Protein AF-0000000084923069 (afdb_homodimer)

Radius of gyration: 72.49 Å; Cα contacts (8 Å, |Δi|>4): 755; chains: 2; bounding box: 78×231×139 Å

Organism: Geobacter metallireducens (strain ATCC 53774 / DSM 7210 / GS-15) (NCBI:txid269799)

Secondary structure (DSSP, 8-state):
---------------------EE-HHHHHHHHHHHHHHHHHHHHHHHHHHHHHHHHHHHHHHHHHHHHHHHHHHHHHHHHHHHHHHHHHHHHHHHHHHHHHHHHHHHHHHHHHHHHHHHHHHHHHHHHHHHHHHHHHHHHHHHHHHHTHHHHHTTSEEEEEETTEEEEEEEHHHH--TT--SPPHHHHHHHHHHHHHHTT--SEEEEEEEE--SPPP-TTHHHH-SSHHHHHHHHHHHHHHHHHHTT--GGGEEEEEEETSS-SS-TTSHHHHHHHSEEEEEEEE-------/---S---S--------------EEHHHHHHHHHHHHHHHHHHHHHHHHHHHHHHHHHHHHHHHHHHHHHHHHHHHHHHHHHHHHHHHHHHHHHHHHHHHHHHHHHHHHHHHHHHHHHHHHHHHHHHHHHHHHHHHHHHHHHHHHHHHTHHHHHTTSEEEEEETTEEEEEEEHHHH--TT--SPPHHHHHHHHHHHHHHTT--SEEEEEEEE--SPPP-TTHHHH-SSHHHHHHHHHHHHHHHHHHTT--GGGEEEEEEETSS-SS-TTSHHHHHHHSEEEEEEEE-------

Structure (mmCIF, N/CA/C/O backbone):
data_AF-0000000084923069-model_v1
#
loop_
_entity.id
_entity.type
_entity.pdbx_description
1 polymer 'Peptidoglycan-binding lipoprotein, OmpA family'
#
loop_
_atom_site.group_PDB
_atom_site.id
_atom_site.type_symbol
_atom_site.label_atom_id
_atom_site.label_alt_id
_atom_site.label_comp_id
_atom_site.label_asym_id
_atom_site.label_entity_id
_atom_site.label_seq_id
_atom_site.pdbx_PDB_ins_code
_atom_site.Cartn_x
_atom_site.Cartn_y
_atom_site.Cartn_z
_atom_site.occupancy
_atom_site.B_iso_or_equiv
_atom_site.auth_seq_id
_atom_site.auth_comp_id
_atom_site.auth_asym_id
_atom_site.auth_atom_id
_atom_site.pdbx_PDB_model_num
ATOM 1 N N . MET A 1 1 ? -47.188 182.75 43.844 1 21.44 1 MET A N 1
ATOM 2 C CA . MET A 1 1 ? -46.844 184 44.562 1 21.44 1 MET A CA 1
ATOM 3 C C . MET A 1 1 ? -45.875 183.75 45.719 1 21.44 1 MET A C 1
ATOM 5 O O . MET A 1 1 ? -44.969 184.5 45.938 1 21.44 1 MET A O 1
ATOM 9 N N . ALA A 1 2 ? -46.406 182.875 46.781 1 22.59 2 ALA A N 1
ATOM 10 C CA . ALA A 1 2 ? -46.125 182.875 48.219 1 22.59 2 ALA A CA 1
ATOM 11 C C . ALA A 1 2 ? -44.688 182.375 48.5 1 22.59 2 ALA A C 1
ATOM 13 O O . ALA A 1 2 ? -43.938 183.125 49.156 1 22.59 2 ALA A O 1
ATOM 14 N N . LYS A 1 3 ? -44.75 181.125 49.375 1 25.94 3 LYS A N 1
ATOM 15 C CA . LYS A 1 3 ? -44.125 180.875 50.625 1 25.94 3 LYS A CA 1
ATOM 16 C C . LYS A 1 3 ? -42.688 180.375 50.438 1 25.94 3 LYS A C 1
ATOM 18 O O . LYS A 1 3 ? -42.406 179.25 50 1 25.94 3 LYS A O 1
ATOM 23 N N . ARG A 1 4 ? -41.812 181.25 50.031 1 30.97 4 ARG A N 1
ATOM 24 C CA . ARG A 1 4 ? -40.344 181.375 49.938 1 30.97 4 ARG A CA 1
ATOM 25 C C . ARG A 1 4 ? -39.719 181.125 51.312 1 30.97 4 ARG A C 1
ATOM 27 O O . ARG A 1 4 ? -38.656 181.75 51.594 1 30.97 4 ARG A O 1
ATOM 34 N N . ILE A 1 5 ? -40.688 180.5 52.312 1 21.36 5 ILE A N 1
ATOM 35 C CA . ILE A 1 5 ? -40.469 180.625 53.75 1 21.36 5 ILE A CA 1
ATOM 36 C C . ILE A 1 5 ? -39.094 180 54.094 1 21.36 5 ILE A C 1
ATOM 38 O O . ILE A 1 5 ? -38.062 180.5 53.531 1 21.36 5 ILE A O 1
ATOM 42 N N . VAL A 1 6 ? -38.969 179.125 55.281 1 21.66 6 VAL A N 1
ATOM 43 C CA . VAL A 1 6 ? -38.375 178.875 56.594 1 21.66 6 VAL A CA 1
ATOM 44 C C . VAL A 1 6 ? -37.156 178 56.469 1 21.66 6 VAL A C 1
ATOM 46 O O . VAL A 1 6 ? -37.281 176.75 56.25 1 21.66 6 VAL A O 1
ATOM 49 N N . ILE A 1 7 ? -35.938 178.375 55.938 1 24.06 7 ILE A N 1
ATOM 50 C CA . ILE A 1 7 ? -34.656 177.75 55.594 1 24.06 7 ILE A CA 1
ATOM 51 C C . ILE A 1 7 ? -33.875 177.5 56.875 1 24.06 7 ILE A C 1
ATOM 53 O O . ILE A 1 7 ? -32.625 177.375 56.844 1 24.06 7 ILE A O 1
ATOM 57 N N . LEU A 1 8 ? -34.594 177.75 58.094 1 22.39 8 LEU A N 1
ATOM 58 C CA . LEU A 1 8 ? -33.688 178 59.188 1 22.39 8 LEU A CA 1
ATOM 59 C C . LEU A 1 8 ? -32.719 176.875 59.438 1 22.39 8 LEU A C 1
ATOM 61 O O . LEU A 1 8 ? -31.5 177.125 59.5 1 22.39 8 LEU A O 1
ATOM 65 N N . MET A 1 9 ? -33.031 176 60.438 1 21.36 9 MET A N 1
ATOM 66 C CA . MET A 1 9 ? -32.375 175.75 61.719 1 21.36 9 MET A CA 1
ATOM 67 C C . MET A 1 9 ? -31.297 174.625 61.625 1 21.36 9 MET A C 1
ATOM 69 O O . MET A 1 9 ? -30.172 174.875 62.062 1 21.36 9 MET A O 1
ATOM 73 N N . LEU A 1 10 ? -31.625 173.375 61.969 1 21.7 10 LEU A N 1
ATOM 74 C CA . LEU A 1 10 ? -31.125 172.5 63 1 21.7 10 LEU A CA 1
ATOM 75 C C . LEU A 1 10 ? -29.969 171.625 62.5 1 21.7 10 LEU A C 1
ATOM 77 O O . LEU A 1 10 ? -30.172 170.75 61.688 1 21.7 10 LEU A O 1
ATOM 81 N N . LEU A 1 11 ? -28.75 172.125 62.312 1 25.52 11 LEU A N 1
ATOM 82 C CA . LEU A 1 11 ? -27.516 171.5 61.844 1 25.52 11 LEU A CA 1
ATOM 83 C C . LEU A 1 11 ? -26.938 170.625 62.938 1 25.52 11 LEU A C 1
ATOM 85 O O . LEU A 1 11 ? -26.203 171.125 63.812 1 25.52 11 LEU A O 1
ATOM 89 N N . ALA A 1 12 ? -27.891 169.875 63.844 1 27.12 12 ALA A N 1
ATOM 90 C CA . ALA A 1 12 ? -27.359 169.25 65.062 1 27.12 12 ALA A CA 1
ATOM 91 C C . ALA A 1 12 ? -26.25 168.25 64.688 1 27.12 12 ALA A C 1
ATOM 93 O O . ALA A 1 12 ? -26.25 167.625 63.625 1 27.12 12 ALA A O 1
ATOM 94 N N . PHE A 1 13 ? -25.219 168 65.688 1 28.75 13 PHE A N 1
ATOM 95 C CA . PHE A 1 13 ? -23.891 167.5 66 1 28.75 13 PHE A CA 1
ATOM 96 C C . PHE A 1 13 ? -23.875 166 66 1 28.75 13 PHE A C 1
ATOM 98 O O . PHE A 1 13 ? -24.547 165.375 66.812 1 28.75 13 PHE A O 1
ATOM 105 N N . THR A 1 14 ? -23.75 165.25 64.875 1 28 14 THR A N 1
ATOM 106 C CA . THR A 1 14 ? -23.625 163.75 64.562 1 28 14 THR A CA 1
ATOM 107 C C . THR A 1 14 ? -22.391 163.25 65.188 1 28 14 THR A C 1
ATOM 109 O O . THR A 1 14 ? -21.281 163.375 64.688 1 28 14 THR A O 1
ATOM 112 N N . SER A 1 15 ? -22.109 163.375 66.5 1 33.06 15 SER A N 1
ATOM 113 C CA . SER A 1 15 ? -20.906 162.75 67.062 1 33.06 15 SER A CA 1
ATOM 114 C C . SER A 1 15 ? -21.031 161.25 67.062 1 33.06 15 SER A C 1
ATOM 116 O O . SER A 1 15 ? -21.828 160.625 67.812 1 33.06 15 SER A O 1
ATOM 118 N N . LEU A 1 16 ? -21 160.5 65.938 1 34.44 16 LEU A N 1
ATOM 119 C CA . LEU A 1 16 ? -21 159 65.812 1 34.44 16 LEU A CA 1
ATOM 120 C C . LEU A 1 16 ? -19.859 158.375 66.562 1 34.44 16 LEU A C 1
ATOM 122 O O . LEU A 1 16 ? -18.688 158.75 66.375 1 34.44 16 LEU A O 1
ATOM 126 N N . SER A 1 17 ? -20.078 158 67.875 1 35.16 17 SER A N 1
ATOM 127 C CA . SER A 1 17 ? -19.25 157.125 68.75 1 35.16 17 SER A CA 1
ATOM 128 C C . SER A 1 17 ? -18.891 155.875 68.125 1 35.16 17 SER A C 1
ATOM 130 O O . SER A 1 17 ? -19.75 155 67.938 1 35.16 17 SER A O 1
ATOM 132 N N . LEU A 1 18 ? -18.031 155.75 67.062 1 36.53 18 LEU A N 1
ATOM 133 C CA . LEU A 1 18 ? -17.375 154.625 66.5 1 36.53 18 LEU A CA 1
ATOM 134 C C . LEU A 1 18 ? -16.688 153.75 67.562 1 36.53 18 LEU A C 1
ATOM 136 O O . LEU A 1 18 ? -15.586 154.125 68 1 36.53 18 LEU A O 1
ATOM 140 N N . SER A 1 19 ? -17.25 153.25 68.625 1 40.41 19 SER A N 1
ATOM 141 C CA . SER A 1 19 ? -16.656 152.25 69.562 1 40.41 19 SER A CA 1
ATOM 142 C C . SER A 1 19 ? -16.297 151 68.812 1 40.41 19 SER A C 1
ATOM 144 O O . SER A 1 19 ? -17.141 150.125 68.562 1 40.41 19 SER A O 1
ATOM 146 N N . GLY A 1 20 ? -15.555 151 67.625 1 43.5 20 GLY A N 1
ATOM 147 C CA . GLY A 1 20 ? -15.039 149.875 66.938 1 43.5 20 GLY A CA 1
ATOM 148 C C . GLY A 1 20 ? -14.352 148.875 67.875 1 43.5 20 GLY A C 1
ATOM 149 O O . GLY A 1 20 ? -13.531 149.25 68.75 1 43.5 20 GLY A O 1
ATOM 150 N N . CYS A 1 21 ? -14.984 147.75 68.375 1 51.56 21 CYS A N 1
ATOM 151 C CA . CYS A 1 21 ? -14.508 146.625 69.188 1 51.56 21 CYS A CA 1
ATOM 152 C C . CYS A 1 21 ? -13.195 146.125 68.625 1 51.56 21 CYS A C 1
ATOM 154 O O . CYS A 1 21 ? -13.164 145.625 67.5 1 51.56 21 CYS A O 1
ATOM 156 N N . LEU A 1 22 ? -12.023 146.5 68.688 1 57 22 LEU A N 1
ATOM 157 C CA . LEU A 1 22 ? -10.625 146.25 68.438 1 57 22 LEU A CA 1
ATOM 158 C C . LEU A 1 22 ? -10.234 144.875 69.062 1 57 22 LEU A C 1
ATOM 160 O O . LEU A 1 22 ? -10.539 144.625 70.25 1 57 22 LEU A O 1
ATOM 164 N N . VAL A 1 23 ? -10.141 143.75 68.375 1 67.94 23 VAL A N 1
ATOM 165 C CA . VAL A 1 23 ? -9.633 142.5 68.812 1 67.94 23 VAL A CA 1
ATOM 166 C C . VAL A 1 23 ? -8.117 142.5 69 1 67.94 23 VAL A C 1
ATOM 168 O O . VAL A 1 23 ? -7.434 143.25 68.25 1 67.94 23 VAL A O 1
ATOM 171 N N . ALA A 1 24 ? -7.652 142 70 1 69.81 24 ALA A N 1
ATOM 172 C CA . ALA A 1 24 ? -6.234 142 70.312 1 69.81 24 ALA A CA 1
ATOM 173 C C . ALA A 1 24 ? -5.383 141.25 69.25 1 69.81 24 ALA A C 1
ATOM 175 O O . ALA A 1 24 ? -5.805 140.375 68.688 1 69.81 24 ALA A O 1
ATOM 176 N N . GLU A 1 25 ? -4.41 141.875 68.75 1 71.19 25 GLU A N 1
ATOM 177 C CA . GLU A 1 25 ? -3.445 141.5 67.812 1 71.19 25 GLU A CA 1
ATOM 178 C C . GLU A 1 25 ? -2.992 140 68.125 1 71.19 25 GLU A C 1
ATOM 180 O O . GLU A 1 25 ? -2.818 139.25 67.188 1 71.19 25 GLU A O 1
ATOM 185 N N . SER A 1 26 ? -2.975 139.75 69.375 1 75 26 SER A N 1
ATOM 186 C CA . SER A 1 26 ? -2.541 138.375 69.812 1 75 26 SER A CA 1
ATOM 187 C C . SER A 1 26 ? -3.555 137.25 69.375 1 75 26 SER A C 1
ATOM 189 O O . SER A 1 26 ? -3.176 136.25 69 1 75 26 SER A O 1
ATOM 191 N N . THR A 1 27 ? -4.688 137.625 69.375 1 75.19 27 THR A N 1
ATOM 192 C CA . THR A 1 27 ? -5.746 136.625 69.062 1 75.19 27 THR A CA 1
ATOM 193 C C . THR A 1 27 ? -5.805 136.375 67.562 1 75.19 27 THR A C 1
ATOM 195 O O . THR A 1 27 ? -6.035 135.25 67.125 1 75.19 27 THR A O 1
ATOM 198 N N . TYR A 1 28 ? -5.57 137.375 66.812 1 76.5 28 TYR A N 1
ATOM 199 C CA . TYR A 1 28 ? -5.5 137.25 65.375 1 76.5 28 TYR A CA 1
ATOM 200 C C . TYR A 1 28 ? -4.309 136.5 64.938 1 76.5 28 TYR A C 1
ATOM 202 O O . TYR A 1 28 ? -4.434 135.625 64.062 1 76.5 28 TYR A O 1
ATOM 210 N N . LEU A 1 29 ? -3.246 136.75 65.562 1 77 29 LEU A N 1
ATOM 211 C CA . LEU A 1 29 ? -2.045 136 65.188 1 77 29 LEU A CA 1
ATOM 212 C C . LEU A 1 29 ? -2.205 134.5 65.562 1 77 29 LEU A C 1
ATOM 214 O O . LEU A 1 29 ? -1.749 133.625 64.75 1 77 29 LEU A O 1
ATOM 218 N N . LYS A 1 30 ? -2.902 134.25 66.562 1 78.62 30 LYS A N 1
ATOM 219 C CA . LYS A 1 30 ? -3.156 132.875 66.875 1 78.62 30 LYS A CA 1
ATOM 220 C C . LYS A 1 30 ? -4.062 132.125 65.875 1 78.62 30 LYS A C 1
ATOM 222 O O . LYS A 1 30 ? -3.838 131 65.5 1 78.62 30 LYS A O 1
ATOM 227 N N . LYS A 1 31 ? -4.945 132.875 65.375 1 77.56 31 LYS A N 1
ATOM 228 C CA . LYS A 1 31 ? -5.875 132.25 64.375 1 77.56 31 LYS A CA 1
ATOM 229 C C . LYS A 1 31 ? -5.219 132.125 63 1 77.56 31 LYS A C 1
ATOM 231 O O . LYS A 1 31 ? -5.484 131.25 62.281 1 77.56 31 LYS A O 1
ATOM 236 N N . ALA A 1 32 ? -4.395 133 62.781 1 78.88 32 ALA A N 1
ATOM 237 C CA . ALA A 1 32 ? -3.631 133 61.531 1 78.88 32 ALA A CA 1
ATOM 238 C C . ALA A 1 32 ? -2.689 131.75 61.531 1 78.88 32 ALA A C 1
ATOM 240 O O . ALA A 1 32 ? -2.562 131.125 60.531 1 78.88 32 ALA A O 1
ATOM 241 N N . GLU A 1 33 ? -2.125 131.5 62.625 1 81 33 GLU A N 1
ATOM 242 C CA . GLU A 1 33 ? -1.257 130.375 62.75 1 81 33 GLU A CA 1
ATOM 243 C C . GLU A 1 33 ? -2.053 129.125 62.656 1 81 33 GLU A C 1
ATOM 245 O O . GLU A 1 33 ? -1.6 128.125 62.031 1 81 33 GLU A O 1
ATOM 250 N N . GLU A 1 34 ? -3.162 129.125 63.188 1 81.19 34 GLU A N 1
ATOM 251 C CA . GLU A 1 34 ? -4.047 127.938 63.094 1 81.19 34 GLU A CA 1
ATOM 252 C C . GLU A 1 34 ? -4.477 127.688 61.656 1 81.19 34 GLU A C 1
ATOM 254 O O . GLU A 1 34 ? -4.488 126.5 61.219 1 81.19 34 GLU A O 1
ATOM 259 N N . ALA A 1 35 ? -4.707 128.625 60.969 1 80.12 35 ALA A N 1
ATOM 260 C CA . ALA A 1 35 ? -5.094 128.5 59.562 1 80.12 35 ALA A CA 1
ATOM 261 C C . ALA A 1 35 ? -3.93 128 58.719 1 80.12 35 ALA A C 1
ATOM 263 O O . ALA A 1 35 ? -4.121 127.188 57.844 1 80.12 35 ALA A O 1
ATOM 264 N N . ASP A 1 36 ? -2.793 128.5 59.094 1 82.19 36 ASP A N 1
ATOM 265 C CA . ASP A 1 36 ? -1.608 128 58.375 1 82.19 36 ASP A CA 1
ATOM 266 C C . ASP A 1 36 ? -1.325 126.562 58.625 1 82.19 36 ASP A C 1
ATOM 268 O O . ASP A 1 36 ? -1.004 125.812 57.719 1 82.19 36 ASP A O 1
ATOM 272 N N . THR A 1 37 ? -1.452 126.188 59.875 1 82.75 37 THR A N 1
ATOM 273 C CA . THR A 1 37 ? -1.237 124.75 60.219 1 82.75 37 THR A CA 1
ATOM 274 C C . THR A 1 37 ? -2.277 123.875 59.562 1 82.75 37 THR A C 1
ATOM 276 O O . THR A 1 37 ? -1.938 122.812 59 1 82.75 37 THR A O 1
ATOM 279 N N . LEU A 1 38 ? -3.488 124.375 59.5 1 80.81 38 LEU A N 1
ATOM 280 C CA . LEU A 1 38 ? -4.566 123.625 58.875 1 80.81 38 LEU A CA 1
ATOM 281 C C . LEU A 1 38 ? -4.379 123.562 57.344 1 80.81 38 LEU A C 1
ATOM 283 O O . LEU A 1 38 ? -4.664 122.5 56.75 1 80.81 38 LEU A O 1
ATOM 287 N N . GLY A 1 39 ? -3.865 124.562 56.844 1 80.94 39 GLY A N 1
ATOM 288 C CA . GLY A 1 39 ? -3.566 124.562 55.406 1 80.94 39 GLY A CA 1
ATOM 289 C C . GLY A 1 39 ? -2.484 123.562 55.031 1 80.94 39 GLY A C 1
ATOM 290 O O . GLY A 1 39 ? -2.621 122.875 54.031 1 80.94 39 GLY A O 1
ATOM 291 N N . ARG A 1 40 ? -1.46 123.5 55.781 1 84.56 40 ARG A N 1
ATOM 292 C CA . ARG A 1 40 ? -0.38 122.562 55.531 1 84.56 40 ARG A CA 1
ATOM 293 C C . ARG A 1 40 ? -0.862 121.125 55.719 1 84.56 40 ARG A C 1
ATOM 295 O O . ARG A 1 40 ? -0.523 120.25 54.906 1 84.56 40 ARG A O 1
ATOM 302 N N . GLU A 1 41 ? -1.684 120.938 56.688 1 82.31 41 GLU A N 1
ATOM 303 C CA . GLU A 1 41 ? -2.236 119.562 56.938 1 82.31 41 GLU A CA 1
ATOM 304 C C . GLU A 1 41 ? -3.16 119.125 55.781 1 82.31 41 GLU A C 1
ATOM 306 O O . GLU A 1 41 ? -3.119 118 55.344 1 82.31 41 GLU A O 1
ATOM 311 N N . ALA A 1 42 ? -3.912 120.062 55.281 1 82.38 42 ALA A N 1
ATOM 312 C CA . ALA A 1 42 ? -4.812 119.75 54.156 1 82.38 42 ALA A CA 1
ATOM 313 C C . ALA A 1 42 ? -4.027 119.438 52.906 1 82.38 42 ALA A C 1
ATOM 315 O O . ALA A 1 42 ? -4.395 118.5 52.188 1 82.38 42 ALA A O 1
ATOM 316 N N . ALA A 1 43 ? -2.973 120.125 52.812 1 83 43 ALA A N 1
ATOM 317 C CA . ALA A 1 43 ? -2.143 119.875 51.625 1 83 43 ALA A CA 1
ATOM 318 C C . ALA A 1 43 ? -1.486 118.5 51.719 1 83 43 ALA A C 1
ATOM 320 O O . ALA A 1 43 ? -1.453 117.75 50.719 1 83 43 ALA A O 1
ATOM 321 N N . THR A 1 44 ? -1.018 118.188 52.875 1 84.88 44 THR A N 1
ATOM 322 C CA . THR A 1 44 ? -0.392 116.875 53.062 1 84.88 44 THR A CA 1
ATOM 323 C C . THR A 1 44 ? -1.409 115.75 52.875 1 84.88 44 THR A C 1
ATOM 325 O O . THR A 1 44 ? -1.122 114.75 52.25 1 84.88 44 THR A O 1
ATOM 328 N N . LEU A 1 45 ? -2.596 116 53.375 1 83.56 45 LEU A N 1
ATOM 329 C CA . LEU A 1 45 ? -3.652 115 53.281 1 83.56 45 LEU A CA 1
ATOM 330 C C . LEU A 1 45 ? -4.105 114.875 51.812 1 83.56 45 LEU A C 1
ATOM 332 O O . LEU A 1 45 ? -4.414 113.75 51.375 1 83.56 45 LEU A O 1
ATOM 336 N N . GLN A 1 46 ? -4.055 115.812 51.094 1 84.81 46 GLN A N 1
ATOM 337 C CA . GLN A 1 46 ? -4.406 115.812 49.688 1 84.81 46 GLN A CA 1
ATOM 338 C C . GLN A 1 46 ? -3.377 115 48.906 1 84.81 46 GLN A C 1
ATOM 340 O O . GLN A 1 46 ? -3.738 114.188 48.031 1 84.81 46 GLN A O 1
ATOM 345 N N . GLU A 1 47 ? -2.188 115.25 49.25 1 87.06 47 GLU A N 1
ATOM 346 C CA . GLU A 1 47 ? -1.117 114.5 48.594 1 87.06 47 GLU A CA 1
ATOM 347 C C . GLU A 1 47 ? -1.201 113 48.906 1 87.06 47 GLU A C 1
ATOM 349 O O . GLU A 1 47 ? -1.054 112.125 48 1 87.06 47 GLU A O 1
ATOM 354 N N . MET A 1 48 ? -1.485 112.75 50.094 1 85.19 48 MET A N 1
ATOM 355 C CA . MET A 1 48 ? -1.616 111.375 50.531 1 85.19 48 MET A CA 1
ATOM 356 C C . MET A 1 48 ? -2.812 110.688 49.844 1 85.19 48 MET A C 1
ATOM 358 O O . MET A 1 48 ? -2.734 109.562 49.438 1 85.19 48 MET A O 1
ATOM 362 N N . HIS A 1 49 ? -3.879 111.375 49.719 1 85.62 49 HIS A N 1
ATOM 363 C CA . HIS A 1 49 ? -5.07 110.875 49.031 1 85.62 49 HIS A CA 1
ATOM 364 C C . HIS A 1 49 ? -4.793 110.562 47.562 1 85.62 49 HIS A C 1
ATOM 366 O O . HIS A 1 49 ? -5.223 109.562 47.031 1 85.62 49 HIS A O 1
ATOM 372 N N . GLN A 1 50 ? -4.074 111.5 47 1 85.75 50 GLN A N 1
ATOM 373 C CA . GLN A 1 50 ? -3.752 111.312 45.594 1 85.75 50 GLN A CA 1
ATOM 374 C C . GLN A 1 50 ? -2.877 110.062 45.375 1 85.75 50 GLN A C 1
ATOM 376 O O . GLN A 1 50 ? -3.129 109.312 44.469 1 85.75 50 GLN A O 1
ATOM 381 N N . LYS A 1 51 ? -1.906 109.938 46.219 1 86.56 51 LYS A N 1
ATOM 382 C CA . LYS A 1 51 ? -1.009 108.812 46.125 1 86.56 51 LYS A CA 1
ATOM 383 C C . LYS A 1 51 ? -1.762 107.5 46.344 1 86.56 51 LYS A C 1
ATOM 385 O O . LYS A 1 51 ? -1.58 106.5 45.625 1 86.56 51 LYS A O 1
ATOM 390 N N . LEU A 1 52 ? -2.656 107.5 47.312 1 86.06 52 LEU A N 1
ATOM 391 C CA . LEU A 1 52 ? -3.43 106.312 47.656 1 86.06 52 LEU A CA 1
ATOM 392 C C . LEU A 1 52 ? -4.43 106 46.562 1 86.06 52 LEU A C 1
ATOM 394 O O . LEU A 1 52 ? -4.664 104.812 46.25 1 86.06 52 LEU A O 1
ATOM 398 N N . SER A 1 53 ? -4.91 106.938 45.938 1 88 53 SER A N 1
ATOM 399 C CA . SER A 1 53 ? -5.828 106.75 44.812 1 88 53 SER A CA 1
ATOM 400 C C . SER A 1 53 ? -5.121 106.125 43.625 1 88 53 SER A C 1
ATOM 402 O O . SER A 1 53 ? -5.648 105.188 43 1 88 53 SER A O 1
ATOM 404 N N . ALA A 1 54 ? -3.947 106.625 43.406 1 87.88 54 ALA A N 1
ATOM 405 C CA . ALA A 1 54 ? -3.15 106.062 42.312 1 87.88 54 ALA A CA 1
ATOM 406 C C . ALA A 1 54 ? -2.785 104.562 42.562 1 87.88 54 ALA A C 1
ATOM 408 O O . ALA A 1 54 ? -2.869 103.75 41.688 1 87.88 54 ALA A O 1
ATOM 409 N N . GLU A 1 55 ? -2.473 104.25 43.75 1 87.88 55 GLU A N 1
ATOM 410 C CA . GLU A 1 55 ? -2.141 102.938 44.156 1 87.88 55 GLU A CA 1
ATOM 411 C C . GLU A 1 55 ? -3.355 102 44.031 1 87.88 55 GLU A C 1
ATOM 413 O O . GLU A 1 55 ? -3.24 100.875 43.594 1 87.88 55 GLU A O 1
ATOM 418 N N . ASN A 1 56 ? -4.461 102.5 44.438 1 87.81 56 ASN A N 1
ATOM 419 C CA . ASN A 1 56 ? -5.711 101.75 44.344 1 87.81 56 ASN A CA 1
ATOM 420 C C . ASN A 1 56 ? -6.051 101.438 42.875 1 87.81 56 ASN A C 1
ATOM 422 O O . ASN A 1 56 ? -6.465 100.312 42.562 1 87.81 56 ASN A O 1
ATOM 426 N N . GLY A 1 57 ? -5.773 102.438 42.062 1 88.19 57 GLY A N 1
ATOM 427 C CA . GLY A 1 57 ? -5.992 102.25 40.656 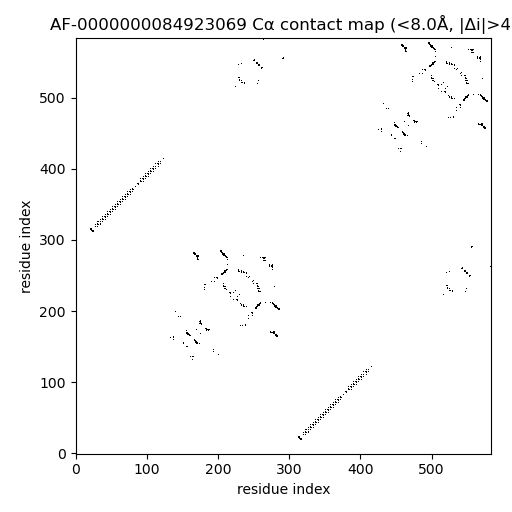1 88.19 57 GLY A CA 1
ATOM 428 C C . GLY A 1 57 ? -5.078 101.125 40.094 1 88.19 57 GLY A C 1
ATOM 429 O O . GLY A 1 57 ? -5.523 100.312 39.312 1 88.19 57 GLY A O 1
ATOM 430 N N . ALA A 1 58 ? -3.883 101.125 40.438 1 88.56 58 ALA A N 1
ATOM 431 C CA . ALA A 1 58 ? -2.895 100.188 39.969 1 88.56 58 ALA A CA 1
ATOM 432 C C . ALA A 1 58 ? -3.223 98.812 40.5 1 88.56 58 ALA A C 1
ATOM 434 O O . ALA A 1 58 ? -3.115 97.812 39.75 1 88.56 58 ALA A O 1
ATOM 435 N N . LEU A 1 59 ? -3.68 98.688 41.719 1 87.38 59 LEU A N 1
ATOM 436 C CA . LEU A 1 59 ? -4.023 97.375 42.312 1 87.38 59 LEU A CA 1
ATOM 437 C C . LEU A 1 59 ? -5.266 96.812 41.656 1 87.38 59 LEU A C 1
ATOM 439 O O . LEU A 1 59 ? -5.328 95.625 41.406 1 87.38 59 LEU A O 1
ATOM 443 N N . LYS A 1 60 ? -6.16 97.688 41.281 1 89 60 LYS A N 1
ATOM 444 C CA . LYS A 1 60 ? -7.359 97.188 40.594 1 89 60 LYS A CA 1
ATOM 445 C C . LYS A 1 60 ? -7.02 96.688 39.219 1 89 60 LYS A C 1
ATOM 447 O O . LYS A 1 60 ? -7.543 95.625 38.812 1 89 60 LYS A O 1
ATOM 452 N N . ALA A 1 61 ? -6.086 97.312 38.594 1 90 61 ALA A N 1
ATOM 453 C CA . ALA A 1 61 ? -5.648 96.875 37.281 1 90 61 ALA A CA 1
ATOM 454 C C . ALA A 1 61 ? -4.898 95.562 37.375 1 90 61 ALA A C 1
ATOM 456 O O . ALA A 1 61 ? -5.125 94.625 36.562 1 90 61 ALA A O 1
ATOM 457 N N . GLN A 1 62 ? -4.09 95.375 38.312 1 88 62 GLN A N 1
ATOM 458 C CA . GLN A 1 62 ? -3.332 94.188 38.531 1 88 62 GLN A CA 1
ATOM 459 C C . GLN A 1 62 ? -4.254 93 38.875 1 88 62 GLN A C 1
ATOM 461 O O . GLN A 1 62 ? -4.074 91.875 38.375 1 88 62 GLN A O 1
ATOM 466 N N . LEU A 1 63 ? -5.215 93.25 39.688 1 88.25 63 LEU A N 1
ATOM 467 C CA . LEU A 1 63 ? -6.184 92.188 40.062 1 88.25 63 LEU A CA 1
ATOM 468 C C . LE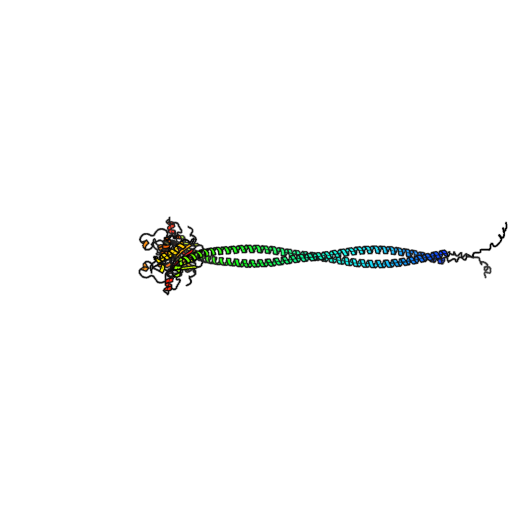U A 1 63 ? -6.965 91.75 38.875 1 88.25 63 LEU A C 1
ATOM 470 O O . LEU A 1 63 ? -7.172 90.5 38.719 1 88.25 63 LEU A O 1
ATOM 474 N N . ALA A 1 64 ? -7.309 92.688 38.062 1 89.19 64 ALA A N 1
ATOM 475 C CA . ALA A 1 64 ? -8.047 92.312 36.844 1 89.19 64 ALA A CA 1
ATOM 476 C C . ALA A 1 64 ? -7.195 91.438 35.938 1 89.19 64 ALA A C 1
ATOM 478 O O . ALA A 1 64 ? -7.676 90.438 35.406 1 89.19 64 ALA A O 1
ATOM 479 N N . LYS A 1 65 ? -5.992 91.75 35.812 1 90.31 65 LYS A N 1
ATOM 480 C CA . LYS A 1 65 ? -5.078 91 34.938 1 90.31 65 LYS A CA 1
ATOM 481 C C . LYS A 1 65 ? -4.852 89.562 35.469 1 90.31 65 LYS A C 1
ATOM 483 O O . LYS A 1 65 ? -4.906 88.625 34.719 1 90.31 65 LYS A O 1
ATOM 488 N N . VAL A 1 66 ? -4.707 89.438 36.75 1 88.5 66 VAL A N 1
ATOM 489 C CA . VAL A 1 66 ? -4.422 88.125 37.344 1 88.5 66 VAL A CA 1
ATOM 490 C C . VAL A 1 66 ? -5.676 87.25 37.312 1 88.5 66 VAL A C 1
ATOM 492 O O . VAL A 1 66 ? -5.59 86.062 37.094 1 88.5 66 VAL A O 1
ATOM 495 N N . ARG A 1 67 ? -6.805 87.938 37.438 1 88.5 67 ARG A N 1
ATOM 496 C CA . ARG A 1 67 ? -8.062 87.188 37.344 1 88.5 67 ARG A CA 1
ATOM 497 C C . ARG A 1 67 ? -8.266 86.625 35.938 1 88.5 67 ARG A C 1
ATOM 499 O O . ARG A 1 67 ? -8.719 85.5 35.781 1 88.5 67 ARG A O 1
ATOM 506 N N . GLU A 1 68 ? -7.844 87.375 34.969 1 90.62 68 GLU A N 1
ATOM 507 C CA . GLU A 1 68 ? -7.934 86.938 33.562 1 90.62 68 GLU A CA 1
ATOM 508 C C . GLU A 1 68 ? -6.977 85.75 33.281 1 90.62 68 GLU A C 1
ATOM 510 O O . GLU A 1 68 ? -7.348 84.812 32.656 1 90.62 68 GLU A O 1
ATOM 515 N N . GLU A 1 69 ? -5.891 85.812 33.781 1 88 69 GLU A N 1
ATOM 516 C CA . GLU A 1 69 ? -4.887 84.75 33.625 1 88 69 GLU A CA 1
ATOM 517 C C . GLU A 1 69 ? -5.328 83.5 34.312 1 88 69 GLU A C 1
ATOM 519 O O . GLU A 1 69 ? -5.18 82.375 33.781 1 88 69 GLU A O 1
ATOM 524 N N . ALA A 1 70 ? -5.906 83.688 35.5 1 87.06 70 ALA A N 1
ATOM 525 C CA . ALA A 1 70 ? -6.395 82.5 36.25 1 87.06 70 ALA A CA 1
ATOM 526 C C . ALA A 1 70 ? -7.539 81.812 35.531 1 87.06 70 ALA A C 1
ATOM 528 O O . ALA A 1 70 ? -7.598 80.562 35.469 1 87.06 70 ALA A O 1
ATOM 529 N N . ALA A 1 71 ? -8.312 82.688 34.906 1 88.38 71 ALA A N 1
ATOM 530 C CA . ALA A 1 71 ? -9.43 82.125 34.156 1 88.38 71 ALA A CA 1
ATOM 531 C C . ALA A 1 71 ? -8.93 81.375 32.906 1 88.38 71 ALA A C 1
ATOM 533 O O . ALA A 1 71 ? -9.453 80.312 32.594 1 88.38 71 ALA A O 1
ATOM 534 N N . GLY A 1 72 ? -7.965 81.875 32.312 1 89.44 72 GLY A N 1
ATOM 535 C CA . GLY A 1 72 ? -7.359 81.25 31.172 1 89.44 72 GLY A CA 1
ATOM 536 C C . GLY A 1 72 ? -6.715 79.938 31.516 1 89.44 72 GLY A C 1
ATOM 537 O O . GLY A 1 72 ? -6.91 78.938 30.812 1 89.44 72 GLY A O 1
ATOM 538 N N . LEU A 1 73 ? -6.086 79.875 32.594 1 86.06 73 LEU A N 1
ATOM 539 C CA . LEU A 1 73 ? -5.414 78.688 33.062 1 86.06 73 LEU A CA 1
ATOM 540 C C . LEU A 1 73 ? -6.43 77.625 33.438 1 86.06 73 LEU A C 1
ATOM 542 O O . LEU A 1 73 ? -6.219 76.438 33.188 1 86.06 73 LEU A O 1
ATOM 546 N N . ALA A 1 74 ? -7.492 78.062 34 1 86.69 74 ALA A N 1
ATOM 547 C CA . ALA A 1 74 ? -8.547 77.125 34.406 1 86.69 74 ALA A CA 1
ATOM 548 C C . ALA A 1 74 ? -9.188 76.5 33.188 1 86.69 74 ALA A C 1
ATOM 550 O O . ALA A 1 74 ? -9.422 75.25 33.156 1 86.69 74 ALA A O 1
ATOM 551 N N . LYS A 1 75 ? -9.352 77.25 32.156 1 89.5 75 LYS A N 1
ATOM 552 C CA . LYS A 1 75 ? -9.93 76.75 30.906 1 89.5 75 LYS A CA 1
ATOM 553 C C . LYS A 1 75 ? -8.984 75.75 30.219 1 89.5 75 LYS A C 1
ATOM 555 O O . LYS A 1 75 ? -9.43 74.75 29.719 1 89.5 75 LYS A O 1
ATOM 560 N N . GLU A 1 76 ? -7.809 76 30.219 1 86.19 76 GLU A N 1
ATOM 561 C CA . GLU A 1 76 ? -6.805 75.125 29.609 1 86.19 76 GLU A CA 1
ATOM 562 C C . GLU A 1 76 ? -6.695 73.812 30.375 1 86.19 76 GLU A C 1
ATOM 564 O O . GLU A 1 76 ? -6.562 72.75 29.75 1 86.19 76 GLU A O 1
ATOM 569 N N . LYS A 1 77 ? -6.785 73.938 31.625 1 85.06 77 LYS A N 1
ATOM 570 C CA . LYS A 1 77 ? -6.738 72.75 32.469 1 85.06 77 LYS A CA 1
ATOM 571 C C . LYS A 1 77 ? -7.926 71.812 32.156 1 85.06 77 LYS A C 1
ATOM 573 O O . LYS A 1 77 ? -7.762 70.625 32.031 1 85.06 77 LYS A O 1
ATOM 578 N N . GLU A 1 78 ? -9 72.5 32 1 86.56 78 GLU A N 1
ATOM 579 C CA . GLU A 1 78 ? -10.211 71.688 31.719 1 86.56 78 GLU A CA 1
ATOM 580 C C . GLU A 1 78 ? -10.125 71 30.359 1 86.56 78 GLU A C 1
ATOM 582 O O . GLU A 1 78 ? -10.453 69.875 30.234 1 86.56 78 GLU A O 1
ATOM 587 N N . LYS A 1 79 ? -9.648 71.75 29.406 1 86.94 79 LYS A N 1
ATOM 588 C CA . LYS A 1 79 ? -9.516 71.188 28.047 1 86.94 79 LYS A CA 1
ATOM 589 C C . LYS A 1 79 ? -8.5 70.062 28.016 1 86.94 79 LYS A C 1
ATOM 591 O O . LYS A 1 79 ? -8.75 69 27.406 1 86.94 79 LYS A O 1
ATOM 596 N N . LEU A 1 80 ? -7.426 70.188 28.672 1 83.12 80 LEU A N 1
ATOM 597 C CA . LEU A 1 80 ? -6.391 69.188 28.734 1 83.12 80 LEU A CA 1
ATOM 598 C C . LEU A 1 80 ? -6.91 67.938 29.422 1 83.12 80 LEU A C 1
ATOM 600 O O . LEU A 1 80 ? -6.605 66.812 28.984 1 83.12 80 LEU A O 1
ATOM 604 N N . GLY A 1 81 ? -7.695 68.188 30.422 1 84.88 81 GLY A N 1
ATOM 605 C CA . GLY A 1 81 ? -8.297 67.062 31.109 1 84.88 81 GLY A CA 1
ATOM 606 C C . GLY A 1 81 ? -9.242 66.25 30.234 1 84.88 81 GLY A C 1
ATOM 607 O O . GLY A 1 81 ? -9.211 65.062 30.234 1 84.88 81 GLY A O 1
ATOM 608 N N . ALA A 1 82 ? -9.992 67 29.453 1 86.62 82 ALA A N 1
ATOM 609 C CA . ALA A 1 82 ? -10.945 66.375 28.547 1 86.62 82 ALA A CA 1
ATOM 610 C C . ALA A 1 82 ? -10.219 65.625 27.438 1 86.62 82 ALA A C 1
ATOM 612 O O . ALA A 1 82 ? -10.578 64.5 27.094 1 86.62 82 ALA A O 1
ATOM 613 N N . ASP A 1 83 ? -9.203 66.125 26.875 1 84.19 83 ASP A N 1
ATOM 614 C CA . ASP A 1 83 ? -8.414 65.5 25.812 1 84.19 83 ASP A CA 1
ATOM 615 C C . ASP A 1 83 ? -7.719 64.25 26.312 1 84.19 83 ASP A C 1
ATOM 617 O O . ASP A 1 83 ? -7.668 63.25 25.609 1 84.19 83 ASP A O 1
ATOM 621 N N . ASN A 1 84 ? -7.301 64.312 27.516 1 84.06 84 ASN A N 1
ATOM 622 C CA . ASN A 1 84 ? -6.625 63.188 28.109 1 84.06 84 ASN A CA 1
ATOM 623 C C . ASN A 1 84 ? -7.578 62 28.328 1 84.06 84 ASN A C 1
ATOM 625 O O . ASN A 1 84 ? -7.223 60.875 28.062 1 84.06 84 ASN A O 1
ATOM 629 N N . LYS A 1 85 ? -8.703 62.375 28.719 1 85.25 85 LYS A N 1
ATOM 630 C CA . LYS A 1 85 ? -9.695 61.312 28.953 1 85.25 85 LYS A CA 1
ATOM 631 C C . LYS A 1 85 ? -10.078 60.625 27.641 1 85.25 85 LYS A C 1
ATOM 633 O O . LYS A 1 85 ? -10.203 59.406 27.578 1 85.25 85 LYS A O 1
ATOM 638 N N . GLU A 1 86 ? -10.211 61.375 26.609 1 87.06 86 GLU A N 1
ATOM 639 C CA . GLU A 1 86 ? -10.562 60.844 25.297 1 87.06 86 GLU A CA 1
ATOM 640 C C . GLU A 1 86 ? -9.453 59.969 24.766 1 87.06 86 GLU A C 1
ATOM 642 O O . GLU A 1 86 ? -9.711 58.875 24.25 1 87.06 86 GLU A O 1
ATOM 647 N N . LEU A 1 87 ? -8.258 60.406 24.859 1 83.44 87 LEU A N 1
ATOM 648 C CA . LEU A 1 87 ? -7.109 59.656 24.375 1 83.44 87 LEU A CA 1
ATOM 649 C C . LEU A 1 87 ? -6.969 58.312 25.125 1 83.44 87 LEU A C 1
ATOM 651 O O . LEU A 1 87 ? -6.703 57.281 24.531 1 83.44 87 LEU A O 1
ATOM 655 N N . GLU A 1 88 ? -7.172 58.344 26.422 1 85.19 88 GLU A N 1
ATOM 656 C CA . GLU A 1 88 ? -7.117 57.125 27.234 1 85.19 88 GLU A CA 1
ATOM 657 C C . GLU A 1 88 ? -8.18 56.125 26.812 1 85.19 88 GLU A C 1
ATOM 659 O O . GLU A 1 88 ? -7.91 54.938 26.734 1 85.19 88 GLU A O 1
ATOM 664 N N . GLN A 1 89 ? -9.297 56.688 26.516 1 87.94 89 GLN A N 1
ATOM 665 C CA . GLN A 1 89 ? -10.391 55.812 26.109 1 87.94 89 GLN A CA 1
ATOM 666 C C . GLN A 1 89 ? -10.094 55.125 24.781 1 87.94 89 GLN A C 1
ATOM 668 O O . GLN A 1 89 ? -10.297 53.938 24.625 1 87.94 89 GLN A O 1
ATOM 673 N N . VAL A 1 90 ? -9.594 55.906 23.859 1 88.19 90 VAL A N 1
ATOM 674 C CA . VAL A 1 90 ? -9.297 55.375 22.531 1 88.19 90 VAL A CA 1
ATOM 675 C C . VAL A 1 90 ? -8.188 54.344 22.625 1 88.19 90 VAL A C 1
ATOM 677 O O . VAL A 1 90 ? -8.297 53.25 22.062 1 88.19 90 VAL A O 1
ATOM 680 N N . LEU A 1 91 ? -7.176 54.594 23.391 1 84.88 91 LEU A N 1
ATOM 681 C CA . LEU A 1 91 ? -6.035 53.688 23.516 1 84.88 91 LEU A CA 1
ATOM 682 C C . LEU A 1 91 ? -6.43 52.406 24.25 1 84.88 91 LEU A C 1
ATOM 684 O O . LEU A 1 91 ? -5.969 51.312 23.906 1 84.88 91 LEU A O 1
ATOM 688 N N . ARG A 1 92 ? -7.285 52.594 25.172 1 86.88 92 ARG A N 1
ATOM 689 C CA . ARG A 1 92 ? -7.766 51.406 25.891 1 86.88 92 ARG A CA 1
ATOM 690 C C . ARG A 1 92 ? -8.602 50.531 24.984 1 86.88 92 ARG A C 1
ATOM 692 O O . ARG A 1 92 ? -8.461 49.281 25.031 1 86.88 92 ARG A O 1
ATOM 699 N N . ALA A 1 93 ? -9.406 51.125 24.25 1 90 93 ALA A N 1
ATOM 700 C CA . ALA A 1 93 ? -10.227 50.375 23.312 1 90 93 ALA A CA 1
ATOM 701 C C . ALA A 1 93 ? -9.359 49.625 22.297 1 90 93 ALA A C 1
ATOM 703 O O . ALA A 1 93 ? -9.617 48.438 22 1 90 93 ALA A O 1
ATOM 704 N N . LYS A 1 94 ? -8.375 50.25 21.75 1 89.81 94 LYS A N 1
ATOM 705 C CA . LYS A 1 94 ? -7.449 49.625 20.797 1 89.81 94 LYS A CA 1
ATOM 706 C C . LYS A 1 94 ? -6.688 48.469 21.453 1 89.81 94 LYS A C 1
ATOM 708 O O . LYS A 1 94 ? -6.523 47.406 20.844 1 89.81 94 LYS A O 1
ATOM 713 N N . THR A 1 95 ? -6.227 48.688 22.641 1 89.12 95 THR A N 1
ATOM 714 C CA . THR A 1 95 ? -5.512 47.656 23.391 1 89.12 95 THR A CA 1
ATOM 715 C C . THR A 1 95 ? -6.398 46.438 23.625 1 89.12 95 THR A C 1
ATOM 717 O O . THR A 1 95 ? -5.953 45.312 23.469 1 89.12 95 THR A O 1
ATOM 720 N N . ASP A 1 96 ? -7.586 46.719 23.969 1 90.56 96 ASP A N 1
ATOM 721 C CA . ASP A 1 96 ? -8.523 45.625 24.203 1 90.56 96 ASP A CA 1
ATOM 722 C C . ASP A 1 96 ? -8.758 44.844 22.922 1 90.56 96 ASP A C 1
ATOM 724 O O . ASP A 1 96 ? -8.773 43.594 22.953 1 90.56 96 ASP A O 1
ATOM 728 N N . THR A 1 97 ? -8.969 45.5 21.828 1 92.62 97 THR A N 1
ATOM 729 C CA . THR A 1 97 ? -9.188 44.875 20.531 1 92.62 97 THR A CA 1
ATOM 730 C C . THR A 1 97 ? -7.973 44.031 20.141 1 92.62 97 THR A C 1
ATOM 732 O O . THR A 1 97 ? -8.117 42.875 19.719 1 92.62 97 THR A O 1
ATOM 735 N N . LEU A 1 98 ? -6.824 44.562 20.297 1 91.12 98 LEU A N 1
ATOM 736 C CA . LEU A 1 98 ? -5.594 43.844 19.953 1 91.12 98 LEU A CA 1
ATOM 737 C C . LEU A 1 98 ? -5.371 42.656 20.859 1 91.12 98 LEU A C 1
ATOM 739 O O . LEU A 1 98 ? -4.941 41.594 20.406 1 91.12 98 LEU A O 1
ATOM 743 N N . SER A 1 99 ? -5.691 42.844 22.109 1 91.69 99 SER A N 1
ATOM 744 C CA . SER A 1 99 ? -5.57 41.75 23.062 1 91.69 99 SER A CA 1
ATOM 745 C C . SER A 1 99 ? -6.484 40.594 22.672 1 91.69 99 SER A C 1
ATOM 747 O O . SER A 1 99 ? -6.086 39.406 22.75 1 91.69 99 SER A O 1
ATOM 749 N N . GLN A 1 100 ? -7.625 40.906 22.281 1 93.25 100 GLN A N 1
ATOM 750 C CA . GLN A 1 100 ? -8.555 39.844 21.828 1 93.25 100 GLN A CA 1
ATOM 751 C C . GLN A 1 100 ? -8.047 39.188 20.562 1 93.25 100 GLN A C 1
ATOM 753 O O . GLN A 1 100 ? -8.141 37.938 20.438 1 93.25 100 GLN A O 1
ATOM 758 N N . SER A 1 101 ? -7.562 39.938 19.672 1 94 101 SER A N 1
ATOM 759 C CA . SER A 1 101 ? -7 39.375 18.438 1 94 101 SER A CA 1
ATOM 760 C C . SER A 1 101 ? -5.852 38.438 18.75 1 94 101 SER A C 1
ATOM 762 O O . SER A 1 101 ? -5.754 37.344 18.141 1 94 101 SER A O 1
ATOM 764 N N . VAL A 1 102 ? -5.023 38.812 19.625 1 93.69 102 VAL A N 1
ATOM 765 C CA . VAL A 1 102 ? -3.906 37.969 20.031 1 93.69 102 VAL A CA 1
ATOM 766 C C . VAL A 1 102 ? -4.434 36.656 20.625 1 93.69 102 VAL A C 1
ATOM 768 O O . VAL A 1 102 ? -3.945 35.562 20.281 1 93.69 102 VAL A O 1
ATOM 771 N N . ALA A 1 103 ? -5.422 36.812 21.453 1 92 103 ALA A N 1
ATOM 772 C CA . ALA A 1 103 ? -6.008 35.625 22.062 1 92 103 ALA A CA 1
ATOM 773 C C . ALA A 1 103 ? -6.59 34.688 21 1 92 103 ALA A C 1
ATOM 775 O O . ALA A 1 103 ? -6.359 33.469 21.031 1 92 103 ALA A O 1
ATOM 776 N N . ASP A 1 104 ? -7.301 35.188 20.047 1 95.44 104 ASP A N 1
ATOM 777 C CA . ASP A 1 104 ? -7.914 34.438 18.969 1 95.44 104 ASP A CA 1
ATOM 778 C C . ASP A 1 104 ? -6.855 33.75 18.109 1 95.44 104 ASP A C 1
ATOM 780 O O . ASP A 1 104 ? -6.984 32.594 17.75 1 95.44 104 ASP A O 1
ATOM 784 N N . LEU A 1 105 ? -5.895 34.469 17.797 1 93.88 105 LEU A N 1
ATOM 785 C CA . LEU A 1 105 ? -4.836 33.938 16.938 1 93.88 105 LEU A CA 1
ATOM 786 C C . LEU A 1 105 ? -4.035 32.875 17.656 1 93.88 105 LEU A C 1
ATOM 788 O O . LEU A 1 105 ? -3.629 31.875 17.031 1 93.88 105 LEU A O 1
ATOM 792 N N . ARG A 1 106 ? -3.844 33.031 18.906 1 94.19 106 ARG A N 1
ATOM 793 C CA . ARG A 1 106 ? -3.15 32 19.688 1 94.19 106 ARG A CA 1
ATOM 794 C C . ARG A 1 106 ? -3.953 30.719 19.719 1 94.19 106 ARG A C 1
ATOM 796 O O . ARG A 1 106 ? -3.385 29.625 19.609 1 94.19 106 ARG A O 1
ATOM 803 N N . GLN A 1 107 ? -5.188 30.875 19.875 1 94.75 107 GLN A N 1
ATOM 804 C CA . GLN A 1 107 ? -6.043 29.703 19.828 1 94.75 107 GLN A CA 1
ATOM 805 C C . GLN A 1 107 ? -5.98 29.016 18.469 1 94.75 107 GLN A C 1
ATOM 807 O O . GLN A 1 107 ? -5.879 27.781 18.391 1 94.75 107 GLN A O 1
ATOM 812 N N . LYS A 1 108 ? -6.062 29.766 17.453 1 95.31 108 LYS A N 1
ATOM 813 C CA . LYS A 1 108 ? -5.988 29.219 16.109 1 95.31 108 LYS A CA 1
ATOM 814 C C . LYS A 1 108 ? -4.652 28.516 15.867 1 95.31 108 LYS A C 1
ATOM 816 O O . LYS A 1 108 ? -4.609 27.453 15.25 1 95.31 108 LYS A O 1
ATOM 821 N N . VAL A 1 109 ? -3.666 29.094 16.344 1 94.75 109 VAL A N 1
ATOM 822 C CA . VAL A 1 109 ? -2.342 28.484 16.234 1 94.75 109 VAL A CA 1
ATOM 823 C C . VAL A 1 109 ? -2.324 27.141 16.953 1 94.75 109 VAL A C 1
ATOM 825 O O . VAL A 1 109 ? -1.845 26.141 16.406 1 94.75 109 VAL A O 1
ATOM 828 N N . THR A 1 110 ? -2.846 27.156 18.109 1 94.38 110 THR A N 1
ATOM 829 C CA . THR A 1 110 ? -2.895 25.922 18.875 1 94.38 110 THR A CA 1
ATOM 830 C C . THR A 1 110 ? -3.682 24.844 18.125 1 94.38 110 THR A C 1
ATOM 832 O O . THR A 1 110 ? -3.244 23.703 18.031 1 94.38 110 THR A O 1
ATOM 835 N N . ASP A 1 111 ? -4.777 25.203 17.547 1 95.25 111 ASP A N 1
ATOM 836 C CA . ASP A 1 111 ? -5.613 24.266 16.781 1 95.25 111 ASP A CA 1
ATOM 837 C C . ASP A 1 111 ? -4.871 23.719 15.57 1 95.25 111 ASP A C 1
ATOM 839 O O . ASP A 1 111 ? -4.883 22.516 15.312 1 95.25 111 ASP A O 1
ATOM 843 N N . LEU A 1 112 ? -4.25 24.594 14.945 1 93.06 112 LEU A N 1
ATOM 844 C CA . LEU A 1 112 ? -3.531 24.203 13.734 1 93.06 112 LEU A CA 1
ATOM 845 C C . LEU A 1 112 ? -2.332 23.328 14.07 1 93.06 112 LEU A C 1
ATOM 847 O O . LEU A 1 112 ? -2.025 22.391 13.336 1 93.06 112 LEU A O 1
ATOM 851 N N . GLU A 1 113 ? -1.726 23.641 15.125 1 94 113 GLU A N 1
ATOM 852 C CA . GLU A 1 113 ? -0.599 22.812 15.562 1 94 113 GLU A CA 1
ATOM 853 C C . GLU A 1 113 ? -1.056 21.422 15.953 1 94 113 GLU A C 1
ATOM 855 O O . GLU A 1 113 ? -0.38 20.438 15.648 1 94 113 GLU A O 1
ATOM 860 N N . THR A 1 114 ? -2.133 21.344 16.609 1 94.56 114 THR A N 1
ATOM 861 C CA . THR A 1 114 ? -2.693 20.047 16.969 1 94.56 114 THR A CA 1
ATOM 862 C C . THR A 1 114 ? -3.049 19.234 15.734 1 94.56 114 THR A C 1
ATOM 864 O O . THR A 1 114 ? -2.719 18.047 15.648 1 94.56 114 THR A O 1
ATOM 867 N N . GLU A 1 115 ? -3.623 19.891 14.805 1 93.31 115 GLU A N 1
ATOM 868 C CA . GLU A 1 115 ? -3.988 19.234 13.562 1 93.31 115 GLU A CA 1
ATOM 869 C C . GLU A 1 115 ? -2.75 18.781 12.789 1 93.31 115 GLU A C 1
ATOM 871 O O . GLU A 1 115 ? -2.707 17.672 12.25 1 93.31 115 GLU A O 1
ATOM 876 N N . ASN A 1 116 ? -1.871 19.609 12.758 1 91.88 116 ASN A N 1
ATOM 877 C CA . ASN A 1 116 ? -0.612 19.297 12.094 1 91.88 116 ASN A CA 1
ATOM 878 C C . ASN A 1 116 ? 0.076 18.094 12.727 1 91.88 116 ASN A C 1
ATOM 880 O O . ASN A 1 116 ? 0.583 17.219 12.023 1 91.88 116 ASN A O 1
ATOM 884 N N . THR A 1 117 ? 0.031 18.109 13.977 1 92.81 117 THR A N 1
ATOM 885 C CA . THR A 1 117 ? 0.631 16.984 14.688 1 92.81 117 THR A CA 1
ATOM 886 C C . THR A 1 117 ? -0.093 15.688 14.352 1 92.81 117 THR A C 1
ATOM 888 O O . THR A 1 117 ? 0.544 14.656 14.117 1 92.81 117 THR A O 1
ATOM 891 N N . ARG A 1 118 ? -1.344 15.703 14.258 1 93 118 ARG A N 1
ATOM 892 C CA . ARG A 1 118 ? -2.15 14.531 13.922 1 93 118 ARG A CA 1
ATOM 893 C C . ARG A 1 118 ? -1.85 14.047 12.508 1 93 118 ARG A C 1
ATOM 895 O O . ARG A 1 118 ? -1.649 12.852 12.289 1 93 118 ARG A O 1
ATOM 902 N N . LEU A 1 119 ? -1.802 14.922 11.641 1 90.88 119 LEU A N 1
ATOM 903 C CA . LEU A 1 119 ? -1.541 14.586 10.25 1 90.88 119 LEU A CA 1
ATOM 904 C C . LEU A 1 119 ? -0.139 14.016 10.078 1 90.88 119 LEU A C 1
ATOM 906 O O . LEU A 1 119 ? 0.052 13.031 9.359 1 90.88 119 LEU A O 1
ATOM 910 N N . LYS A 1 120 ? 0.762 14.602 10.727 1 91.38 120 LYS A N 1
ATOM 911 C CA . LYS A 1 120 ? 2.133 14.102 10.68 1 91.38 120 LYS A CA 1
ATOM 912 C C . LYS A 1 120 ? 2.227 12.695 11.273 1 91.38 120 LYS A C 1
ATOM 914 O O . LYS A 1 120 ? 2.961 11.844 10.758 1 91.38 120 LYS A O 1
ATOM 919 N N . ALA A 1 121 ? 1.506 12.484 12.273 1 90 121 ALA A N 1
ATOM 920 C CA . ALA A 1 121 ? 1.48 11.164 12.891 1 90 121 ALA A CA 1
ATOM 921 C C . ALA A 1 121 ? 0.896 10.125 11.93 1 90 121 ALA A C 1
ATOM 923 O O . ALA A 1 121 ? 1.403 9.008 11.836 1 90 121 ALA A O 1
ATOM 924 N N . GLU A 1 122 ? -0.088 10.453 11.266 1 87.75 122 GLU A N 1
ATOM 925 C CA . GLU A 1 122 ? -0.711 9.562 10.297 1 87.75 122 GLU A CA 1
ATOM 926 C C . GLU A 1 122 ? 0.257 9.203 9.172 1 87.75 122 GLU A C 1
ATOM 928 O O . GLU A 1 122 ? 0.373 8.039 8.789 1 87.75 122 GLU A O 1
ATOM 933 N N . ILE A 1 123 ? 0.909 10.094 8.727 1 87.5 123 ILE A N 1
ATOM 934 C CA . ILE A 1 123 ? 1.876 9.891 7.656 1 87.5 123 ILE A CA 1
ATOM 935 C C . ILE A 1 123 ? 3.047 9.055 8.172 1 87.5 123 ILE A C 1
ATOM 937 O O . ILE A 1 123 ? 3.508 8.133 7.488 1 87.5 123 ILE A O 1
ATOM 941 N N . ALA A 1 124 ? 3.463 9.414 9.336 1 87.38 124 ALA A N 1
ATOM 942 C CA . ALA A 1 124 ? 4.578 8.68 9.938 1 87.38 124 ALA A CA 1
ATOM 943 C C . ALA A 1 124 ? 4.223 7.211 10.141 1 87.38 124 ALA A C 1
ATOM 945 O O . ALA A 1 124 ? 5.055 6.328 9.906 1 87.38 124 ALA A O 1
ATOM 946 N N . GLU A 1 125 ? 3.068 6.941 10.523 1 86.56 125 GLU A N 1
ATOM 947 C CA . GLU A 1 125 ? 2.621 5.566 10.727 1 86.56 125 GLU A CA 1
ATOM 948 C C . GLU A 1 125 ? 2.617 4.793 9.406 1 86.56 125 GLU A C 1
ATOM 950 O O . GLU A 1 125 ? 3.068 3.646 9.352 1 86.56 125 GLU A O 1
ATOM 955 N N . THR A 1 126 ? 2.172 5.379 8.445 1 81.12 126 THR A N 1
ATOM 956 C CA . THR A 1 126 ? 2.141 4.742 7.129 1 81.12 126 THR A CA 1
ATOM 957 C C . THR A 1 126 ? 3.555 4.5 6.613 1 81.12 126 THR A C 1
ATOM 959 O O . THR A 1 126 ? 3.846 3.439 6.059 1 81.12 126 THR A O 1
ATOM 962 N N . ARG A 1 127 ? 4.414 5.379 6.816 1 81.81 127 ARG A N 1
ATOM 963 C CA . ARG A 1 127 ? 5.805 5.273 6.391 1 81.81 127 ARG A CA 1
ATOM 964 C C . ARG A 1 127 ? 6.543 4.199 7.188 1 81.81 127 ARG A C 1
ATOM 966 O O . ARG A 1 127 ? 7.312 3.422 6.625 1 81.81 127 ARG A O 1
ATOM 973 N N . LYS A 1 128 ? 6.309 4.246 8.422 1 84.25 128 LYS A N 1
ATOM 974 C CA . LYS A 1 128 ? 6.941 3.24 9.266 1 84.25 128 LYS A CA 1
ATOM 975 C C . LYS A 1 128 ? 6.551 1.831 8.836 1 84.25 128 LYS A C 1
ATOM 977 O O . LYS A 1 128 ? 7.402 0.943 8.75 1 84.25 128 LYS A O 1
ATOM 982 N N . ALA A 1 129 ? 5.355 1.613 8.594 1 76.81 129 ALA A N 1
ATOM 983 C CA . ALA A 1 129 ? 4.875 0.313 8.133 1 76.81 129 ALA A CA 1
ATOM 984 C C . ALA A 1 129 ? 5.551 -0.089 6.82 1 76.81 129 ALA A C 1
ATOM 986 O O . ALA A 1 129 ? 5.953 -1.242 6.652 1 76.81 129 ALA A O 1
ATOM 987 N N . ARG A 1 130 ? 5.734 0.734 5.926 1 75.5 130 ARG A N 1
ATOM 988 C CA . ARG A 1 130 ? 6.402 0.495 4.652 1 75.5 130 ARG A CA 1
ATOM 989 C C . ARG A 1 130 ? 7.887 0.217 4.859 1 75.5 130 ARG A C 1
ATOM 991 O O . ARG A 1 130 ? 8.445 -0.694 4.242 1 75.5 130 ARG A O 1
ATOM 998 N N . GLU A 1 131 ? 8.469 1.013 5.688 1 78.75 131 GLU A N 1
ATOM 999 C CA . GLU A 1 131 ? 9.898 0.87 5.957 1 78.75 131 GLU A CA 1
ATOM 1000 C C . GLU A 1 131 ? 10.203 -0.463 6.637 1 78.75 131 GLU A C 1
ATOM 1002 O O . GLU A 1 131 ? 11.203 -1.109 6.324 1 78.75 131 GLU A O 1
ATOM 1007 N N . GLU A 1 132 ? 9.398 -0.809 7.582 1 79.44 132 GLU A N 1
ATOM 1008 C CA . GLU A 1 132 ? 9.586 -2.096 8.25 1 79.44 132 GLU A CA 1
ATOM 1009 C C . GLU A 1 132 ? 9.516 -3.248 7.25 1 79.44 132 GLU A C 1
ATOM 1011 O O . GLU A 1 132 ? 10.32 -4.18 7.309 1 79.44 132 GLU A O 1
ATOM 1016 N N . LYS A 1 133 ? 8.648 -3.166 6.34 1 74.56 133 LYS A N 1
ATOM 1017 C CA . LYS A 1 133 ? 8.547 -4.176 5.289 1 74.56 133 LYS A CA 1
ATOM 1018 C C . LYS A 1 133 ? 9.789 -4.184 4.402 1 74.56 133 LYS A C 1
ATOM 1020 O O . LYS A 1 133 ? 10.312 -5.246 4.07 1 74.56 133 LYS A O 1
ATOM 1025 N N . VAL A 1 134 ? 10.281 -3.037 4.109 1 75.44 134 VAL A N 1
ATOM 1026 C CA . VAL A 1 134 ? 11.461 -2.896 3.262 1 75.44 134 VAL A CA 1
ATOM 1027 C C . VAL A 1 134 ? 12.695 -3.414 4 1 75.44 134 VAL A C 1
ATOM 1029 O O . VAL A 1 134 ? 13.531 -4.109 3.416 1 75.44 134 VAL A O 1
ATOM 1032 N N . ARG A 1 135 ? 12.797 -3.109 5.285 1 78.62 135 ARG A N 1
ATOM 1033 C CA . ARG A 1 135 ? 13.938 -3.539 6.082 1 78.62 135 ARG A CA 1
ATOM 1034 C C . ARG A 1 135 ? 14.008 -5.059 6.168 1 78.62 135 ARG A C 1
ATOM 1036 O O . ARG A 1 135 ? 15.086 -5.645 6.047 1 78.62 135 ARG A O 1
ATOM 1043 N N . GLU A 1 136 ? 12.891 -5.688 6.398 1 77.5 136 GLU A N 1
ATOM 1044 C CA . GLU A 1 136 ? 12.844 -7.145 6.473 1 77.5 136 GLU A CA 1
ATOM 1045 C C . GLU A 1 136 ? 13.281 -7.781 5.16 1 77.5 136 GLU A C 1
ATOM 1047 O O . GLU A 1 136 ? 14.062 -8.734 5.156 1 77.5 136 GLU A O 1
ATOM 1052 N N . VAL A 1 137 ? 12.859 -7.156 4.105 1 79.62 137 VAL A N 1
ATOM 1053 C CA . VAL A 1 137 ? 13.195 -7.68 2.787 1 79.62 137 VAL A CA 1
ATOM 1054 C C . VAL A 1 137 ? 14.68 -7.453 2.504 1 79.62 137 VAL A C 1
ATOM 1056 O O . VAL A 1 137 ? 15.352 -8.336 1.963 1 79.62 137 VAL A O 1
ATOM 1059 N N . SER A 1 138 ? 15.188 -6.34 2.941 1 79.81 138 SER A N 1
ATOM 1060 C CA . SER A 1 138 ? 16.594 -6 2.711 1 79.81 138 SER A CA 1
ATOM 1061 C C . SER A 1 138 ? 17.516 -6.941 3.463 1 79.81 138 SER A C 1
ATOM 1063 O O . SER A 1 138 ? 18.547 -7.359 2.93 1 79.81 138 SER A O 1
ATOM 1065 N N . LYS A 1 139 ? 17.156 -7.27 4.668 1 81.69 139 LYS A N 1
ATOM 1066 C CA . LYS A 1 139 ? 17.984 -8.195 5.445 1 81.69 139 LYS A CA 1
ATOM 1067 C C . LYS A 1 139 ? 18.062 -9.562 4.77 1 81.69 139 LYS A C 1
ATOM 1069 O O . LYS A 1 139 ? 19.141 -10.148 4.668 1 81.69 139 LYS A O 1
ATOM 1074 N N . THR A 1 140 ? 16.906 -10.055 4.344 1 83.06 140 THR A N 1
ATOM 1075 C CA . THR A 1 140 ? 16.875 -11.336 3.65 1 83.06 140 THR A CA 1
ATOM 1076 C C . THR A 1 140 ? 17.672 -11.273 2.354 1 83.06 140 THR A C 1
ATOM 1078 O O . THR A 1 140 ? 18.391 -12.219 2.014 1 83.06 140 THR A O 1
ATOM 1081 N N . TYR A 1 141 ? 17.625 -10.102 1.702 1 85.19 141 TYR A N 1
ATOM 1082 C CA . TYR A 1 141 ? 18.375 -9.867 0.468 1 85.19 141 TYR A CA 1
ATOM 1083 C C . TYR A 1 141 ? 19.875 -9.961 0.709 1 85.19 141 TYR A C 1
ATOM 1085 O O . TYR A 1 141 ? 20.578 -10.664 -0.014 1 85.19 141 TYR A O 1
ATOM 1093 N N . GLU A 1 142 ? 20.391 -9.344 1.702 1 84.69 142 GLU A N 1
ATOM 1094 C CA . GLU A 1 142 ? 21.828 -9.328 2.02 1 84.69 142 GLU A CA 1
ATOM 1095 C C . GLU A 1 142 ? 22.312 -10.719 2.408 1 84.69 142 GLU A C 1
ATOM 1097 O O . GLU A 1 142 ? 23.406 -11.133 2.02 1 84.69 142 GLU A O 1
ATOM 1102 N N . ASP A 1 143 ? 21.469 -11.414 3.168 1 85.38 143 ASP A N 1
ATOM 1103 C CA . ASP A 1 143 ? 21.828 -12.773 3.566 1 85.38 143 ASP A CA 1
ATOM 1104 C C . ASP A 1 143 ? 21.969 -13.688 2.35 1 85.38 143 ASP A C 1
ATOM 1106 O O . ASP A 1 143 ? 22.906 -14.484 2.268 1 85.38 143 ASP A O 1
ATOM 1110 N N . LEU A 1 144 ? 21.078 -13.508 1.438 1 85.69 144 LEU A N 1
ATOM 1111 C CA . LEU A 1 144 ? 21.109 -14.312 0.224 1 85.69 144 LEU A CA 1
ATOM 1112 C C . LEU A 1 144 ? 22.344 -13.992 -0.617 1 85.69 144 LEU A C 1
ATOM 1114 O O . LEU A 1 144 ? 23 -14.898 -1.137 1 85.69 144 LEU A O 1
ATOM 1118 N N . LEU A 1 145 ? 22.672 -12.742 -0.742 1 86.5 145 LEU A N 1
ATOM 1119 C CA . LEU A 1 145 ? 23.844 -12.336 -1.514 1 86.5 145 LEU A CA 1
ATOM 1120 C C . LEU A 1 145 ? 25.109 -12.938 -0.933 1 86.5 145 LEU A C 1
ATOM 1122 O O . LEU A 1 145 ? 25.984 -13.406 -1.677 1 86.5 145 LEU A O 1
ATOM 1126 N N . ASP A 1 146 ? 25.141 -12.875 0.347 1 87.31 146 ASP A N 1
ATOM 1127 C CA . ASP A 1 146 ? 26.344 -13.383 1.024 1 87.31 146 ASP A CA 1
ATOM 1128 C C . ASP A 1 146 ? 26.469 -14.891 0.859 1 87.31 146 ASP A C 1
ATOM 1130 O O . ASP A 1 146 ? 27.562 -15.398 0.604 1 87.31 146 ASP A O 1
ATOM 1134 N N . ARG A 1 147 ? 25.328 -15.625 0.925 1 84.88 147 ARG A N 1
ATOM 1135 C CA . ARG A 1 147 ? 25.344 -17.078 0.904 1 84.88 147 ARG A CA 1
ATOM 1136 C C . ARG A 1 147 ? 25.5 -17.609 -0.52 1 84.88 147 ARG A C 1
ATOM 1138 O O . ARG A 1 147 ? 25.938 -18.734 -0.727 1 84.88 147 ARG A O 1
ATOM 1145 N N . MET A 1 148 ? 25.156 -16.75 -1.522 1 86.12 148 MET A N 1
ATOM 1146 C CA . MET A 1 148 ? 25.141 -17.234 -2.896 1 86.12 148 MET A CA 1
ATOM 1147 C C . MET A 1 148 ? 26.188 -16.516 -3.748 1 86.12 148 MET A C 1
ATOM 1149 O O . MET A 1 148 ? 26 -16.375 -4.961 1 86.12 148 MET A O 1
ATOM 1153 N N . LYS A 1 149 ? 27.203 -16.016 -3.174 1 87.88 149 LYS A N 1
ATOM 1154 C CA . LYS A 1 149 ? 28.219 -15.227 -3.861 1 87.88 149 LYS A CA 1
ATOM 1155 C C . LYS A 1 149 ? 28.828 -16 -5.027 1 87.88 149 LYS A C 1
ATOM 1157 O O . LYS A 1 149 ? 28.984 -15.453 -6.121 1 87.88 149 LYS A O 1
ATOM 1162 N N . GLY A 1 150 ? 29.141 -17.234 -4.836 1 85.81 150 GLY A N 1
ATOM 1163 C CA . GLY A 1 150 ? 29.75 -18.062 -5.867 1 85.81 150 GLY A CA 1
ATOM 1164 C C . GLY A 1 150 ? 28.859 -18.266 -7.074 1 85.81 150 GLY A C 1
ATOM 1165 O O . GLY A 1 150 ? 29.281 -18.062 -8.211 1 85.81 150 GLY A O 1
ATOM 1166 N N . GLU A 1 151 ? 27.625 -18.656 -6.785 1 86.25 151 GLU A N 1
ATOM 1167 C CA . GLU A 1 151 ? 26.672 -18.922 -7.852 1 86.25 151 GLU A CA 1
ATOM 1168 C C . GLU A 1 151 ? 26.344 -17.641 -8.625 1 86.25 151 GLU A C 1
ATOM 1170 O O . GLU A 1 151 ? 26.125 -17.688 -9.844 1 86.25 151 GLU A O 1
ATOM 1175 N N . ILE A 1 152 ? 26.406 -16.562 -7.914 1 89.25 152 ILE A N 1
ATOM 1176 C CA . ILE A 1 152 ? 26.141 -15.273 -8.539 1 89.25 152 ILE A CA 1
ATOM 1177 C C . ILE A 1 152 ? 27.297 -14.898 -9.461 1 89.25 152 ILE A C 1
ATOM 1179 O O . ILE A 1 152 ? 27.094 -14.461 -10.594 1 89.25 152 ILE A O 1
ATOM 1183 N N . ALA A 1 153 ? 28.453 -15.164 -9.039 1 88.44 153 ALA A N 1
ATOM 1184 C CA . ALA A 1 153 ? 29.641 -14.844 -9.82 1 88.44 153 ALA A CA 1
ATOM 1185 C C . ALA A 1 153 ? 29.688 -15.664 -11.109 1 88.44 153 ALA A C 1
ATOM 1187 O O . ALA A 1 153 ? 30.156 -15.18 -12.133 1 88.44 153 ALA A O 1
ATOM 1188 N N . GLN A 1 154 ? 29.078 -16.844 -11.078 1 87.31 154 GLN A N 1
ATOM 1189 C CA . GLN A 1 154 ? 29.078 -17.734 -12.227 1 87.31 154 GLN A CA 1
ATOM 1190 C C . GLN A 1 154 ? 27.906 -17.438 -13.164 1 87.31 154 GLN A C 1
ATOM 1192 O O . GLN A 1 154 ? 27.781 -18.047 -14.219 1 87.31 154 GLN A O 1
ATOM 1197 N N . GLY A 1 155 ? 27.078 -16.5 -12.727 1 85.19 155 GLY A N 1
ATOM 1198 C CA . GLY A 1 155 ? 25.953 -16.125 -13.562 1 85.19 155 GLY A CA 1
ATOM 1199 C C . GLY A 1 155 ? 24.797 -17.109 -13.5 1 85.19 155 GLY A C 1
ATOM 1200 O O . GLY A 1 155 ? 23.891 -17.078 -14.328 1 85.19 155 GLY A O 1
ATOM 1201 N N . GLN A 1 156 ? 24.859 -18 -12.531 1 85.94 156 GLN A N 1
ATOM 1202 C CA . GLN A 1 156 ? 23.859 -19.062 -12.422 1 85.94 156 GLN A CA 1
ATOM 1203 C C . GLN A 1 156 ? 22.656 -18.594 -11.602 1 85.94 156 GLN A C 1
ATOM 1205 O O . GLN A 1 156 ? 21.562 -19.156 -11.711 1 85.94 156 GLN A O 1
ATOM 1210 N N . VAL A 1 157 ? 22.953 -17.625 -10.734 1 90.88 157 VAL A N 1
ATOM 1211 C CA . VAL A 1 157 ? 21.922 -17.109 -9.844 1 90.88 157 VAL A CA 1
ATOM 1212 C C . VAL A 1 157 ? 21.938 -15.586 -9.844 1 90.88 157 VAL A C 1
ATOM 1214 O O . VAL A 1 157 ? 23 -14.969 -9.875 1 90.88 157 VAL A O 1
ATOM 1217 N N . THR A 1 158 ? 20.828 -15.008 -9.945 1 91.19 158 THR A N 1
ATOM 1218 C CA . THR A 1 158 ? 20.688 -13.57 -9.734 1 91.19 158 THR A CA 1
ATOM 1219 C C . THR A 1 158 ? 19.625 -13.289 -8.672 1 91.19 158 THR A C 1
ATOM 1221 O O . THR A 1 158 ? 18.609 -14 -8.594 1 91.19 158 THR A O 1
ATOM 1224 N N . ILE A 1 159 ? 19.875 -12.359 -7.855 1 89.81 159 ILE A N 1
ATOM 1225 C CA . ILE A 1 159 ? 18.953 -11.977 -6.797 1 89.81 159 ILE A CA 1
ATOM 1226 C C . ILE A 1 159 ? 18.5 -10.531 -6.996 1 89.81 159 ILE A C 1
ATOM 1228 O O . ILE A 1 159 ? 19.328 -9.656 -7.293 1 89.81 159 ILE A O 1
ATOM 1232 N N . SER A 1 160 ? 17.219 -10.352 -6.93 1 86.75 160 SER A N 1
ATOM 1233 C CA . SER A 1 160 ? 16.688 -9 -7.078 1 86.75 160 SER A CA 1
ATOM 1234 C C . SER A 1 160 ? 15.648 -8.688 -6.012 1 86.75 160 SER A C 1
ATOM 1236 O O . SER A 1 160 ? 15 -9.594 -5.488 1 86.75 160 SER A O 1
ATOM 1238 N N . GLU A 1 161 ? 15.641 -7.484 -5.613 1 80.5 161 GLU A N 1
ATOM 1239 C CA . GLU A 1 161 ? 14.625 -6.941 -4.719 1 80.5 161 GLU A CA 1
ATOM 1240 C C . GLU A 1 161 ? 13.891 -5.773 -5.363 1 80.5 161 GLU A C 1
ATOM 1242 O O . GLU A 1 161 ? 14.5 -4.758 -5.707 1 80.5 161 GLU A O 1
ATOM 1247 N N . LEU A 1 162 ? 12.633 -5.957 -5.648 1 70.19 162 LEU A N 1
ATOM 1248 C CA . LEU A 1 162 ? 11.844 -4.887 -6.25 1 70.19 162 LEU A CA 1
ATOM 1249 C C . LEU A 1 162 ? 10.516 -4.719 -5.527 1 70.19 162 LEU A C 1
ATOM 1251 O O . LEU A 1 162 ? 9.75 -5.676 -5.402 1 70.19 162 LEU A O 1
ATOM 1255 N N . LYS A 1 163 ? 10.234 -3.482 -5.07 1 67.44 163 LYS A N 1
ATOM 1256 C CA . LYS A 1 163 ? 8.961 -3.121 -4.441 1 67.44 163 LYS A CA 1
ATOM 1257 C C . LYS A 1 163 ? 8.609 -4.098 -3.322 1 67.44 163 LYS A C 1
ATOM 1259 O O . LYS A 1 163 ? 7.473 -4.559 -3.232 1 67.44 163 LYS A O 1
ATOM 1264 N N . GLY A 1 164 ? 9.656 -4.543 -2.619 1 68.44 164 GLY A N 1
ATOM 1265 C CA . GLY A 1 164 ? 9.438 -5.375 -1.446 1 68.44 164 GLY A CA 1
ATOM 1266 C C . GLY A 1 164 ? 9.352 -6.852 -1.771 1 68.44 164 GLY A C 1
ATOM 1267 O O . GLY A 1 164 ? 9.102 -7.676 -0.888 1 68.44 164 GLY A O 1
ATOM 1268 N N . LYS A 1 165 ? 9.562 -7.137 -2.979 1 76.19 165 LYS A N 1
ATOM 1269 C CA . LYS A 1 165 ? 9.555 -8.531 -3.414 1 76.19 165 LYS A CA 1
ATOM 1270 C C . LYS A 1 165 ? 10.969 -9.039 -3.664 1 76.19 165 LYS A C 1
ATOM 1272 O O . LYS A 1 165 ? 11.742 -8.406 -4.379 1 76.19 165 LYS A O 1
ATOM 1277 N N . LEU A 1 166 ? 11.242 -10.062 -2.979 1 85.25 166 LEU A N 1
ATOM 1278 C CA . LEU A 1 166 ? 12.547 -10.695 -3.152 1 85.25 166 LEU A CA 1
ATOM 1279 C C . LEU A 1 166 ? 12.461 -11.867 -4.129 1 85.25 166 LEU A C 1
ATOM 1281 O O . LEU A 1 166 ? 11.586 -12.727 -3.996 1 85.25 166 LEU A O 1
ATOM 1285 N N . THR A 1 167 ? 13.352 -11.828 -5.156 1 91.06 167 THR A N 1
ATOM 1286 C CA . THR A 1 167 ? 13.344 -12.875 -6.172 1 91.06 167 THR A CA 1
ATOM 1287 C C . THR A 1 167 ? 14.742 -13.453 -6.359 1 91.06 167 THR A C 1
ATOM 1289 O O . THR A 1 167 ? 15.711 -12.711 -6.535 1 91.06 167 THR A O 1
ATOM 1292 N N . VAL A 1 168 ? 14.828 -14.75 -6.238 1 91.69 168 VAL A N 1
ATOM 1293 C CA . VAL A 1 168 ? 16.031 -15.492 -6.586 1 91.69 168 VAL A CA 1
ATOM 1294 C C . VAL A 1 168 ? 15.836 -16.188 -7.93 1 91.69 168 VAL A C 1
ATOM 1296 O O . VAL A 1 168 ? 15 -17.078 -8.055 1 91.69 168 VAL A O 1
ATOM 1299 N N . ASN A 1 169 ? 16.594 -15.805 -8.836 1 93.44 169 ASN A N 1
ATOM 1300 C CA . ASN A 1 169 ? 16.516 -16.359 -10.18 1 93.44 169 ASN A CA 1
ATOM 1301 C C . ASN A 1 169 ? 17.641 -17.359 -10.438 1 93.44 169 ASN A C 1
ATOM 1303 O O . ASN A 1 169 ? 18.812 -17.031 -10.266 1 93.44 169 ASN A O 1
ATOM 1307 N N . MET A 1 170 ? 17.25 -18.516 -10.883 1 93.94 170 MET A N 1
ATOM 1308 C CA . MET A 1 170 ? 18.219 -19.562 -11.211 1 93.94 170 MET A CA 1
ATOM 1309 C C . MET A 1 170 ? 18 -20.078 -12.633 1 93.94 170 MET A C 1
ATOM 1311 O O . MET A 1 170 ? 16.891 -20.469 -13 1 93.94 170 MET A O 1
ATOM 1315 N N . VAL A 1 171 ? 19.078 -20.156 -13.328 1 92.44 171 VAL A N 1
ATOM 1316 C CA . VAL A 1 171 ? 18.969 -20.672 -14.688 1 92.44 171 VAL A CA 1
ATOM 1317 C C . VAL A 1 171 ? 18.703 -22.172 -14.641 1 92.44 171 VAL A C 1
ATOM 1319 O O . VAL A 1 171 ? 19.25 -22.891 -13.797 1 92.44 171 VAL A O 1
ATOM 1322 N N . ASP A 1 172 ? 17.891 -22.625 -15.508 1 92.19 172 ASP A N 1
ATOM 1323 C CA . ASP A 1 172 ? 17.422 -24 -15.484 1 92.19 172 ASP A CA 1
ATOM 1324 C C . ASP A 1 172 ? 18.578 -24.984 -15.641 1 92.19 172 ASP A C 1
ATOM 1326 O O . ASP A 1 172 ? 18.547 -26.094 -15.094 1 92.19 172 ASP A O 1
ATOM 1330 N N . ALA A 1 173 ? 19.656 -24.578 -16.375 1 89.94 173 ALA A N 1
ATOM 1331 C CA . ALA A 1 173 ? 20.766 -25.469 -16.703 1 89.94 173 ALA A CA 1
ATOM 1332 C C . ALA A 1 173 ? 21.469 -25.953 -15.445 1 89.94 173 ALA A C 1
ATOM 1334 O O . ALA A 1 173 ? 22.062 -27.031 -15.438 1 89.94 173 ALA A O 1
ATOM 1335 N N . ILE A 1 174 ? 21.344 -25.203 -14.422 1 90.69 174 ILE A N 1
ATOM 1336 C CA . ILE A 1 174 ? 22 -25.625 -13.18 1 90.69 174 ILE A CA 1
ATOM 1337 C C . ILE A 1 174 ? 21.094 -26.594 -12.422 1 90.69 174 ILE A C 1
ATOM 1339 O O . ILE A 1 174 ? 21.578 -27.422 -11.648 1 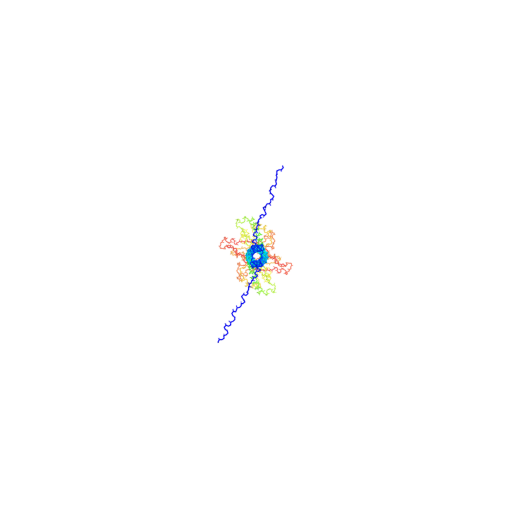90.69 174 ILE A O 1
ATOM 1343 N N . LEU A 1 175 ? 19.844 -26.547 -12.664 1 94.12 175 LEU A N 1
ATOM 1344 C CA . LEU A 1 175 ? 18.875 -27.312 -11.867 1 94.12 175 LEU A CA 1
ATOM 1345 C C . LEU A 1 175 ? 18.469 -28.594 -12.578 1 94.12 175 LEU A C 1
ATOM 1347 O O . LEU A 1 175 ? 18.219 -29.609 -11.938 1 94.12 175 LEU A O 1
ATOM 1351 N N . PHE A 1 176 ? 18.375 -28.5 -13.914 1 94.75 176 PHE A N 1
ATOM 1352 C CA . PHE A 1 176 ? 17.766 -29.594 -14.656 1 94.75 176 PHE A CA 1
ATOM 1353 C C . PHE A 1 176 ? 18.594 -29.953 -15.875 1 94.75 176 PHE A C 1
ATOM 1355 O O . PHE A 1 176 ? 19.281 -29.109 -16.438 1 94.75 176 PHE A O 1
ATOM 1362 N N . ASP A 1 177 ? 18.438 -31.219 -16.328 1 90.38 177 ASP A N 1
ATOM 1363 C CA . ASP A 1 177 ? 18.906 -31.609 -17.656 1 90.38 177 ASP A CA 1
ATOM 1364 C C . ASP A 1 177 ? 17.906 -31.234 -18.734 1 90.38 177 ASP A C 1
ATOM 1366 O O . ASP A 1 177 ? 16.734 -30.953 -18.438 1 90.38 177 ASP A O 1
ATOM 1370 N N . SER A 1 178 ? 18.359 -31.109 -19.938 1 82.25 178 SER A N 1
ATOM 1371 C CA . SER A 1 178 ? 17.484 -30.75 -21.031 1 82.25 178 SER A CA 1
ATOM 1372 C C . SER A 1 178 ? 16.266 -31.672 -21.094 1 82.25 178 SER A C 1
ATOM 1374 O O . SER A 1 178 ? 16.406 -32.906 -21.016 1 82.25 178 SER A O 1
ATOM 1376 N N . GLY A 1 179 ? 15.109 -31.109 -21.094 1 82.56 179 GLY A N 1
ATOM 1377 C CA . GLY A 1 179 ? 13.867 -31.859 -21.234 1 82.56 179 GLY A CA 1
ATOM 1378 C C . GLY A 1 179 ? 13.469 -32.594 -19.969 1 82.56 179 GLY A C 1
ATOM 1379 O O . GLY A 1 179 ? 12.508 -33.344 -19.969 1 82.56 179 GLY A O 1
ATOM 1380 N N . LYS A 1 180 ? 14.195 -32.406 -18.938 1 89.81 180 LYS A N 1
ATOM 1381 C CA . LYS A 1 180 ? 13.891 -33.094 -17.672 1 89.81 180 LYS A CA 1
ATOM 1382 C C . LYS A 1 180 ? 13.43 -32.094 -16.625 1 89.81 180 LYS A C 1
ATOM 1384 O O . LYS A 1 180 ? 13.68 -30.891 -16.734 1 89.81 180 LYS A O 1
ATOM 1389 N N . ALA A 1 181 ? 12.672 -32.625 -15.719 1 93.94 181 ALA A N 1
ATOM 1390 C CA . ALA A 1 181 ? 12.156 -31.75 -14.656 1 93.94 181 ALA A CA 1
ATOM 1391 C C . ALA A 1 181 ? 12.688 -32.156 -13.297 1 93.94 181 ALA A C 1
ATOM 1393 O O . ALA A 1 181 ? 12.492 -31.469 -12.297 1 93.94 181 ALA A O 1
ATOM 1394 N N . GLU A 1 182 ? 13.375 -33.281 -13.242 1 94.44 182 GLU A N 1
ATOM 1395 C CA . GLU A 1 182 ? 13.977 -33.719 -11.984 1 94.44 182 GLU A CA 1
ATOM 1396 C C . GLU A 1 182 ? 15.227 -32.906 -11.656 1 94.44 182 GLU A C 1
ATOM 1398 O O . GLU A 1 182 ? 16.094 -32.719 -12.516 1 94.44 182 GLU A O 1
ATOM 1403 N N . VAL A 1 183 ? 15.312 -32.5 -10.445 1 95.69 183 VAL A N 1
ATOM 1404 C CA . VAL A 1 183 ? 16.453 -31.688 -10.047 1 95.69 183 VAL A CA 1
ATOM 1405 C C . VAL A 1 183 ? 17.719 -32.562 -10.023 1 95.69 183 VAL A C 1
ATOM 1407 O O . VAL A 1 183 ? 17.75 -33.625 -9.398 1 95.69 183 VAL A O 1
ATOM 1410 N N . LYS A 1 184 ? 18.688 -32.062 -10.695 1 95.5 184 LYS A N 1
ATOM 1411 C CA . LYS A 1 184 ? 19.953 -32.812 -10.719 1 95.5 184 LYS A CA 1
ATOM 1412 C C . LYS A 1 184 ? 20.828 -32.469 -9.523 1 95.5 184 LYS A C 1
ATOM 1414 O O . LYS A 1 184 ? 20.516 -31.516 -8.781 1 95.5 184 LYS A O 1
ATOM 1419 N N . GLN A 1 185 ? 21.938 -33.156 -9.312 1 93.38 185 GLN A N 1
ATOM 1420 C CA . GLN A 1 185 ? 22.781 -33.031 -8.133 1 93.38 185 GLN A CA 1
ATOM 1421 C C . GLN A 1 185 ? 23.328 -31.625 -7.984 1 93.38 185 GLN A C 1
ATOM 1423 O O . GLN A 1 185 ? 23.297 -31.047 -6.895 1 93.38 185 GLN A O 1
ATOM 1428 N N . GLY A 1 186 ? 23.828 -31.062 -9.055 1 89.81 186 GLY A N 1
ATOM 1429 C CA . GLY A 1 186 ? 24.312 -29.688 -9.008 1 89.81 186 GLY A CA 1
ATOM 1430 C C . GLY A 1 186 ? 23.25 -28.703 -8.562 1 89.81 186 GLY A C 1
ATOM 1431 O O . GLY A 1 186 ? 23.547 -27.766 -7.809 1 89.81 186 GLY A O 1
ATOM 1432 N N . GLY A 1 187 ? 22.078 -28.891 -9.008 1 92.88 187 GLY A N 1
ATOM 1433 C CA . GLY A 1 187 ? 20.953 -28.047 -8.609 1 92.88 187 GLY A CA 1
ATOM 1434 C C . GLY A 1 187 ? 20.609 -28.172 -7.137 1 92.88 187 GLY A C 1
ATOM 1435 O O . GLY A 1 187 ? 20.297 -27.172 -6.477 1 92.88 187 GLY A O 1
ATOM 1436 N N . MET A 1 188 ? 20.719 -29.406 -6.668 1 94.31 188 MET A N 1
ATOM 1437 C CA . MET A 1 188 ? 20.422 -29.641 -5.258 1 94.31 188 MET A CA 1
ATOM 1438 C C . MET A 1 188 ? 21.406 -28.891 -4.363 1 94.31 188 MET A C 1
ATOM 1440 O O . MET A 1 188 ? 21.031 -28.391 -3.309 1 94.31 188 MET A O 1
ATOM 1444 N N . GLU A 1 189 ? 22.609 -28.781 -4.789 1 91.12 189 GLU A N 1
ATOM 1445 C CA . GLU A 1 189 ? 23.625 -28.062 -4.035 1 91.12 189 GLU A CA 1
ATOM 1446 C C . GLU A 1 189 ? 23.312 -26.562 -3.969 1 91.12 189 GLU A C 1
ATOM 1448 O O . GLU A 1 189 ? 23.438 -25.938 -2.914 1 91.12 189 GLU A O 1
ATOM 1453 N N . VAL A 1 190 ? 22.922 -26.062 -5.039 1 89.88 190 VAL A N 1
ATOM 1454 C CA . VAL A 1 190 ? 22.562 -24.641 -5.105 1 89.88 190 VAL A CA 1
ATOM 1455 C C . VAL A 1 190 ? 21.328 -24.375 -4.262 1 89.88 190 VAL A C 1
ATOM 1457 O O . VAL A 1 190 ? 21.281 -23.422 -3.488 1 89.88 190 VAL A O 1
ATOM 1460 N N . LEU A 1 191 ? 20.344 -25.234 -4.367 1 93.88 191 LEU A N 1
ATOM 1461 C CA . LEU A 1 191 ? 19.094 -25.078 -3.635 1 93.88 191 LEU A CA 1
ATOM 1462 C C . LEU A 1 191 ? 19.328 -25.219 -2.133 1 93.88 191 LEU A C 1
ATOM 1464 O O . LEU A 1 191 ? 18.641 -24.562 -1.34 1 93.88 191 LEU A O 1
ATOM 1468 N N . ALA A 1 192 ? 20.266 -26.031 -1.739 1 91.88 192 ALA A N 1
ATOM 1469 C CA . ALA A 1 192 ? 20.562 -26.219 -0.321 1 91.88 192 ALA A CA 1
ATOM 1470 C C . ALA A 1 192 ? 21 -24.906 0.327 1 91.88 192 ALA A C 1
ATOM 1472 O O . ALA A 1 192 ? 20.656 -24.641 1.484 1 91.88 192 ALA A O 1
ATOM 1473 N N . LYS A 1 193 ? 21.656 -24.109 -0.413 1 87.75 193 LYS A N 1
ATOM 1474 C CA . LYS A 1 193 ? 22.109 -22.812 0.099 1 87.75 193 LYS A CA 1
ATOM 1475 C C . LYS A 1 193 ? 20.938 -21.875 0.321 1 87.75 193 LYS A C 1
ATOM 1477 O O . LYS A 1 193 ? 20.938 -21.078 1.265 1 87.75 193 LYS A O 1
ATOM 1482 N N . VAL A 1 194 ? 20.016 -21.953 -0.515 1 88.06 194 VAL A N 1
ATOM 1483 C CA . VAL A 1 194 ? 18.828 -21.125 -0.429 1 88.06 194 VAL A CA 1
ATOM 1484 C C . VAL A 1 194 ? 17.953 -21.594 0.726 1 88.06 194 VAL A C 1
ATOM 1486 O O . VAL A 1 194 ? 17.344 -20.781 1.435 1 88.06 194 VAL A O 1
ATOM 1489 N N . VAL A 1 195 ? 17.891 -22.859 0.95 1 90.31 195 VAL A N 1
ATOM 1490 C CA . VAL A 1 195 ? 17.031 -23.484 1.943 1 90.31 195 VAL A CA 1
ATOM 1491 C C . VAL A 1 195 ? 17.312 -22.891 3.324 1 90.31 195 VAL A C 1
ATOM 1493 O O . VAL A 1 195 ? 16.391 -22.562 4.07 1 90.31 195 VAL A O 1
ATOM 1496 N N . ASP A 1 196 ? 18.516 -22.734 3.664 1 84.44 196 ASP A N 1
ATOM 1497 C CA . ASP A 1 196 ? 18.891 -22.266 4.988 1 84.44 196 ASP A CA 1
ATOM 1498 C C . ASP A 1 196 ? 18.344 -20.859 5.246 1 84.44 196 ASP A C 1
ATOM 1500 O O . ASP A 1 196 ? 17.938 -20.547 6.363 1 84.44 196 ASP A O 1
ATOM 1504 N N . ILE A 1 197 ? 18.328 -20.172 4.234 1 82.88 197 ILE A N 1
ATOM 1505 C CA . ILE A 1 197 ? 17.828 -18.812 4.359 1 82.88 197 ILE A CA 1
ATOM 1506 C C . ILE A 1 197 ? 16.297 -18.828 4.43 1 82.88 197 ILE A C 1
ATOM 1508 O O . ILE A 1 197 ? 15.695 -18.109 5.238 1 82.88 197 ILE A O 1
ATOM 1512 N N . LEU A 1 198 ? 15.703 -19.625 3.611 1 87 198 LEU A N 1
ATOM 1513 C CA . LEU A 1 198 ? 14.25 -19.688 3.521 1 87 198 LEU A CA 1
ATOM 1514 C C . LEU A 1 198 ? 13.648 -20.203 4.824 1 87 198 LEU A C 1
ATOM 1516 O O . LEU A 1 198 ? 12.531 -19.828 5.188 1 87 198 LEU A O 1
ATOM 1520 N N . LYS A 1 199 ? 14.32 -21 5.473 1 87.62 199 LYS A N 1
ATOM 1521 C CA . LYS A 1 199 ? 13.844 -21.562 6.734 1 87.62 199 LYS A CA 1
ATOM 1522 C C . LYS A 1 199 ? 13.656 -20.469 7.785 1 87.62 199 LYS A C 1
ATOM 1524 O O . LYS A 1 199 ? 12.828 -20.609 8.688 1 87.62 199 LYS A O 1
ATOM 1529 N N . GLY A 1 200 ? 14.352 -19.406 7.641 1 80.19 200 GLY A N 1
ATOM 1530 C CA . GLY A 1 200 ? 14.273 -18.312 8.602 1 80.19 200 GLY A CA 1
ATOM 1531 C C . GLY A 1 200 ? 13.203 -17.297 8.25 1 80.19 200 GLY A C 1
ATOM 1532 O O . GLY A 1 200 ? 12.906 -16.406 9.047 1 80.19 200 GLY A O 1
ATOM 1533 N N . VAL A 1 201 ? 12.68 -17.469 7.086 1 78.06 201 VAL A N 1
ATOM 1534 C CA . VAL A 1 201 ? 11.695 -16.484 6.625 1 78.06 201 VAL A CA 1
ATOM 1535 C C . VAL A 1 201 ? 10.336 -16.781 7.25 1 78.06 201 VAL A C 1
ATOM 1537 O O . VAL A 1 201 ? 9.859 -17.922 7.199 1 78.06 201 VAL A O 1
ATOM 1540 N N . GLN A 1 202 ? 9.773 -15.68 7.922 1 76.81 202 GLN A N 1
ATOM 1541 C CA . GLN A 1 202 ? 8.469 -15.828 8.57 1 76.81 202 GLN A CA 1
ATOM 1542 C C . GLN A 1 202 ? 7.41 -14.984 7.863 1 76.81 202 GLN A C 1
ATOM 1544 O O . GLN A 1 202 ? 7.73 -13.984 7.227 1 76.81 202 GLN A O 1
ATOM 1549 N N . ASP A 1 203 ? 6.203 -15.438 7.879 1 77.56 203 ASP A N 1
ATOM 1550 C CA . ASP A 1 203 ? 5.016 -14.711 7.434 1 77.56 203 ASP A CA 1
ATOM 1551 C C . ASP A 1 203 ? 5.086 -14.414 5.941 1 77.56 203 ASP A C 1
ATOM 1553 O O . ASP A 1 203 ? 4.715 -13.32 5.504 1 77.56 203 ASP A O 1
ATOM 1557 N N . LYS A 1 204 ? 5.848 -15.25 5.191 1 83.81 204 LYS A N 1
ATOM 1558 C CA . LYS A 1 204 ? 5.914 -15.125 3.738 1 83.81 204 LYS A CA 1
ATOM 1559 C C . LYS A 1 204 ? 5.523 -16.438 3.057 1 83.81 204 LYS A C 1
ATOM 1561 O O . LYS A 1 204 ? 5.629 -17.5 3.654 1 83.81 204 LYS A O 1
ATOM 1566 N N . MET A 1 205 ? 5.047 -16.234 1.923 1 89.44 205 MET A N 1
ATOM 1567 C CA . MET A 1 205 ? 4.875 -17.375 1.016 1 89.44 205 MET A CA 1
ATOM 1568 C C . MET A 1 205 ? 6.07 -17.5 0.08 1 89.44 205 MET A C 1
ATOM 1570 O O . MET A 1 205 ? 6.664 -16.5 -0.324 1 89.44 205 MET A O 1
ATOM 1574 N N . ILE A 1 206 ? 6.383 -18.703 -0.191 1 92.81 206 ILE A N 1
ATOM 1575 C CA . ILE A 1 206 ? 7.457 -19.016 -1.129 1 92.81 206 ILE A CA 1
ATOM 1576 C C . ILE A 1 206 ? 6.867 -19.5 -2.449 1 92.81 206 ILE A C 1
ATOM 1578 O O . ILE A 1 206 ? 6.371 -20.625 -2.531 1 92.81 206 ILE A O 1
ATOM 1582 N N . ARG A 1 207 ? 6.969 -18.672 -3.42 1 94.88 207 ARG A N 1
ATOM 1583 C CA . ARG A 1 207 ? 6.488 -19.031 -4.75 1 94.88 207 ARG A CA 1
ATOM 1584 C C . ARG A 1 207 ? 7.633 -19.531 -5.629 1 94.88 207 ARG A C 1
ATOM 1586 O O . ARG A 1 207 ? 8.633 -18.844 -5.809 1 94.88 207 ARG A O 1
ATOM 1593 N N .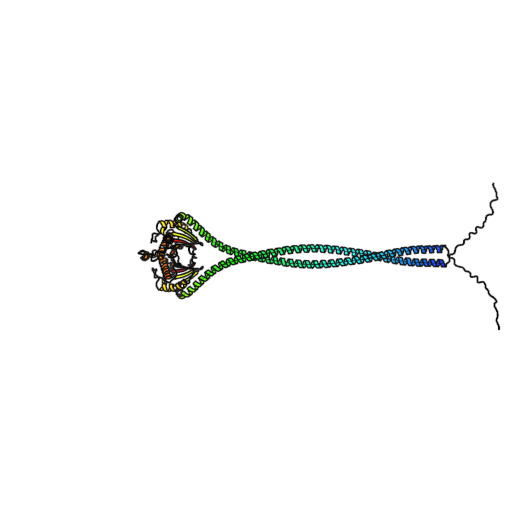 ILE A 1 208 ? 7.438 -20.719 -6.082 1 97.31 208 ILE A N 1
ATOM 1594 C CA . ILE A 1 208 ? 8.391 -21.281 -7.035 1 97.31 208 ILE A CA 1
ATOM 1595 C C . ILE A 1 208 ? 7.84 -21.141 -8.453 1 97.31 208 ILE A C 1
ATOM 1597 O O . ILE A 1 208 ? 6.91 -21.875 -8.828 1 97.31 208 ILE A O 1
ATOM 1601 N N . GLU A 1 209 ? 8.484 -20.266 -9.203 1 97.31 209 GLU A N 1
ATOM 1602 C CA . GLU A 1 209 ? 7.957 -19.969 -10.531 1 97.31 209 GLU A CA 1
ATOM 1603 C C . GLU A 1 209 ? 8.828 -20.578 -11.625 1 97.31 209 GLU A C 1
ATOM 1605 O O . GLU A 1 209 ? 10.016 -20.266 -11.719 1 97.31 209 GLU A O 1
ATOM 1610 N N . GLY A 1 210 ? 8.195 -21.438 -12.414 1 97.62 210 GLY A N 1
ATOM 1611 C CA . GLY A 1 210 ? 8.891 -22.031 -13.547 1 97.62 210 GLY A CA 1
ATOM 1612 C C . GLY A 1 210 ? 8.664 -21.281 -14.844 1 97.62 210 GLY A C 1
ATOM 1613 O O . GLY A 1 210 ? 7.543 -20.844 -15.125 1 97.62 210 GLY A O 1
ATOM 1614 N N . HIS A 1 211 ? 9.758 -21.125 -15.594 1 96.5 211 HIS A N 1
ATOM 1615 C CA . HIS A 1 211 ? 9.734 -20.469 -16.891 1 96.5 211 HIS A CA 1
ATOM 1616 C C . HIS A 1 211 ? 10.461 -21.297 -17.938 1 96.5 211 HIS A C 1
ATOM 1618 O O . HIS A 1 211 ? 11.422 -22 -17.625 1 96.5 211 HIS A O 1
ATOM 1624 N N . THR A 1 212 ? 9.984 -21.219 -19.125 1 96 212 THR A N 1
ATOM 1625 C CA . THR A 1 212 ? 10.664 -21.844 -20.266 1 96 212 THR A CA 1
ATOM 1626 C C . THR A 1 212 ? 10.953 -20.828 -21.359 1 96 212 THR A C 1
ATOM 1628 O O . THR A 1 212 ? 10.492 -19.688 -21.281 1 96 212 THR A O 1
ATOM 1631 N N . ASP A 1 213 ? 11.883 -21.156 -22.219 1 95.88 213 ASP A N 1
ATOM 1632 C CA . ASP A 1 213 ? 11.938 -20.422 -23.484 1 95.88 213 ASP A CA 1
ATOM 1633 C C . ASP A 1 213 ? 10.766 -20.781 -24.391 1 95.88 213 ASP A C 1
ATOM 1635 O O . ASP A 1 213 ? 9.836 -21.469 -23.969 1 95.88 213 ASP A O 1
ATOM 1639 N N . ASN A 1 214 ? 10.82 -20.312 -25.688 1 95.75 214 ASN A N 1
ATOM 1640 C CA . ASN A 1 214 ? 9.633 -20.484 -26.531 1 95.75 214 ASN A CA 1
ATOM 1641 C C . ASN A 1 214 ? 9.789 -21.656 -27.484 1 95.75 214 ASN A C 1
ATOM 1643 O O . ASN A 1 214 ? 9.023 -21.797 -28.438 1 95.75 214 ASN A O 1
ATOM 1647 N N . VAL A 1 215 ? 10.82 -22.469 -27.25 1 94 215 VAL A N 1
ATOM 1648 C CA . VAL A 1 215 ? 10.969 -23.656 -28.094 1 94 215 VAL A CA 1
ATOM 1649 C C . VAL A 1 215 ? 9.891 -24.672 -27.734 1 94 215 VAL A C 1
ATOM 1651 O O . VAL A 1 215 ? 9.75 -25.062 -26.578 1 94 215 VAL A O 1
ATOM 1654 N N . GLN A 1 216 ? 9.156 -25.078 -28.656 1 92.62 216 GLN A N 1
ATOM 1655 C CA . GLN A 1 216 ? 8.047 -26 -28.422 1 92.62 216 GLN A CA 1
ATOM 1656 C C . GLN A 1 216 ? 8.555 -27.391 -28.109 1 92.62 216 GLN A C 1
ATOM 1658 O O . GLN A 1 216 ? 9.586 -27.828 -28.625 1 92.62 216 GLN A O 1
ATOM 1663 N N . ILE A 1 217 ? 7.828 -28.016 -27.266 1 92.06 217 ILE A N 1
ATOM 1664 C CA . ILE A 1 217 ? 8.164 -29.391 -26.906 1 92.06 217 ILE A CA 1
ATOM 1665 C C . ILE A 1 217 ? 7.773 -30.328 -28.047 1 92.06 217 ILE A C 1
ATOM 1667 O O . ILE A 1 217 ? 6.676 -30.219 -28.609 1 92.06 217 ILE A O 1
ATOM 1671 N N . VAL A 1 218 ? 8.656 -31.25 -28.453 1 91.44 218 VAL A N 1
ATOM 1672 C CA . VAL A 1 218 ? 8.406 -32.125 -29.578 1 91.44 218 VAL A CA 1
ATOM 1673 C C . VAL A 1 218 ? 8.773 -33.562 -29.219 1 91.44 218 VAL A C 1
ATOM 1675 O O . VAL A 1 218 ? 9.398 -33.812 -28.172 1 91.44 218 VAL A O 1
ATOM 1678 N N . GLY A 1 219 ? 8.266 -34.469 -29.969 1 91.69 219 GLY A N 1
ATOM 1679 C CA . GLY A 1 219 ? 8.625 -35.875 -29.828 1 91.69 219 GLY A CA 1
ATOM 1680 C C . GLY A 1 219 ? 7.957 -36.562 -28.641 1 91.69 219 GLY A C 1
ATOM 1681 O O . GLY A 1 219 ? 6.805 -36.25 -28.328 1 91.69 219 GLY A O 1
ATOM 1682 N N . ASN A 1 220 ? 8.586 -37.469 -27.969 1 90.44 220 ASN A N 1
ATOM 1683 C CA . ASN A 1 220 ? 8.039 -38.281 -26.891 1 90.44 220 ASN A CA 1
ATOM 1684 C C . ASN A 1 220 ? 7.801 -37.469 -25.625 1 90.44 220 ASN A C 1
ATOM 1686 O O . ASN A 1 220 ? 6.977 -37.844 -24.781 1 90.44 220 ASN A O 1
ATOM 1690 N N . LEU A 1 221 ? 8.477 -36.344 -25.578 1 90.5 221 LEU A N 1
ATOM 1691 C CA . LEU A 1 221 ? 8.359 -35.469 -24.391 1 90.5 221 LEU A CA 1
ATOM 1692 C C . LEU A 1 221 ? 6.965 -34.844 -24.312 1 90.5 221 LEU A C 1
ATOM 1694 O O . LEU A 1 221 ? 6.516 -34.469 -23.234 1 90.5 221 LEU A O 1
ATOM 1698 N N . THR A 1 222 ? 6.262 -34.812 -25.422 1 92.06 222 THR A N 1
ATOM 1699 C CA . THR A 1 222 ? 4.941 -34.188 -25.469 1 92.06 222 THR A CA 1
ATOM 1700 C C . THR A 1 222 ? 3.932 -35 -24.672 1 92.06 222 THR A C 1
ATOM 1702 O O . THR A 1 222 ? 2.902 -34.469 -24.234 1 92.06 222 THR A O 1
ATOM 1705 N N . LYS A 1 223 ? 4.203 -36.25 -24.531 1 88.5 223 LYS A N 1
ATOM 1706 C CA . LYS A 1 223 ? 3.299 -37.094 -23.766 1 88.5 223 LYS A CA 1
ATOM 1707 C C . LYS A 1 223 ? 3.27 -36.688 -22.297 1 88.5 223 LYS A C 1
ATOM 1709 O O . LYS A 1 223 ? 2.213 -36.688 -21.656 1 88.5 223 LYS A O 1
ATOM 1714 N N . ARG A 1 224 ? 4.398 -36.219 -21.844 1 89.12 224 ARG A N 1
ATOM 1715 C CA . ARG A 1 224 ? 4.516 -35.781 -20.453 1 89.12 224 ARG A CA 1
ATOM 1716 C C . ARG A 1 224 ? 4.27 -34.312 -20.312 1 89.12 224 ARG A C 1
ATOM 1718 O O . ARG A 1 224 ? 3.641 -33.844 -19.344 1 89.12 224 ARG A O 1
ATOM 1725 N N . PHE A 1 225 ? 4.801 -33.688 -21.312 1 93.25 225 PHE A N 1
ATOM 1726 C CA . PHE A 1 225 ? 4.688 -32.219 -21.312 1 93.25 225 PHE A CA 1
ATOM 1727 C C . PHE A 1 225 ? 4.086 -31.719 -22.625 1 93.25 225 PHE A C 1
ATOM 1729 O O . PHE A 1 225 ? 4.816 -31.328 -23.531 1 93.25 225 PHE A O 1
ATOM 1736 N N . PRO A 1 226 ? 2.768 -31.625 -22.609 1 93.31 226 PRO A N 1
ATOM 1737 C CA . PRO A 1 226 ? 2.123 -31.219 -23.859 1 93.31 226 PRO A CA 1
ATOM 1738 C C . PRO A 1 226 ? 2.531 -29.812 -24.312 1 93.31 226 PRO A C 1
ATOM 1740 O O . PRO A 1 226 ? 2.609 -29.531 -25.516 1 93.31 226 PRO A O 1
ATOM 1743 N N . THR A 1 227 ? 2.703 -28.938 -23.375 1 94.62 227 THR A N 1
ATOM 1744 C CA . THR A 1 227 ? 3.148 -27.578 -23.656 1 94.62 227 THR A CA 1
ATOM 1745 C C . THR A 1 227 ? 4.23 -27.141 -22.672 1 94.62 227 THR A C 1
ATOM 1747 O O . THR A 1 227 ? 4.551 -27.891 -21.734 1 94.62 227 THR A O 1
ATOM 1750 N N . ASN A 1 228 ? 4.73 -25.984 -22.891 1 95.56 228 ASN A N 1
ATOM 1751 C CA . ASN A 1 228 ? 5.75 -25.422 -22.016 1 95.56 228 ASN A CA 1
ATOM 1752 C C . ASN A 1 228 ? 5.18 -25.094 -20.641 1 95.56 228 ASN A C 1
ATOM 1754 O O . ASN A 1 228 ? 5.926 -24.906 -19.672 1 95.56 228 ASN A O 1
ATOM 1758 N N . TRP A 1 229 ? 3.861 -25.094 -20.484 1 96.56 229 TRP A N 1
ATOM 1759 C CA . TRP A 1 229 ? 3.242 -24.922 -19.172 1 96.56 229 TRP A CA 1
ATOM 1760 C C . TRP A 1 229 ? 3.52 -26.125 -18.281 1 96.56 229 TRP A C 1
ATOM 1762 O O . TRP A 1 229 ? 3.963 -25.953 -17.141 1 96.56 229 TRP A O 1
ATOM 1772 N N . GLU A 1 230 ? 3.271 -27.25 -18.875 1 96.25 230 GLU A N 1
ATOM 1773 C CA . GLU A 1 230 ? 3.455 -28.469 -18.078 1 96.25 230 GLU A CA 1
ATOM 1774 C C . GLU A 1 230 ? 4.918 -28.641 -17.672 1 96.25 230 GLU A C 1
ATOM 1776 O O . GLU A 1 230 ? 5.215 -29.062 -16.547 1 96.25 230 GLU A O 1
ATOM 1781 N N . LEU A 1 231 ? 5.773 -28.344 -18.594 1 96.06 231 LEU A N 1
ATOM 1782 C CA . LEU A 1 231 ? 7.191 -28.469 -18.281 1 96.06 231 LEU A CA 1
ATOM 1783 C C . LEU A 1 231 ? 7.59 -27.5 -17.172 1 96.06 231 LEU A C 1
ATOM 1785 O O . LEU A 1 231 ? 8.25 -27.906 -16.203 1 96.06 231 LEU A O 1
ATOM 1789 N N . SER A 1 232 ? 7.234 -26.266 -17.328 1 97.31 232 SER A N 1
ATOM 1790 C CA . SER A 1 232 ? 7.562 -25.281 -16.297 1 97.31 232 SER A CA 1
ATOM 1791 C C . SER A 1 232 ? 6.941 -25.641 -14.953 1 97.31 232 SER A C 1
ATOM 1793 O O . SER A 1 232 ? 7.551 -25.438 -13.906 1 97.31 232 SER A O 1
ATOM 1795 N N . ALA A 1 233 ? 5.723 -26.172 -14.945 1 97.75 233 ALA A N 1
ATOM 1796 C CA . ALA A 1 233 ? 5.066 -26.625 -13.719 1 97.75 233 ALA A CA 1
ATOM 1797 C C . ALA A 1 233 ? 5.844 -27.766 -13.062 1 97.75 233 ALA A C 1
ATOM 1799 O O . ALA A 1 233 ? 6.09 -27.75 -11.859 1 97.75 233 ALA A O 1
ATOM 1800 N N . ALA A 1 234 ? 6.156 -28.766 -13.859 1 96.94 234 ALA A N 1
ATOM 1801 C CA . ALA A 1 234 ? 6.871 -29.922 -13.344 1 96.94 234 ALA A CA 1
ATOM 1802 C C . ALA A 1 234 ? 8.18 -29.516 -12.672 1 96.94 234 ALA A C 1
ATOM 1804 O O . ALA A 1 234 ? 8.5 -30 -11.586 1 96.94 234 ALA A O 1
ATOM 1805 N N . ARG A 1 235 ? 8.859 -28.609 -13.305 1 97.06 235 ARG A N 1
ATOM 1806 C CA . ARG A 1 235 ? 10.125 -28.141 -12.758 1 97.06 235 ARG A CA 1
ATOM 1807 C C . ARG A 1 235 ? 9.914 -27.375 -11.469 1 97.06 235 ARG A C 1
ATOM 1809 O O . ARG A 1 235 ? 10.617 -27.578 -10.484 1 97.06 235 ARG A O 1
ATOM 1816 N N . ALA A 1 236 ? 8.938 -26.484 -11.461 1 98.25 236 ALA A N 1
ATOM 1817 C CA . ALA A 1 236 ? 8.609 -25.734 -10.25 1 98.25 236 ALA A CA 1
ATOM 1818 C C . ALA A 1 236 ? 8.211 -26.672 -9.117 1 98.25 236 ALA A C 1
ATOM 1820 O O . ALA A 1 236 ? 8.633 -26.484 -7.969 1 98.25 236 ALA A O 1
ATOM 1821 N N . ILE A 1 237 ? 7.445 -27.672 -9.391 1 98 237 ILE A N 1
ATOM 1822 C CA . ILE A 1 237 ? 6.938 -28.609 -8.383 1 98 237 ILE A CA 1
ATOM 1823 C C . ILE A 1 237 ? 8.086 -29.438 -7.82 1 98 237 ILE A C 1
ATOM 1825 O O . ILE A 1 237 ? 8.148 -29.688 -6.617 1 98 237 ILE A O 1
ATOM 1829 N N . ASN A 1 238 ? 8.945 -29.875 -8.695 1 97.56 238 ASN A N 1
ATOM 1830 C CA . ASN A 1 238 ? 10.086 -30.656 -8.219 1 97.56 238 ASN A CA 1
ATOM 1831 C C . ASN A 1 238 ? 10.961 -29.844 -7.27 1 97.56 238 ASN A C 1
ATOM 1833 O O . ASN A 1 238 ? 11.461 -30.375 -6.277 1 97.56 238 ASN A O 1
ATOM 1837 N N . VAL A 1 239 ? 11.117 -28.578 -7.586 1 97.5 239 VAL A N 1
ATOM 1838 C CA . VAL A 1 239 ? 11.844 -27.703 -6.672 1 97.5 239 VAL A CA 1
ATOM 1839 C C . VAL A 1 239 ? 11.078 -27.578 -5.355 1 97.5 239 VAL A C 1
ATOM 1841 O O . VAL A 1 239 ? 11.672 -27.672 -4.277 1 97.5 239 VAL A O 1
ATOM 1844 N N . ALA A 1 240 ? 9.797 -27.375 -5.398 1 97.25 240 ALA A N 1
ATOM 1845 C CA . ALA A 1 240 ? 8.961 -27.281 -4.199 1 97.25 240 ALA A CA 1
ATOM 1846 C C . ALA A 1 240 ? 9.086 -28.531 -3.344 1 97.25 240 ALA A C 1
ATOM 1848 O O . ALA A 1 240 ? 9.242 -28.453 -2.123 1 97.25 240 ALA A O 1
ATOM 1849 N N . ARG A 1 241 ? 9.039 -29.641 -3.979 1 96.12 241 ARG A N 1
ATOM 1850 C CA . ARG A 1 241 ? 9.141 -30.906 -3.258 1 96.12 241 ARG A CA 1
ATOM 1851 C C . ARG A 1 241 ? 10.516 -31.062 -2.617 1 96.12 241 ARG A C 1
ATOM 1853 O O . ARG A 1 241 ? 10.641 -31.594 -1.511 1 96.12 241 ARG A O 1
ATOM 1860 N N . TYR A 1 242 ? 11.508 -30.641 -3.367 1 96.12 242 TYR A N 1
ATOM 1861 C CA . TYR A 1 242 ? 12.836 -30.656 -2.768 1 96.12 242 TYR A CA 1
ATOM 1862 C C . TYR A 1 242 ? 12.875 -29.812 -1.503 1 96.12 242 TYR A C 1
ATOM 1864 O O . TYR A 1 242 ? 13.383 -30.25 -0.469 1 96.12 242 TYR A O 1
ATOM 1872 N N . LEU A 1 243 ? 12.336 -28.609 -1.61 1 96.06 243 LEU A N 1
ATOM 1873 C CA . LEU A 1 243 ? 12.32 -27.719 -0.457 1 96.06 243 LEU A CA 1
ATOM 1874 C C . LEU A 1 243 ? 11.539 -28.344 0.699 1 96.06 243 LEU A C 1
ATOM 1876 O O . LEU A 1 243 ? 11.969 -28.266 1.853 1 96.06 243 LEU A O 1
ATOM 1880 N N . GLN A 1 244 ? 10.453 -28.906 0.369 1 95.25 244 GLN A N 1
ATOM 1881 C CA . GLN A 1 244 ? 9.664 -29.609 1.379 1 95.25 244 GLN A CA 1
ATOM 1882 C C . GLN A 1 244 ? 10.484 -30.703 2.045 1 95.25 244 GLN A C 1
ATOM 1884 O O . GLN A 1 244 ? 10.469 -30.844 3.27 1 95.25 244 GLN A O 1
ATOM 1889 N N . GLY A 1 245 ? 11.164 -31.438 1.272 1 95.31 245 GLY A N 1
ATOM 1890 C CA . GLY A 1 245 ? 12.016 -32.5 1.778 1 95.31 245 GLY A CA 1
ATOM 1891 C C . GLY A 1 245 ? 13.117 -32 2.693 1 95.31 245 GLY A C 1
ATOM 1892 O O . GLY A 1 245 ? 13.609 -32.75 3.541 1 95.31 245 GLY A O 1
ATOM 1893 N N . GLN A 1 246 ? 13.477 -30.75 2.51 1 95.12 246 GLN A N 1
ATOM 1894 C CA . GLN A 1 246 ? 14.523 -30.141 3.328 1 95.12 246 GLN A CA 1
ATOM 1895 C C . GLN A 1 246 ? 13.938 -29.531 4.602 1 95.12 246 GLN A C 1
ATOM 1897 O O . GLN A 1 246 ? 14.648 -28.891 5.371 1 95.12 246 GLN A O 1
ATOM 1902 N N . GLY A 1 247 ? 12.664 -29.609 4.727 1 94 247 GLY A N 1
ATOM 1903 C CA . GLY A 1 247 ? 12.078 -29.219 6 1 94 247 GLY A CA 1
ATOM 1904 C C . GLY A 1 247 ? 11.25 -27.953 5.914 1 94 247 GLY A C 1
ATOM 1905 O O . GLY A 1 247 ? 10.727 -27.469 6.926 1 94 247 GLY A O 1
ATOM 1906 N N . ILE A 1 248 ? 11.102 -27.406 4.809 1 94.38 248 ILE A N 1
ATOM 1907 C CA . ILE A 1 248 ? 10.25 -26.234 4.672 1 94.38 248 ILE A CA 1
ATOM 1908 C C . ILE A 1 248 ? 8.781 -26.656 4.703 1 94.38 248 ILE A C 1
ATOM 1910 O O . ILE A 1 248 ? 8.391 -27.609 4.035 1 94.38 248 ILE A O 1
ATOM 1914 N N . ASP A 1 249 ? 7.973 -25.953 5.504 1 94.12 249 ASP A N 1
ATOM 1915 C CA . ASP A 1 249 ? 6.543 -26.219 5.625 1 94.12 249 ASP A CA 1
ATOM 1916 C C . ASP A 1 249 ? 5.848 -26.094 4.27 1 94.12 249 ASP A C 1
ATOM 1918 O O . ASP A 1 249 ? 5.898 -25.031 3.639 1 94.12 249 ASP A O 1
ATOM 1922 N N . PRO A 1 2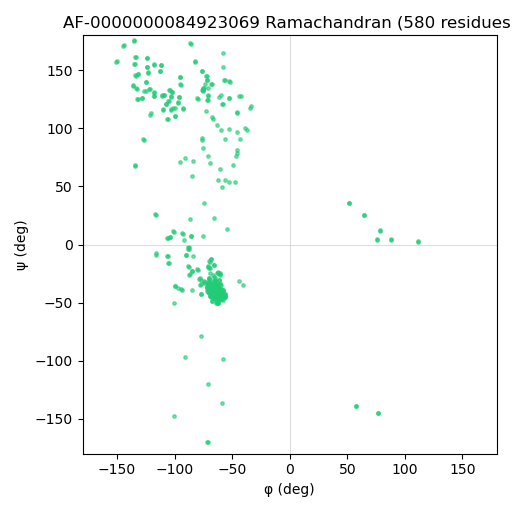50 ? 5.195 -27.125 3.756 1 94.56 250 PRO A N 1
ATOM 1923 C CA . PRO A 1 250 ? 4.57 -27.078 2.432 1 94.56 250 PRO A CA 1
ATOM 1924 C C . PRO A 1 250 ? 3.414 -26.078 2.367 1 94.56 250 PRO A C 1
ATOM 1926 O O . PRO A 1 250 ? 3.002 -25.672 1.276 1 94.56 250 PRO A O 1
ATOM 1929 N N . THR A 1 251 ? 2.865 -25.641 3.49 1 92.88 251 THR A N 1
ATOM 1930 C CA . THR A 1 251 ? 1.759 -24.688 3.508 1 92.88 251 THR A CA 1
ATOM 1931 C C . THR A 1 251 ? 2.227 -23.312 3.059 1 92.88 251 THR A C 1
ATOM 1933 O O . THR A 1 251 ? 1.407 -22.453 2.723 1 92.88 251 THR A O 1
ATOM 1936 N N . VAL A 1 252 ? 3.549 -23.156 3.037 1 93.06 252 VAL A N 1
ATOM 1937 C CA . VAL A 1 252 ? 4.051 -21.859 2.6 1 93.06 252 VAL A CA 1
ATOM 1938 C C . VAL A 1 252 ? 4.645 -21.984 1.197 1 93.06 252 VAL A C 1
ATOM 1940 O O . VAL A 1 252 ? 5.211 -21.016 0.672 1 93.06 252 VAL A O 1
ATOM 1943 N N . LEU A 1 253 ? 4.527 -23.141 0.561 1 95.31 253 LEU A N 1
ATOM 1944 C CA . LEU A 1 253 ? 5.082 -23.391 -0.767 1 95.31 253 LEU A CA 1
ATOM 1945 C C . LEU A 1 253 ? 3.982 -23.375 -1.823 1 95.31 253 LEU A C 1
ATOM 1947 O O . LEU A 1 253 ? 2.92 -23.969 -1.622 1 95.31 253 LEU A O 1
ATOM 1951 N N . VAL A 1 254 ? 4.242 -22.688 -2.873 1 95.19 254 VAL A N 1
ATOM 1952 C CA . VAL A 1 254 ? 3.35 -22.719 -4.027 1 95.19 254 VAL A CA 1
ATOM 1953 C C . VAL A 1 254 ? 4.168 -22.828 -5.312 1 95.19 254 VAL A C 1
ATOM 1955 O O . VAL A 1 254 ? 5.211 -22.188 -5.449 1 95.19 254 VAL A O 1
ATOM 1958 N N . ALA A 1 255 ? 3.736 -23.656 -6.227 1 97.81 255 ALA A N 1
ATOM 1959 C CA . ALA A 1 255 ? 4.395 -23.812 -7.523 1 97.81 255 ALA A CA 1
ATOM 1960 C C . ALA A 1 255 ? 3.617 -23.078 -8.609 1 97.81 255 ALA A C 1
ATOM 1962 O O . ALA A 1 255 ? 2.396 -23.203 -8.711 1 97.81 255 ALA A O 1
ATOM 1963 N N . VAL A 1 256 ? 4.34 -22.297 -9.383 1 97.38 256 VAL A N 1
ATOM 1964 C CA . VAL A 1 256 ? 3.727 -21.469 -10.406 1 97.38 256 VAL A CA 1
ATOM 1965 C C . VAL A 1 256 ? 4.305 -21.812 -11.773 1 97.38 256 VAL A C 1
ATOM 1967 O O . VAL A 1 256 ? 5.52 -22 -11.914 1 97.38 256 VAL A O 1
ATOM 1970 N N . ALA A 1 257 ? 3.438 -21.969 -12.734 1 98.06 257 ALA A N 1
ATOM 1971 C CA . ALA A 1 257 ? 3.832 -22.266 -14.109 1 98.06 257 ALA A CA 1
ATOM 1972 C C . ALA A 1 257 ? 3.574 -21.078 -15.031 1 98.06 257 ALA A C 1
ATOM 1974 O O . ALA A 1 257 ? 2.424 -20.703 -15.258 1 98.06 257 ALA A O 1
ATOM 1975 N N . ASN A 1 258 ? 4.637 -20.547 -15.578 1 96.06 258 ASN A N 1
ATOM 1976 C CA . ASN A 1 258 ? 4.504 -19.406 -16.484 1 96.06 258 ASN A CA 1
ATOM 1977 C C . ASN A 1 258 ? 4.715 -19.812 -17.938 1 96.06 258 ASN A C 1
ATOM 1979 O O . ASN A 1 258 ? 4.359 -19.078 -18.844 1 96.06 258 ASN A O 1
ATOM 1983 N N . GLY A 1 259 ? 5.273 -20.969 -18.109 1 96.5 259 GLY A N 1
ATOM 1984 C CA . GLY A 1 259 ? 5.609 -21.391 -19.469 1 96.5 259 GLY A CA 1
ATOM 1985 C C . GLY A 1 259 ? 6.539 -20.422 -20.172 1 96.5 259 GLY A C 1
ATOM 1986 O O . GLY A 1 259 ? 7.535 -19.969 -19.594 1 96.5 259 GLY A O 1
ATOM 1987 N N . GLU A 1 260 ? 6.258 -20.188 -21.438 1 96.38 260 GLU A N 1
ATOM 1988 C CA . GLU A 1 260 ? 7.109 -19.359 -22.281 1 96.38 260 GLU A CA 1
ATOM 1989 C C . GLU A 1 260 ? 6.641 -17.906 -22.297 1 96.38 260 GLU A C 1
ATOM 1991 O O . GLU A 1 260 ? 7.219 -17.078 -22.984 1 96.38 260 GLU A O 1
ATOM 1996 N N . TYR A 1 261 ? 5.742 -17.531 -21.484 1 95.12 261 TYR A N 1
ATOM 1997 C CA . TYR A 1 261 ? 4.957 -16.328 -21.766 1 95.12 261 TYR A CA 1
ATOM 1998 C C . TYR A 1 261 ? 5.422 -15.164 -20.891 1 95.12 261 TYR A C 1
ATOM 2000 O O . TYR A 1 261 ? 4.82 -14.094 -20.922 1 95.12 261 TYR A O 1
ATOM 2008 N N . ARG A 1 262 ? 6.457 -15.367 -20.188 1 92.5 262 ARG A N 1
ATOM 2009 C CA . ARG A 1 262 ? 7.059 -14.289 -19.406 1 92.5 262 ARG A CA 1
ATOM 2010 C C . ARG A 1 262 ? 8.578 -14.273 -19.578 1 92.5 262 ARG A C 1
ATOM 2012 O O . ARG A 1 262 ? 9.312 -14.484 -18.609 1 92.5 262 ARG A O 1
ATOM 2019 N N . PRO A 1 263 ? 8.961 -13.945 -20.719 1 94.5 263 PRO A N 1
ATOM 2020 C CA . PRO A 1 263 ? 10.398 -13.93 -20.969 1 94.5 263 PRO A CA 1
ATOM 2021 C C . PRO A 1 263 ? 11.086 -12.703 -20.359 1 94.5 263 PRO A C 1
ATOM 2023 O O . PRO A 1 263 ? 10.484 -11.633 -20.266 1 94.5 263 PRO A O 1
ATOM 2026 N N . VAL A 1 264 ? 12.312 -12.859 -19.969 1 91.38 264 VAL A N 1
ATOM 2027 C CA . VAL A 1 264 ? 13.094 -11.742 -19.438 1 91.38 264 VAL A CA 1
ATOM 2028 C C . VAL A 1 264 ? 14.125 -11.289 -20.469 1 91.38 264 VAL A C 1
ATOM 2030 O O . VAL A 1 264 ? 14.797 -10.281 -20.266 1 91.38 264 VAL A O 1
ATOM 2033 N N . ALA A 1 265 ? 14.25 -12.086 -21.484 1 92.69 265 ALA A N 1
ATOM 2034 C CA . ALA A 1 265 ? 15.148 -11.805 -22.609 1 92.69 265 ALA A CA 1
ATOM 2035 C C . ALA A 1 265 ? 14.547 -12.289 -23.922 1 92.69 265 ALA A C 1
ATOM 2037 O O . ALA A 1 265 ? 13.516 -12.969 -23.938 1 92.69 265 ALA A O 1
ATOM 2038 N N . SER A 1 266 ? 15.18 -11.93 -24.969 1 95 266 SER A N 1
ATOM 2039 C CA . SER A 1 266 ? 14.664 -12.289 -26.281 1 95 266 SER A CA 1
ATOM 2040 C C . SER A 1 266 ? 14.75 -13.789 -26.516 1 95 266 SER A C 1
ATOM 2042 O O . SER A 1 266 ? 15.75 -14.422 -26.172 1 95 266 SER A O 1
ATOM 2044 N N . ASN A 1 267 ? 13.703 -14.328 -27.094 1 96 267 ASN A N 1
ATOM 2045 C CA . ASN A 1 267 ? 13.711 -15.742 -27.469 1 96 267 ASN A CA 1
ATOM 2046 C C . ASN A 1 267 ? 14.328 -15.953 -28.844 1 96 267 ASN A C 1
ATOM 2048 O O . ASN A 1 267 ? 14.352 -17.078 -29.359 1 96 267 ASN A O 1
ATOM 2052 N N . ASP A 1 268 ? 14.859 -14.938 -29.391 1 95.44 268 ASP A N 1
ATOM 2053 C CA . ASP A 1 268 ? 15.391 -15.023 -30.75 1 95.44 268 ASP A CA 1
ATOM 2054 C C . ASP A 1 268 ? 16.844 -15.484 -30.734 1 95.44 268 ASP A C 1
ATOM 2056 O O . ASP A 1 268 ? 17.391 -15.859 -31.781 1 95.44 268 ASP A O 1
ATOM 2060 N N . THR A 1 269 ? 17.516 -15.375 -29.609 1 95.94 269 THR A N 1
ATOM 2061 C CA . THR A 1 269 ? 18.906 -15.789 -29.484 1 95.94 269 THR A CA 1
ATOM 2062 C C . THR A 1 269 ? 19.031 -16.922 -28.453 1 95.94 269 THR A C 1
ATOM 2064 O O . THR A 1 269 ? 18.203 -17.047 -27.547 1 95.94 269 THR A O 1
ATOM 2067 N N . GLU A 1 270 ? 20.047 -17.688 -28.609 1 94.88 270 GLU A N 1
ATOM 2068 C CA . GLU A 1 270 ? 20.297 -18.781 -27.656 1 94.88 270 GLU A CA 1
ATOM 2069 C C . GLU A 1 270 ? 20.578 -18.234 -26.266 1 94.88 270 GLU A C 1
ATOM 2071 O O . GLU A 1 270 ? 20.125 -18.797 -25.266 1 94.88 270 GLU A O 1
ATOM 2076 N N . GLU A 1 271 ? 21.297 -17.188 -26.266 1 93 271 GLU A N 1
ATOM 2077 C CA . GLU A 1 271 ? 21.609 -16.547 -24.984 1 93 271 GLU A CA 1
ATOM 2078 C C . GLU A 1 271 ? 20.328 -16.078 -24.281 1 93 271 GLU A C 1
ATOM 2080 O O . GLU A 1 271 ? 20.188 -16.25 -23.062 1 93 271 GLU A O 1
ATOM 2085 N N . GLY A 1 272 ? 19.469 -15.477 -25.016 1 94.75 272 GLY A N 1
ATOM 2086 C CA . GLY A 1 272 ? 18.203 -15.047 -24.453 1 94.75 272 GLY A CA 1
ATOM 2087 C C . GLY A 1 272 ? 17.344 -16.203 -24 1 94.75 272 GLY A C 1
ATOM 2088 O O . GLY A 1 272 ? 16.75 -16.156 -22.922 1 94.75 272 GLY A O 1
ATOM 2089 N N . ARG A 1 273 ? 17.312 -17.297 -24.781 1 95.12 273 ARG A N 1
ATOM 2090 C CA . ARG A 1 273 ? 16.547 -18.484 -24.422 1 95.12 273 ARG A CA 1
ATOM 2091 C C . ARG A 1 273 ? 17.078 -19.094 -23.141 1 95.12 273 ARG A C 1
ATOM 2093 O O . ARG A 1 273 ? 16.297 -19.547 -22.297 1 95.12 273 ARG A O 1
ATOM 2100 N N . ALA A 1 274 ? 18.312 -19.047 -22.984 1 93.12 274 ALA A N 1
ATOM 2101 C CA . ALA A 1 274 ? 18.938 -19.594 -21.781 1 93.12 274 ALA A CA 1
ATOM 2102 C C . ALA A 1 274 ? 18.484 -18.812 -20.547 1 93.12 274 ALA A C 1
ATOM 2104 O O . ALA A 1 274 ? 18.234 -19.406 -19.484 1 93.12 274 ALA A O 1
ATOM 2105 N N . LYS A 1 275 ? 18.375 -17.516 -20.688 1 92.44 275 LYS A N 1
ATOM 2106 C CA . LYS A 1 275 ? 17.938 -16.688 -19.578 1 92.44 275 LYS A CA 1
ATOM 2107 C C . LYS A 1 275 ? 16.453 -16.922 -19.266 1 92.44 275 LYS A C 1
ATOM 2109 O O . LYS A 1 275 ? 16.031 -16.797 -18.109 1 92.44 275 LYS A O 1
ATOM 2114 N N . ASN A 1 276 ? 15.711 -17.297 -20.297 1 95.38 276 ASN A N 1
ATOM 2115 C CA . ASN A 1 276 ? 14.281 -17.531 -20.125 1 95.38 276 ASN A CA 1
ATOM 2116 C C . ASN A 1 276 ? 14 -18.875 -19.469 1 95.38 276 ASN A C 1
ATOM 2118 O O . ASN A 1 276 ? 13.008 -19.031 -18.75 1 95.38 276 ASN A O 1
ATOM 2122 N N . ARG A 1 277 ? 14.93 -19.859 -19.703 1 95.31 277 ARG A N 1
ATOM 2123 C CA . ARG A 1 277 ? 14.852 -21.141 -19.016 1 95.31 277 ARG A CA 1
ATOM 2124 C C . ARG A 1 277 ? 15.328 -21.016 -17.578 1 95.31 277 ARG A C 1
ATOM 2126 O O . ARG A 1 277 ? 16.516 -21.172 -17.297 1 95.31 277 ARG A O 1
ATOM 2133 N N . ARG A 1 278 ? 14.266 -20.688 -16.688 1 95.12 278 ARG A N 1
ATOM 2134 C CA . ARG A 1 278 ? 14.703 -20.359 -15.328 1 95.12 278 ARG A CA 1
ATOM 2135 C C . ARG A 1 278 ? 13.641 -20.734 -14.305 1 95.12 278 ARG A C 1
ATOM 2137 O O . ARG A 1 278 ? 12.469 -20.891 -14.641 1 95.12 278 ARG A O 1
ATOM 2144 N N . ILE A 1 279 ? 14.102 -20.906 -13.07 1 97.38 279 ILE A N 1
ATOM 2145 C CA . ILE A 1 279 ? 13.266 -20.984 -11.875 1 97.38 279 ILE A CA 1
ATOM 2146 C C . ILE A 1 279 ? 13.453 -19.734 -11.031 1 97.38 279 ILE A C 1
ATOM 2148 O O . ILE A 1 279 ? 14.578 -19.312 -10.773 1 97.38 279 ILE A O 1
ATOM 2152 N N . GLU A 1 280 ? 12.383 -19.156 -10.711 1 95.69 280 GLU A N 1
ATOM 2153 C CA . GLU A 1 280 ? 12.422 -18.031 -9.781 1 95.69 280 GLU A CA 1
ATOM 2154 C C . GLU A 1 280 ? 11.781 -18.406 -8.445 1 95.69 280 GLU A C 1
ATOM 2156 O O . GLU A 1 280 ? 10.68 -18.938 -8.406 1 95.69 280 GLU A O 1
ATOM 2161 N N . ILE A 1 281 ? 12.492 -18.172 -7.418 1 94.56 281 ILE A N 1
ATOM 2162 C CA . ILE A 1 281 ? 11.922 -18.25 -6.078 1 94.56 281 ILE A CA 1
ATOM 2163 C C . ILE A 1 281 ? 11.586 -16.859 -5.566 1 94.56 281 ILE A C 1
ATOM 2165 O O . ILE A 1 281 ? 12.477 -16.031 -5.375 1 94.56 281 ILE A O 1
ATOM 2169 N N . VAL A 1 282 ? 10.328 -16.688 -5.34 1 91.62 282 VAL A N 1
ATOM 2170 C CA . VAL A 1 282 ? 9.844 -15.352 -4.977 1 91.62 282 VAL A CA 1
ATOM 2171 C C . VAL A 1 282 ? 9.234 -15.391 -3.578 1 91.62 282 VAL A C 1
ATOM 2173 O O . VAL A 1 282 ? 8.383 -16.234 -3.287 1 91.62 282 VAL A O 1
ATOM 2176 N N . LEU A 1 283 ? 9.68 -14.516 -2.732 1 88.56 283 LEU A N 1
ATOM 2177 C CA . LEU A 1 283 ? 9.07 -14.352 -1.415 1 88.56 283 LEU A CA 1
ATOM 2178 C C . LEU A 1 283 ? 7.996 -13.273 -1.44 1 88.56 283 LEU A C 1
ATOM 2180 O O . LEU A 1 283 ? 8.273 -12.117 -1.771 1 88.56 283 LEU A O 1
ATOM 2184 N N . VAL A 1 284 ? 6.773 -13.75 -1.148 1 82 284 VAL A N 1
ATOM 2185 C CA . VAL A 1 284 ? 5.652 -12.82 -1.174 1 82 284 VAL A CA 1
ATOM 2186 C C . VAL A 1 284 ? 4.941 -12.828 0.179 1 82 284 VAL A C 1
ATOM 2188 O O . VAL A 1 284 ? 4.973 -13.828 0.897 1 82 284 VAL A O 1
ATOM 2191 N N . PRO A 1 285 ? 4.391 -11.648 0.553 1 75.62 285 PRO A N 1
ATOM 2192 C CA . PRO A 1 285 ? 3.652 -11.641 1.818 1 75.62 285 PRO A CA 1
ATOM 2193 C C . PRO A 1 285 ? 2.527 -12.68 1.851 1 75.62 285 PRO A C 1
ATOM 2195 O O . PRO A 1 285 ? 1.894 -12.938 0.825 1 75.62 285 PRO A O 1
ATOM 2198 N N . ARG A 1 286 ? 2.396 -13.273 3.045 1 73.81 286 ARG A N 1
ATOM 2199 C CA . ARG A 1 286 ? 1.321 -14.242 3.24 1 73.81 286 ARG A CA 1
ATOM 2200 C C . ARG A 1 286 ? -0.042 -13.562 3.193 1 73.81 286 ARG A C 1
ATOM 2202 O O . ARG A 1 286 ? -0.232 -12.5 3.789 1 73.81 286 ARG A O 1
ATOM 2209 N N . ASP A 1 287 ? -0.775 -13.875 2.055 1 61.78 287 ASP A N 1
ATOM 2210 C CA . ASP A 1 287 ? -2.141 -13.359 2.082 1 61.78 287 ASP A CA 1
ATOM 2211 C C . ASP A 1 287 ? -2.859 -13.773 3.363 1 61.78 287 ASP A C 1
ATOM 2213 O O . ASP A 1 287 ? -2.482 -14.766 4 1 61.78 287 ASP A O 1
ATOM 2217 N N . ALA A 1 288 ? -3.662 -12.914 3.965 1 50.34 288 ALA A N 1
ATOM 2218 C CA . ALA A 1 288 ? -4.445 -13.32 5.129 1 50.34 288 ALA A CA 1
ATOM 2219 C C . ALA A 1 288 ? -5.078 -14.695 4.906 1 50.34 288 ALA A C 1
ATOM 2221 O O . ALA A 1 288 ? -5.531 -15.008 3.805 1 50.34 288 ALA A O 1
ATOM 2222 N N . PRO A 1 289 ? -4.793 -15.633 5.984 1 45.06 289 PRO A N 1
ATOM 2223 C CA . PRO A 1 289 ? -5.41 -16.953 5.855 1 45.06 289 PRO A CA 1
ATOM 2224 C C . PRO A 1 289 ? -6.887 -16.875 5.461 1 45.06 289 PRO A C 1
ATOM 2226 O O . PRO A 1 289 ? -7.582 -15.93 5.84 1 45.06 289 PRO A O 1
ATOM 2229 N N . ASP A 1 290 ? -7.23 -17.328 4.309 1 42.03 290 ASP A N 1
ATOM 2230 C CA . ASP A 1 290 ? -8.672 -17.531 4.18 1 42.03 290 ASP A CA 1
ATOM 2231 C C . ASP A 1 290 ? -9.266 -18.094 5.469 1 42.03 290 ASP A C 1
ATOM 2233 O O . ASP A 1 290 ? -8.641 -18.906 6.145 1 42.03 290 ASP A O 1
ATOM 2237 N N . ARG A 1 291 ? -9.859 -17.281 6.273 1 39.84 291 ARG A N 1
ATOM 2238 C CA . ARG A 1 291 ? -10.523 -17.828 7.445 1 39.84 291 ARG A CA 1
ATOM 2239 C C . ARG A 1 291 ? -11.125 -19.203 7.137 1 39.84 291 ARG A C 1
ATOM 2241 O O . ARG A 1 291 ? -11.914 -19.344 6.203 1 39.84 291 ARG A O 1
ATOM 2248 N N . PRO A 1 292 ? -10.586 -20.266 7.887 1 32.06 292 PRO A N 1
ATOM 2249 C CA . PRO A 1 292 ? -11.461 -21.438 7.957 1 32.06 292 PRO A CA 1
ATOM 2250 C C . PRO A 1 292 ? -12.828 -21.125 8.555 1 32.06 292 PRO A C 1
ATOM 2252 O O . PRO A 1 292 ? -12.961 -20.172 9.336 1 32.06 292 PRO A O 1
ATOM 2255 N N . MET B 1 1 ? 32.094 160.75 108.125 1 20.33 1 MET B N 1
ATOM 2256 C CA . MET B 1 1 ? 30.953 161.625 108.438 1 20.33 1 MET B CA 1
ATOM 2257 C C . MET B 1 1 ? 30.203 162 107.125 1 20.33 1 MET B C 1
ATOM 2259 O O . MET B 1 1 ? 29.312 162.875 107.125 1 20.33 1 MET B O 1
ATOM 2263 N N . ALA B 1 2 ? 30.688 161.875 105.938 1 29.62 2 ALA B N 1
ATOM 2264 C CA . ALA B 1 2 ? 30.641 162.625 104.688 1 29.62 2 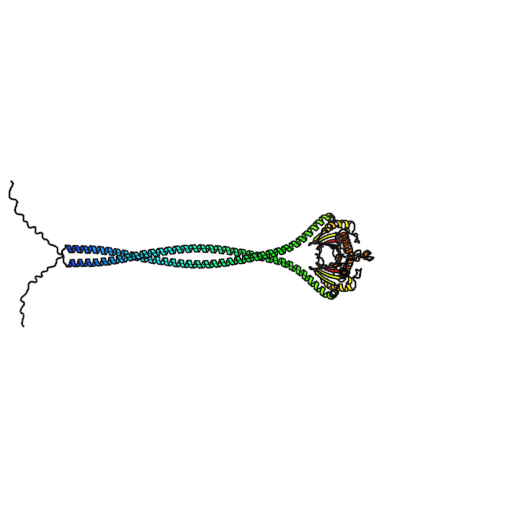ALA B CA 1
ATOM 2265 C C . ALA B 1 2 ? 29.266 162.5 104 1 29.62 2 ALA B C 1
ATOM 2267 O O . ALA B 1 2 ? 28.75 161.5 103.812 1 29.62 2 ALA B O 1
ATOM 2268 N N . LYS B 1 3 ? 28.328 163.75 103.812 1 28.95 3 LYS B N 1
ATOM 2269 C CA . LYS B 1 3 ? 27.141 164.5 104.188 1 28.95 3 LYS B CA 1
ATOM 2270 C C . LYS B 1 3 ? 26 164.25 103.188 1 28.95 3 LYS B C 1
ATOM 2272 O O . LYS B 1 3 ? 26.234 163.75 102.062 1 28.95 3 LYS B O 1
ATOM 2277 N N . ARG B 1 4 ? 25.047 165.25 102.875 1 25.73 4 ARG B N 1
ATOM 2278 C CA . ARG B 1 4 ? 23.625 165.625 102.938 1 25.73 4 ARG B CA 1
ATOM 2279 C C . ARG B 1 4 ? 22.984 165.375 101.562 1 25.73 4 ARG B C 1
ATOM 2281 O O . ARG B 1 4 ? 21.812 165.125 101.438 1 25.73 4 ARG B O 1
ATOM 2288 N N . ILE B 1 5 ? 23.594 165.875 100.438 1 20.84 5 ILE B N 1
ATOM 2289 C CA . ILE B 1 5 ? 22.922 166.75 99.5 1 20.84 5 ILE B CA 1
ATOM 2290 C C . ILE B 1 5 ? 22.109 165.875 98.5 1 20.84 5 ILE B C 1
ATOM 2292 O O . ILE B 1 5 ? 21.438 166.5 97.625 1 20.84 5 ILE B O 1
ATOM 2296 N N . VAL B 1 6 ? 22.125 164.5 98.312 1 20.09 6 VAL B N 1
ATOM 2297 C CA . VAL B 1 6 ? 22.016 163.75 97.062 1 20.09 6 VAL B CA 1
ATOM 2298 C C . VAL B 1 6 ? 20.547 163.375 96.75 1 20.09 6 VAL B C 1
ATOM 2300 O O . VAL B 1 6 ? 20.234 162.625 95.812 1 20.09 6 VAL B O 1
ATOM 2303 N N . ILE B 1 7 ? 19.344 163.75 97.5 1 22.94 7 ILE B N 1
ATOM 2304 C CA . ILE B 1 7 ? 18.109 163 97.688 1 22.94 7 ILE B CA 1
ATOM 2305 C C . ILE B 1 7 ? 17.156 163.25 96.5 1 22.94 7 ILE B C 1
ATOM 2307 O O . ILE B 1 7 ? 16.344 162.375 96.188 1 22.94 7 ILE B O 1
ATOM 2311 N N . LEU B 1 8 ? 17.047 164.5 95.938 1 21.75 8 LEU B N 1
ATOM 2312 C CA . LEU B 1 8 ? 15.711 165 95.625 1 21.75 8 LEU B CA 1
ATOM 2313 C C . LEU B 1 8 ? 15.164 164.375 94.375 1 21.75 8 LEU B C 1
ATOM 2315 O O . LEU B 1 8 ? 14.023 163.875 94.375 1 21.75 8 LEU B O 1
ATOM 2319 N N . MET B 1 9 ? 15.508 164.75 93.062 1 20.52 9 MET B N 1
ATOM 2320 C CA . MET B 1 9 ? 14.617 165.375 92.125 1 20.52 9 MET B CA 1
ATOM 2321 C C . MET B 1 9 ? 14.023 164.25 91.188 1 20.52 9 MET B C 1
ATOM 2323 O O . MET B 1 9 ? 13.008 164.5 90.5 1 20.52 9 MET B O 1
ATOM 2327 N N . LEU B 1 10 ? 14.672 163.125 90.688 1 21.41 10 LEU B N 1
ATOM 2328 C CA . LEU B 1 10 ? 14.539 162.875 89.25 1 21.41 10 LEU B CA 1
ATOM 2329 C C . LEU B 1 10 ? 13.266 162.125 89 1 21.41 10 LEU B C 1
ATOM 2331 O O . LEU B 1 10 ? 13.219 160.875 89.188 1 21.41 10 LEU B O 1
ATOM 2335 N N . LEU B 1 11 ? 11.992 162.5 89.312 1 26.31 11 LEU B N 1
ATOM 2336 C CA . LEU B 1 11 ? 10.719 161.875 89.125 1 26.31 11 LEU B CA 1
ATOM 2337 C C . LEU B 1 11 ? 10.352 161.75 87.688 1 26.31 11 LEU B C 1
ATOM 2339 O O . LEU B 1 11 ? 9.562 162.5 87.125 1 26.31 11 LEU B O 1
ATOM 2343 N N . ALA B 1 12 ? 11.375 161.75 86.625 1 25.25 12 ALA B N 1
ATOM 2344 C CA . ALA B 1 12 ? 11.039 162 85.25 1 25.25 12 ALA B CA 1
ATOM 2345 C C . ALA B 1 12 ? 9.992 161 84.688 1 25.25 12 ALA B C 1
ATOM 2347 O O . ALA B 1 12 ? 9.836 160 85.188 1 25.25 12 ALA B O 1
ATOM 2348 N N . PHE B 1 13 ? 9.312 161.375 83.375 1 28.3 13 PHE B N 1
ATOM 2349 C CA . PHE B 1 13 ? 8.203 161.5 82.438 1 28.3 13 PHE B CA 1
ATOM 2350 C C . PHE B 1 13 ? 8.078 160.125 81.625 1 28.3 13 PHE B C 1
ATOM 2352 O O . PHE B 1 13 ? 8.352 160.125 80.375 1 28.3 13 PHE B O 1
ATOM 2359 N N . THR B 1 14 ? 8.508 158.875 81.938 1 28.83 14 THR B N 1
ATOM 2360 C CA . THR B 1 14 ? 8.609 158 80.812 1 28.83 14 THR B CA 1
ATOM 2361 C C . THR B 1 14 ? 7.227 157.625 80.312 1 28.83 14 THR B C 1
ATOM 2363 O O . THR B 1 14 ? 6.484 157 81 1 28.83 14 THR B O 1
ATOM 2366 N N . SER B 1 15 ? 6.426 158.5 79.562 1 32.03 15 SER B N 1
ATOM 2367 C CA . SER B 1 15 ? 5.141 158.25 78.938 1 32.03 15 SER B CA 1
ATOM 2368 C C . SER B 1 15 ? 5.215 157.125 77.875 1 32.03 15 SER B C 1
ATOM 2370 O O . SER B 1 15 ? 5.836 157.25 76.812 1 32.03 15 SER B O 1
ATOM 2372 N N . LEU B 1 16 ? 5.496 155.875 78.188 1 33.72 16 LEU B N 1
ATOM 2373 C CA . LEU B 1 16 ? 5.516 154.875 77.188 1 33.72 16 LEU B CA 1
ATOM 2374 C C . LEU B 1 16 ? 4.164 154.75 76.5 1 33.72 16 LEU B C 1
ATOM 2376 O O . LEU B 1 16 ? 3.141 154.5 77.125 1 33.72 16 LEU B O 1
ATOM 2380 N N . SER B 1 17 ? 3.924 155.375 75.25 1 34.78 17 SER B N 1
ATOM 2381 C CA . SER B 1 17 ? 2.846 155.25 74.25 1 34.78 17 SER B CA 1
ATOM 2382 C C . SER B 1 17 ? 2.512 153.875 73.938 1 34.78 17 SER B C 1
ATOM 2384 O O . SER B 1 17 ? 3.336 153.125 73.312 1 34.78 17 SER B O 1
ATOM 2386 N N . LEU B 1 18 ? 1.796 153 74.688 1 36.38 18 LEU B N 1
ATOM 2387 C CA . LEU B 1 18 ? 1.159 151.75 74.375 1 36.38 18 LEU B CA 1
ATOM 2388 C C . LEU B 1 18 ? 0.239 151.875 73.188 1 36.38 18 LEU B C 1
ATOM 2390 O O . LEU B 1 18 ? -0.892 152.375 73.312 1 36.38 18 LEU B O 1
ATOM 2394 N N . SER B 1 19 ? 0.594 152.375 71.938 1 40.09 19 SER B N 1
ATOM 2395 C CA . SER B 1 19 ? -0.197 152.25 70.75 1 40.09 19 SER B CA 1
ATOM 2396 C C . SER B 1 19 ? -0.547 150.875 70.375 1 40.09 19 SER B C 1
ATOM 2398 O O . SER B 1 19 ? 0.29 150.125 69.875 1 40.09 19 SER B O 1
ATOM 2400 N N . GLY B 1 20 ? -1.186 150 71.188 1 43.94 20 GLY B N 1
ATOM 2401 C CA . GLY B 1 20 ? -1.714 148.75 70.938 1 43.94 20 GLY B CA 1
ATOM 2402 C C . GLY B 1 20 ? -2.502 148.625 69.625 1 43.94 20 GLY B C 1
ATOM 2403 O O . GLY B 1 20 ? -3.41 149.5 69.438 1 43.94 20 GLY B O 1
ATOM 2404 N N . CYS B 1 21 ? -1.874 148.25 68.438 1 50.78 21 CYS B N 1
ATOM 2405 C CA . CYS B 1 21 ? -2.4 148 67.062 1 50.78 21 CYS B CA 1
ATOM 2406 C C . CYS B 1 21 ? -3.648 147.125 67.125 1 50.78 21 CYS B C 1
ATOM 2408 O O . CYS B 1 21 ? -3.584 146 67.5 1 50.78 21 CYS B O 1
ATOM 2410 N N . LEU B 1 22 ? -4.781 147.5 67.375 1 57.12 22 LEU B N 1
ATOM 2411 C CA . LEU B 1 22 ? -6.137 146.875 67.312 1 57.12 22 LEU B CA 1
ATOM 2412 C C . LEU B 1 22 ? -6.516 146.5 65.938 1 57.12 22 LEU B C 1
ATOM 2414 O O . LEU B 1 22 ? -6.281 147.25 64.938 1 57.12 22 LEU B O 1
ATOM 2418 N N . VAL B 1 23 ? -6.441 145.125 65.562 1 66.94 23 VAL B N 1
ATOM 2419 C CA . VAL B 1 23 ? -6.891 144.625 64.25 1 66.94 23 VAL B CA 1
ATOM 2420 C C . VAL B 1 23 ? -8.414 144.625 64.188 1 66.94 23 VAL B C 1
ATOM 2422 O O . VAL B 1 23 ? -9.094 144.5 65.25 1 66.94 23 VAL B O 1
ATOM 2425 N N . ALA B 1 24 ? -8.852 145 63.156 1 69.19 24 ALA B N 1
ATOM 2426 C CA . ALA B 1 24 ? -10.281 145.125 62.906 1 69.19 24 ALA B CA 1
ATOM 2427 C C . ALA B 1 24 ? -11.016 143.75 63.062 1 69.19 24 ALA B C 1
ATOM 2429 O O . ALA B 1 24 ? -10.477 142.75 62.719 1 69.19 24 ALA B O 1
ATOM 2430 N N . GLU B 1 25 ? -12.016 143.75 63.812 1 70.81 25 GLU B N 1
ATOM 2431 C CA . GLU B 1 25 ? -12.883 142.625 64.062 1 70.81 25 GLU B CA 1
ATOM 2432 C C . GLU B 1 25 ? -13.234 141.875 62.781 1 70.81 25 GLU B C 1
ATOM 2434 O O . GLU B 1 25 ? -13.289 140.625 62.719 1 70.81 25 GLU B O 1
ATOM 2439 N N . SER B 1 26 ? -13.289 142.625 61.719 1 75.19 26 SER B N 1
ATOM 2440 C CA . SER B 1 26 ? -13.625 142 60.406 1 75.19 26 SER B CA 1
ATOM 2441 C C . SER B 1 26 ? -12.5 141.125 59.875 1 75.19 26 SER B C 1
ATOM 2443 O O . SER B 1 26 ? -12.758 140.125 59.312 1 75.19 26 SER B O 1
ATOM 2445 N N . THR B 1 27 ? -11.406 141.5 60.156 1 75.69 27 THR B N 1
ATOM 2446 C CA . THR B 1 27 ? -10.25 140.625 59.688 1 75.69 27 THR B CA 1
ATOM 2447 C C . THR B 1 27 ? -10.102 139.375 60.5 1 75.69 27 THR B C 1
ATOM 2449 O O . THR B 1 27 ? -9.75 138.375 59.969 1 75.69 27 THR B O 1
ATOM 2452 N N . TYR B 1 28 ? -10.398 139.375 61.75 1 76 28 TYR B N 1
ATOM 2453 C CA . TYR B 1 28 ? -10.391 138.25 62.625 1 76 28 TYR B CA 1
ATOM 2454 C C . TYR B 1 28 ? -11.477 137.25 62.188 1 76 28 TYR B C 1
ATOM 2456 O O . TYR B 1 28 ? -11.227 136.125 62.125 1 76 28 TYR B O 1
ATOM 2464 N N . LEU B 1 29 ? -12.586 137.875 61.906 1 76.62 29 LEU B N 1
ATOM 2465 C CA . LEU B 1 29 ? -13.695 137 61.531 1 76.62 29 LEU B CA 1
ATOM 2466 C C . LEU B 1 29 ? -13.414 136.25 60.219 1 76.62 29 LEU B C 1
ATOM 2468 O O . LEU B 1 29 ? -13.75 135.125 60.031 1 76.62 29 LEU B O 1
ATOM 2472 N N . LYS B 1 30 ? -12.75 136.875 59.406 1 79.12 30 LYS B N 1
ATOM 2473 C CA . LYS B 1 30 ? -12.391 136.375 58.125 1 79.12 30 LYS B CA 1
ATOM 2474 C C . LYS B 1 30 ? -11.375 135.25 58.312 1 79.12 30 LYS B C 1
ATOM 2476 O O . LYS B 1 30 ? -11.469 134.125 57.656 1 79.12 30 LYS B O 1
ATOM 2481 N N . LYS B 1 31 ? -10.539 135.375 59.188 1 77.38 31 LYS B N 1
ATOM 2482 C CA . LYS B 1 31 ? -9.516 134.375 59.438 1 77.38 31 LYS B CA 1
ATOM 2483 C C . LYS B 1 31 ? -10.094 133.125 60.219 1 77.38 31 LYS B C 1
ATOM 2485 O O . LYS B 1 31 ? -9.703 132 59.969 1 77.38 31 LYS B O 1
ATOM 2490 N N . ALA B 1 32 ? -11 133.5 61.031 1 78.75 32 ALA B N 1
ATOM 2491 C CA . ALA B 1 32 ? -11.688 132.375 61.75 1 78.75 32 ALA B CA 1
ATOM 2492 C C . ALA B 1 32 ? -12.516 131.5 60.781 1 78.75 32 ALA B C 1
ATOM 2494 O O . ALA B 1 32 ? -12.539 130.25 60.906 1 78.75 32 ALA B O 1
ATOM 2495 N N . GLU B 1 33 ? -13.109 132.125 59.875 1 81.31 33 GLU B N 1
ATOM 2496 C CA . GLU B 1 33 ? -13.875 131.375 58.875 1 81.31 33 GLU B CA 1
ATOM 2497 C C . GLU B 1 33 ? -12.953 130.625 57.969 1 81.31 33 GLU B C 1
ATOM 2499 O O . GLU B 1 33 ? -13.281 129.375 57.625 1 81.31 33 GLU B O 1
ATOM 2504 N N . GLU B 1 34 ? -11.914 131.125 57.688 1 81.31 34 GLU B N 1
ATOM 2505 C CA . GLU B 1 34 ? -10.922 130.375 56.875 1 81.31 34 GLU B CA 1
ATOM 2506 C C . GLU B 1 34 ? -10.391 129.125 57.625 1 81.31 34 GLU B C 1
ATOM 2508 O O . GLU B 1 34 ? -10.258 128.125 57.062 1 81.31 34 GLU B O 1
ATOM 2513 N N . ALA B 1 35 ? -10.219 129.25 58.875 1 79.81 35 ALA B N 1
ATOM 2514 C CA . ALA B 1 35 ? -9.75 128.25 59.688 1 79.81 35 ALA B CA 1
ATOM 2515 C C . ALA B 1 35 ? -10.812 127.125 59.812 1 79.81 35 ALA B C 1
ATOM 2517 O O . ALA B 1 35 ? -10.508 125.938 59.75 1 79.81 35 ALA B O 1
ATOM 2518 N N . ASP B 1 36 ? -12.023 127.562 59.875 1 82.19 36 ASP B N 1
ATOM 2519 C CA . ASP B 1 36 ? -13.125 126.625 59.938 1 82.19 36 ASP B CA 1
ATOM 2520 C C . ASP B 1 36 ? -13.281 125.812 58.656 1 82.19 36 ASP B C 1
ATOM 2522 O O . ASP B 1 36 ? -13.484 124.625 58.656 1 82.19 36 ASP B O 1
ATOM 2526 N N . THR B 1 37 ? -13.18 126.5 57.531 1 83.06 37 THR B N 1
ATOM 2527 C CA . THR B 1 37 ? -13.273 125.875 56.25 1 83.06 37 THR B CA 1
ATOM 2528 C C . THR B 1 37 ? -12.125 124.875 56.031 1 83.06 37 THR B C 1
ATOM 2530 O O . THR B 1 37 ? -12.344 123.75 55.562 1 83.06 37 THR B O 1
ATOM 2533 N N . LEU B 1 38 ? -10.984 125.312 56.5 1 80.81 38 LEU B N 1
ATOM 2534 C CA . LEU B 1 38 ? -9.812 124.438 56.375 1 80.81 38 LEU B CA 1
ATOM 2535 C C . LEU B 1 38 ? -9.922 123.25 57.281 1 80.81 38 LEU B C 1
ATOM 2537 O O . LEU B 1 38 ? -9.508 122.125 56.938 1 80.81 38 LEU B O 1
ATOM 2541 N N . GLY B 1 39 ? -10.508 123.438 58.375 1 80.94 39 GLY B N 1
ATOM 2542 C CA . GLY B 1 39 ? -10.742 122.312 59.312 1 80.94 39 GLY B CA 1
ATOM 2543 C C . GLY B 1 39 ? -11.711 121.312 58.75 1 80.94 39 GLY B C 1
ATOM 2544 O O . GLY B 1 39 ? -11.461 120.062 58.875 1 80.94 39 GLY B O 1
ATOM 2545 N N . ARG B 1 40 ? -12.75 121.75 58.156 1 84.88 40 ARG B N 1
ATOM 2546 C CA . ARG B 1 40 ? -13.727 120.812 57.531 1 84.88 40 ARG B CA 1
ATOM 2547 C C . ARG B 1 40 ? -13.117 120.062 56.375 1 84.88 40 ARG B C 1
ATOM 2549 O O . ARG B 1 40 ? -13.344 118.875 56.188 1 84.88 40 ARG B O 1
ATOM 2556 N N . GLU B 1 41 ? -12.359 120.812 55.594 1 82.44 41 GLU B N 1
ATOM 2557 C CA . GLU B 1 41 ? -11.695 120.188 54.469 1 82.44 41 GLU B CA 1
ATOM 2558 C C . GLU B 1 41 ? -10.688 119.125 54.906 1 82.44 41 GLU B C 1
ATOM 2560 O O . GLU B 1 41 ? -10.609 118.062 54.281 1 82.44 41 GLU B O 1
ATOM 2565 N N . ALA B 1 42 ? -10.008 119.375 55.969 1 82.25 42 ALA B N 1
ATOM 2566 C CA . ALA B 1 42 ? -9.039 118.438 56.5 1 82.25 42 ALA B CA 1
ATOM 2567 C C . ALA B 1 42 ? -9.734 117.188 57.031 1 82.25 42 ALA B C 1
ATOM 2569 O O . ALA B 1 42 ? -9.25 116.062 56.812 1 82.25 42 ALA B O 1
ATOM 2570 N N . ALA B 1 43 ? -10.859 117.438 57.594 1 83.38 43 ALA B N 1
ATOM 2571 C CA . ALA B 1 43 ? -11.609 116.312 58.125 1 83.38 43 ALA B CA 1
ATOM 2572 C C . ALA B 1 43 ? -12.141 115.438 57 1 83.38 43 ALA B C 1
ATOM 2574 O O . ALA B 1 43 ? -12.062 114.188 57.062 1 83.38 43 ALA B O 1
ATOM 2575 N N . THR B 1 44 ? -12.625 116.062 55.969 1 85.25 44 THR B N 1
ATOM 2576 C CA . THR B 1 44 ? -13.141 115.312 54.812 1 85.25 44 THR B CA 1
ATOM 2577 C C . THR B 1 44 ? -12.016 114.562 54.125 1 85.25 44 THR B C 1
ATOM 2579 O O . THR B 1 44 ? -12.188 113.375 53.75 1 85.25 44 THR B O 1
ATOM 2582 N N . LEU B 1 45 ? -10.898 115.188 54.031 1 83.56 45 LEU B N 1
ATOM 2583 C CA . LEU B 1 45 ? -9.758 114.562 53.375 1 83.56 45 LEU B CA 1
ATOM 2584 C C . LEU B 1 45 ? -9.227 113.438 54.188 1 83.56 45 LEU B C 1
ATOM 2586 O O . LEU B 1 45 ? -8.805 112.375 53.656 1 83.56 45 LEU B O 1
ATOM 2590 N N . GLN B 1 46 ? -9.344 113.5 55.438 1 84.81 46 GLN B N 1
ATOM 2591 C CA . GLN B 1 46 ? -8.922 112.438 56.312 1 84.81 46 GLN B CA 1
ATOM 2592 C C . GLN B 1 46 ? -9.844 111.25 56.188 1 84.81 46 GLN B C 1
ATOM 2594 O O . GLN B 1 46 ? -9.375 110.062 56.156 1 84.81 46 GLN B O 1
ATOM 2599 N N . GLU B 1 47 ? -11.078 111.5 56.094 1 87.5 47 GLU B N 1
ATOM 2600 C CA . GLU B 1 47 ? -12.047 110.438 55.906 1 87.5 47 GLU B CA 1
ATOM 2601 C C . GLU B 1 47 ? -11.836 109.75 54.562 1 87.5 47 GLU B C 1
ATOM 2603 O O . GLU B 1 47 ? -11.867 108.5 54.5 1 87.5 47 GLU B O 1
ATOM 2608 N N . MET B 1 48 ? -11.586 110.562 53.625 1 85.19 48 MET B N 1
ATOM 2609 C CA . MET B 1 48 ? -11.344 110 52.281 1 85.19 48 MET B CA 1
ATOM 2610 C C . MET B 1 48 ? -10.07 109.125 52.281 1 85.19 48 MET B C 1
ATOM 2612 O O . MET B 1 48 ? -10.023 108.062 51.656 1 85.19 48 MET B O 1
ATOM 2616 N N . HIS B 1 49 ? -9.07 109.562 52.938 1 85.06 49 HIS B N 1
ATOM 2617 C CA . HIS B 1 49 ? -7.809 108.875 53.031 1 85.06 49 HIS B CA 1
ATOM 2618 C C . HIS B 1 49 ? -7.996 107.562 53.75 1 85.06 49 HIS B C 1
ATOM 2620 O O . HIS B 1 49 ? -7.445 106.5 53.344 1 85.06 49 HIS B O 1
ATOM 2626 N N . GLN B 1 50 ? -8.781 107.625 54.781 1 85.94 50 GLN B N 1
ATOM 2627 C CA . GLN B 1 50 ? -9.031 106.375 55.531 1 85.94 50 GLN B CA 1
ATOM 2628 C C . GLN B 1 50 ? -9.781 105.375 54.688 1 85.94 50 GLN B C 1
ATOM 2630 O O . GLN B 1 50 ? -9.422 104.188 54.688 1 85.94 50 GLN B O 1
ATOM 2635 N N . LYS B 1 51 ? -10.75 105.812 54 1 87.19 51 LYS B N 1
ATOM 2636 C CA . LYS B 1 51 ? -11.539 104.938 53.156 1 87.19 51 LYS B CA 1
ATOM 2637 C C . LYS B 1 51 ? -10.68 104.312 52.031 1 87.19 51 LYS B C 1
ATOM 2639 O O . LYS B 1 51 ? -10.734 103.125 51.75 1 87.19 51 LYS B O 1
ATOM 2644 N N . LEU B 1 52 ? -9.844 105.188 51.469 1 85.81 52 LEU B N 1
ATOM 2645 C CA . LEU B 1 52 ? -8.977 104.75 50.375 1 85.81 52 LEU B CA 1
ATOM 2646 C C . LEU B 1 52 ? -7.906 103.75 50.875 1 85.81 52 LEU B C 1
ATOM 2648 O O . LEU B 1 52 ? -7.555 102.812 50.188 1 85.81 52 LEU B O 1
ATOM 2652 N N . SER B 1 53 ? -7.492 104 52.031 1 87.56 53 SER B N 1
ATOM 2653 C CA . SER B 1 53 ? -6.508 103.062 52.656 1 87.56 53 SER B CA 1
ATOM 2654 C C . SER B 1 53 ? -7.105 101.688 52.906 1 87.56 53 SER B C 1
ATOM 2656 O O . SER B 1 53 ? -6.469 100.688 52.656 1 87.56 53 SER B O 1
ATOM 2658 N N . ALA B 1 54 ? -8.32 101.75 53.375 1 88.19 54 ALA B N 1
ATOM 2659 C CA . ALA B 1 54 ? -9.016 100.438 53.625 1 88.19 54 ALA B CA 1
ATOM 2660 C C . ALA B 1 54 ? -9.258 99.688 52.312 1 88.19 54 ALA B C 1
ATOM 2662 O O . ALA B 1 54 ? -9.062 98.5 52.25 1 88.19 54 ALA B O 1
ATOM 2663 N N . GLU B 1 55 ? -9.594 100.375 51.281 1 88.19 55 GLU B N 1
ATOM 2664 C CA . GLU B 1 55 ? -9.812 99.75 49.969 1 88.19 55 GLU B CA 1
ATOM 2665 C C . GLU B 1 55 ? -8.516 99.25 49.406 1 88.19 55 GLU B C 1
ATOM 2667 O O . GLU B 1 55 ? -8.508 98.125 48.812 1 88.19 55 GLU B O 1
ATOM 2672 N N . ASN B 1 56 ? -7.496 99.938 49.594 1 87.56 56 ASN B N 1
ATOM 2673 C CA . ASN B 1 56 ? -6.18 99.5 49.156 1 87.56 56 ASN B CA 1
ATOM 2674 C C . ASN B 1 56 ? -5.746 98.25 49.844 1 87.56 56 ASN B C 1
ATOM 2676 O O . ASN B 1 56 ? -5.215 97.312 49.219 1 87.56 56 ASN B O 1
ATOM 2680 N N . GLY B 1 57 ? -6.074 98.25 51.125 1 88.12 57 GLY B N 1
ATOM 2681 C CA . GLY B 1 57 ? -5.773 97 51.875 1 88.12 57 GLY B CA 1
ATOM 2682 C C . GLY B 1 57 ? -6.566 95.812 51.375 1 88.12 57 GLY B C 1
ATOM 2683 O O . GLY B 1 57 ? -6.012 94.75 51.219 1 88.12 57 GLY B O 1
ATOM 2684 N N . ALA B 1 58 ? -7.773 96 51.094 1 88.88 58 ALA B N 1
ATOM 2685 C CA . ALA B 1 58 ? -8.648 94.875 50.625 1 88.88 58 ALA B CA 1
ATOM 2686 C C . ALA B 1 58 ? -8.211 94.438 49.25 1 88.88 58 ALA B C 1
ATOM 2688 O O . ALA B 1 58 ? -8.203 93.25 48.969 1 88.88 58 ALA B O 1
ATOM 2689 N N . LEU B 1 59 ? -7.812 95.375 48.406 1 87.5 59 LEU B N 1
ATOM 2690 C CA . LEU B 1 59 ? -7.375 95 47.031 1 87.5 59 LEU B CA 1
ATOM 2691 C C . LEU B 1 59 ? -6.059 94.25 47.062 1 87.5 59 LEU B C 1
ATOM 2693 O O . LEU B 1 59 ? -5.875 93.312 46.312 1 87.5 59 LEU B O 1
ATOM 2697 N N . LYS B 1 60 ? -5.234 94.625 48 1 88.69 60 LYS B N 1
ATOM 2698 C CA . LYS B 1 60 ? -3.969 93.875 48.156 1 88.69 60 LYS B CA 1
ATOM 2699 C C . LYS B 1 60 ? -4.199 92.438 48.594 1 88.69 60 LYS B C 1
ATOM 2701 O O . LYS B 1 60 ? -3.562 91.562 48.094 1 88.69 60 LYS B O 1
ATOM 2706 N N . ALA B 1 61 ? -5.148 92.312 49.438 1 90.12 61 ALA B N 1
ATOM 2707 C CA . ALA B 1 61 ? -5.488 91 49.938 1 90.12 61 ALA B CA 1
ATOM 2708 C C . ALA B 1 61 ? -6.113 90.125 48.844 1 90.12 61 ALA B C 1
ATOM 2710 O O . ALA B 1 61 ? -5.773 89 48.688 1 90.12 61 ALA B O 1
ATOM 2711 N N . GLN B 1 62 ? -6.945 90.688 48.094 1 88.31 62 GLN B N 1
ATOM 2712 C CA . GLN B 1 62 ? -7.594 90 46.969 1 88.31 62 GLN B CA 1
ATOM 2713 C C . GLN B 1 62 ? -6.586 89.625 45.906 1 88.31 62 GLN B C 1
ATOM 2715 O O . GLN B 1 62 ? -6.637 88.5 45.375 1 88.31 62 GLN B O 1
ATOM 2720 N N . LEU B 1 63 ? -5.703 90.5 45.594 1 88.12 63 LEU B N 1
ATOM 2721 C CA . LEU B 1 63 ? -4.66 90.188 44.594 1 88.12 63 LEU B CA 1
ATOM 2722 C C . LEU B 1 63 ? -3.783 89.062 45.031 1 88.12 63 LEU B C 1
ATOM 2724 O O . LEU B 1 63 ? -3.461 88.188 44.25 1 88.12 63 LEU B O 1
ATOM 2728 N N . ALA B 1 64 ? -3.484 89.062 46.312 1 89.12 64 ALA B N 1
ATOM 2729 C CA . ALA B 1 64 ? -2.664 87.938 46.844 1 89.12 64 ALA B CA 1
ATOM 2730 C C . ALA B 1 64 ? -3.387 86.625 46.719 1 89.12 64 ALA B C 1
ATOM 2732 O O . ALA B 1 64 ? -2.793 85.625 46.312 1 89.12 64 ALA B O 1
ATOM 2733 N N . LYS B 1 65 ? -4.617 86.625 46.969 1 90.5 65 LYS B N 1
ATOM 2734 C CA . LYS B 1 65 ? -5.422 85.375 46.938 1 90.5 65 LYS B CA 1
ATOM 2735 C C . LYS B 1 65 ? -5.535 84.875 45.5 1 90.5 65 LYS B C 1
ATOM 2737 O O . LYS B 1 65 ? -5.355 83.688 45.25 1 90.5 65 LYS B O 1
ATOM 2742 N N . VAL B 1 66 ? -5.723 85.75 44.562 1 88.5 66 VAL B N 1
ATOM 2743 C CA . VAL B 1 66 ? -5.906 85.312 43.156 1 88.5 66 VAL B CA 1
ATOM 2744 C C . VAL B 1 66 ? -4.578 84.875 42.594 1 88.5 66 VAL B C 1
ATOM 2746 O O . VAL B 1 66 ? -4.539 83.938 41.781 1 88.5 66 VAL B O 1
ATOM 2749 N N . ARG B 1 67 ? -3.518 85.5 43.062 1 88.44 67 ARG B N 1
ATOM 2750 C CA . ARG B 1 67 ? -2.193 85.062 42.625 1 88.44 67 ARG B CA 1
ATOM 2751 C C . ARG B 1 67 ? -1.879 83.688 43.125 1 88.44 67 ARG B C 1
ATOM 2753 O O . ARG B 1 67 ? -1.312 82.875 42.375 1 88.44 67 ARG B O 1
ATOM 2760 N N . GLU B 1 68 ? -2.33 83.375 44.281 1 90.81 68 GLU B N 1
ATOM 2761 C CA . GLU B 1 68 ? -2.143 82 44.844 1 90.81 68 GLU B CA 1
ATOM 2762 C C . GLU B 1 68 ? -2.973 81 44.094 1 90.81 68 GLU B C 1
ATOM 2764 O O . GLU B 1 68 ? -2.482 79.875 43.781 1 90.81 68 GLU B O 1
ATOM 2769 N N . GLU B 1 69 ? -4.082 81.312 43.781 1 88.25 69 GLU B N 1
ATOM 2770 C CA . GLU B 1 69 ? -4.973 80.375 43.031 1 88.25 69 GLU B CA 1
ATOM 2771 C C . GLU B 1 69 ? -4.438 80.125 41.625 1 88.25 69 GLU B C 1
ATOM 2773 O O . GLU B 1 69 ? -4.457 79 41.125 1 88.25 69 GLU B O 1
ATOM 2778 N N . ALA B 1 70 ? -3.938 81.188 41 1 87.06 70 ALA B N 1
ATOM 2779 C CA . ALA B 1 70 ? -3.375 81.125 39.656 1 87.06 70 ALA B CA 1
ATOM 2780 C C . ALA B 1 70 ? -2.137 80.188 39.656 1 87.06 70 ALA B C 1
ATOM 2782 O O . ALA B 1 70 ? -1.952 79.375 38.781 1 8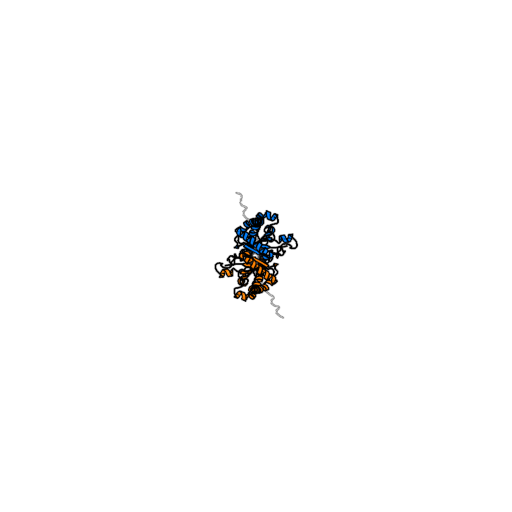7.06 70 ALA B O 1
ATOM 2783 N N . ALA B 1 71 ? -1.417 80.375 40.781 1 88.19 71 ALA B N 1
ATOM 2784 C CA . ALA B 1 71 ? -0.218 79.5 40.906 1 88.19 71 ALA B CA 1
ATOM 2785 C C . ALA B 1 71 ? -0.582 78.062 41.094 1 88.19 71 ALA B C 1
ATOM 2787 O O . ALA B 1 71 ? 0.056 77.188 40.5 1 88.19 71 ALA B O 1
ATOM 2788 N N . GLY B 1 72 ? -1.563 77.812 41.844 1 89.62 72 GLY B N 1
ATOM 2789 C CA . GLY B 1 72 ? -2.053 76.5 42.031 1 89.62 72 GLY B CA 1
ATOM 2790 C C . GLY B 1 72 ? -2.58 75.875 40.781 1 89.62 72 GLY B C 1
ATOM 2791 O O . GLY B 1 72 ? -2.256 74.688 40.469 1 89.62 72 GLY B O 1
ATOM 2792 N N . LEU B 1 73 ? -3.26 76.562 40.031 1 86 73 LEU B N 1
ATOM 2793 C CA . LEU B 1 73 ? -3.828 76.125 38.781 1 86 73 LEU B CA 1
ATOM 2794 C C . LEU B 1 73 ? -2.73 75.812 37.75 1 86 73 LEU B C 1
ATOM 2796 O O . LEU B 1 73 ? -2.812 74.812 37 1 86 73 LEU B O 1
ATOM 2800 N N . ALA B 1 74 ? -1.741 76.625 37.781 1 86.5 74 ALA B N 1
ATOM 2801 C CA . ALA B 1 74 ? -0.615 76.438 36.875 1 86.5 74 ALA B CA 1
ATOM 2802 C C . ALA B 1 74 ? 0.138 75.188 37.219 1 86.5 74 ALA B C 1
ATOM 2804 O O . ALA B 1 74 ? 0.494 74.438 36.312 1 86.5 74 ALA B O 1
ATOM 2805 N N . LYS B 1 75 ? 0.26 74.875 38.469 1 89.69 75 LYS B N 1
ATOM 2806 C CA . LYS B 1 75 ? 0.938 73.688 38.906 1 89.69 75 LYS B CA 1
ATOM 2807 C C . LYS B 1 75 ? 0.13 72.438 38.531 1 89.69 75 LYS B C 1
ATOM 2809 O O . LYS B 1 75 ? 0.69 71.438 38.094 1 89.69 75 LYS B O 1
ATOM 2814 N N . GLU B 1 76 ? -1.068 72.5 38.688 1 86.31 76 GLU B N 1
ATOM 2815 C CA . GLU B 1 76 ? -1.951 71.375 38.375 1 86.31 76 GLU B CA 1
ATOM 2816 C C . GLU B 1 76 ? -1.966 71.062 36.875 1 86.31 76 GLU B C 1
ATOM 2818 O O . GLU B 1 76 ? -1.964 69.938 36.438 1 86.31 76 GLU B O 1
ATOM 2823 N N . LYS B 1 77 ? -1.947 72.125 36.125 1 85.12 77 LYS B N 1
ATOM 2824 C CA . LYS B 1 77 ? -1.912 72 34.688 1 85.12 77 LYS B CA 1
ATOM 2825 C C . LYS B 1 77 ? -0.629 71.312 34.219 1 85.12 77 LYS B C 1
ATOM 2827 O O . LYS B 1 77 ? -0.665 70.438 33.375 1 85.12 77 LYS B O 1
ATOM 2832 N N . GLU B 1 78 ? 0.389 71.688 34.875 1 86.69 78 GLU B N 1
ATOM 2833 C CA . GLU B 1 78 ? 1.678 71.125 34.531 1 86.69 78 GLU B CA 1
ATOM 2834 C C . GLU B 1 78 ? 1.719 69.625 34.906 1 86.69 78 GLU B C 1
ATOM 2836 O O . GLU B 1 78 ? 2.172 68.812 34.094 1 86.69 78 GLU B O 1
ATOM 2841 N N . LYS B 1 79 ? 1.211 69.312 36.031 1 87 79 LYS B N 1
ATOM 2842 C CA . LYS B 1 79 ? 1.188 67.938 36.469 1 87 79 LYS B CA 1
ATOM 2843 C C . LYS B 1 79 ? 0.295 67.062 35.562 1 87 79 LYS B C 1
ATOM 2845 O O . LYS B 1 79 ? 0.672 65.938 35.188 1 87 79 LYS B O 1
ATOM 2850 N N . LEU B 1 80 ? -0.809 67.562 35.219 1 83.06 80 LEU B N 1
ATOM 2851 C CA . LEU B 1 80 ? -1.739 66.875 34.344 1 83.06 80 LEU B CA 1
ATOM 2852 C C . LEU B 1 80 ? -1.127 66.625 32.969 1 83.06 80 LEU B C 1
ATOM 2854 O O . LEU B 1 80 ? -1.303 65.562 32.375 1 83.06 80 LEU B O 1
ATOM 2858 N N . GLY B 1 81 ? -0.417 67.625 32.562 1 84.88 81 GLY B N 1
ATOM 2859 C CA . GLY B 1 81 ? 0.267 67.5 31.297 1 84.88 81 GLY B CA 1
ATOM 2860 C C . GLY B 1 81 ? 1.321 66.375 31.297 1 84.88 81 GLY B C 1
ATOM 2861 O O . GLY B 1 81 ? 1.412 65.625 30.359 1 84.88 81 GLY B O 1
ATOM 2862 N N . ALA B 1 82 ? 2.031 66.312 32.406 1 86.81 82 ALA B N 1
ATOM 2863 C CA . ALA B 1 82 ? 3.078 65.312 32.531 1 86.81 82 ALA B CA 1
ATOM 2864 C C . ALA B 1 82 ? 2.48 63.938 32.656 1 86.81 82 ALA B C 1
ATOM 2866 O O . ALA B 1 82 ? 2.963 63 32.031 1 86.81 82 ALA B O 1
ATOM 2867 N N . ASP B 1 83 ? 1.443 63.75 33.344 1 84.25 83 ASP B N 1
ATOM 2868 C CA . ASP B 1 83 ? 0.766 62.469 33.531 1 84.25 83 ASP B CA 1
ATOM 2869 C C . ASP B 1 83 ? 0.178 61.969 32.219 1 84.25 83 ASP B C 1
ATOM 2871 O O . ASP B 1 83 ? 0.26 60.781 31.891 1 84.25 83 ASP B O 1
ATOM 2875 N N . ASN B 1 84 ? -0.312 62.906 31.484 1 83.94 84 ASN B N 1
ATOM 2876 C CA . ASN B 1 84 ? -0.896 62.562 30.188 1 83.94 84 ASN B CA 1
ATOM 2877 C C . ASN B 1 84 ? 0.161 62.062 29.203 1 83.94 84 ASN B C 1
ATOM 2879 O O . ASN B 1 84 ? -0.067 61.094 28.484 1 83.94 84 ASN B O 1
ATOM 2883 N N . LYS B 1 85 ? 1.225 62.719 29.266 1 85.19 85 LYS B N 1
ATOM 2884 C CA . LYS B 1 85 ? 2.303 62.312 28.375 1 85.19 85 LYS B CA 1
ATOM 2885 C C . LYS B 1 85 ? 2.814 60.906 28.703 1 85.19 85 LYS B C 1
ATOM 2887 O O . LYS B 1 85 ? 3.061 60.094 27.812 1 85.19 85 LYS B O 1
ATOM 2892 N N . GLU B 1 86 ? 2.912 60.625 29.953 1 87.19 86 GLU B N 1
ATOM 2893 C CA . GLU B 1 86 ? 3.371 59.312 30.391 1 87.19 86 GLU B CA 1
ATOM 2894 C C . GLU B 1 86 ? 2.377 58.219 30.016 1 87.19 86 GLU B C 1
ATOM 2896 O O . GLU B 1 86 ? 2.77 57.156 29.516 1 87.19 86 GLU B O 1
ATOM 2901 N N . LEU B 1 87 ? 1.145 58.469 30.219 1 83.5 87 LEU B N 1
ATOM 2902 C CA . LEU B 1 87 ? 0.099 57.5 29.906 1 83.5 87 LEU B CA 1
ATOM 2903 C C . LEU B 1 87 ? 0.055 57.219 28.406 1 83.5 87 LEU B C 1
ATOM 2905 O O . LEU B 1 87 ? -0.078 56.062 27.984 1 83.5 87 LEU B O 1
ATOM 2909 N N . GLU B 1 88 ? 0.198 58.25 27.609 1 85.12 88 GLU B N 1
ATOM 2910 C CA . GLU B 1 88 ? 0.226 58.094 26.156 1 85.12 88 GLU B CA 1
ATOM 2911 C C . GLU B 1 88 ? 1.401 57.219 25.703 1 85.12 88 GLU B C 1
ATOM 2913 O O . GLU B 1 88 ? 1.255 56.375 24.828 1 85.12 88 GLU B O 1
ATOM 2918 N N . GLN B 1 89 ? 2.475 57.469 26.375 1 88 89 GLN B N 1
ATOM 2919 C CA . GLN B 1 89 ? 3.668 56.719 26.016 1 88 89 GLN B CA 1
ATOM 2920 C C . GLN B 1 89 ? 3.496 55.219 26.344 1 88 89 GLN B C 1
ATOM 2922 O O . GLN B 1 89 ? 3.824 54.375 25.531 1 88 89 GLN B O 1
ATOM 2927 N N . VAL B 1 90 ? 2.969 54.969 27.5 1 88.19 90 VAL B N 1
ATOM 2928 C CA . VAL B 1 90 ? 2.777 53.594 27.938 1 88.19 90 VAL B CA 1
ATOM 2929 C C . VAL B 1 90 ? 1.772 52.906 27.016 1 88.19 90 VAL B C 1
ATOM 2931 O O . VAL B 1 90 ? 2.012 51.781 26.562 1 88.19 90 VAL B O 1
ATOM 2934 N N . LEU B 1 91 ? 0.709 53.531 26.672 1 84.81 91 LEU B N 1
ATOM 2935 C CA . LEU B 1 91 ? -0.341 52.938 25.844 1 84.81 91 LEU B CA 1
ATOM 2936 C C . LEU B 1 91 ? 0.145 52.719 24.422 1 84.81 91 LEU B C 1
ATOM 2938 O O . LEU B 1 91 ? -0.194 51.719 23.781 1 84.81 91 LEU B O 1
ATOM 2942 N N . ARG B 1 92 ? 0.935 53.656 24 1 86.88 92 ARG B N 1
ATOM 2943 C CA . ARG B 1 92 ? 1.496 53.5 22.656 1 86.88 92 ARG B CA 1
ATOM 2944 C C . ARG B 1 92 ? 2.451 52.312 22.594 1 86.88 92 ARG B C 1
ATOM 2946 O O . ARG B 1 92 ? 2.434 51.531 21.641 1 86.88 92 ARG B O 1
ATOM 2953 N N . ALA B 1 93 ? 3.227 52.219 23.578 1 89.88 93 ALA B N 1
ATOM 2954 C CA . ALA B 1 93 ? 4.164 51.094 23.641 1 89.88 93 ALA B CA 1
ATOM 2955 C C . ALA B 1 93 ? 3.42 49.75 23.672 1 89.88 93 ALA B C 1
ATOM 2957 O O . ALA B 1 93 ? 3.803 48.812 22.984 1 89.88 93 ALA B O 1
ATOM 2958 N N . LYS B 1 94 ? 2.404 49.625 24.453 1 89.81 94 LYS B N 1
ATOM 2959 C CA . LYS B 1 94 ? 1.591 48.438 24.547 1 89.81 94 LYS B CA 1
ATOM 2960 C C . LYS B 1 94 ? 0.918 48.125 23.219 1 89.81 94 LYS B C 1
ATOM 2962 O O . LYS B 1 94 ? 0.888 46.969 22.781 1 89.81 94 LYS B O 1
ATOM 2967 N N . THR B 1 95 ? 0.384 49.125 22.594 1 89.12 95 THR B N 1
ATOM 2968 C CA . THR B 1 95 ? -0.26 48.969 21.297 1 89.12 95 THR B CA 1
ATOM 2969 C C . THR B 1 95 ? 0.735 48.438 20.266 1 89.12 95 THR B C 1
ATOM 2971 O O . THR B 1 95 ? 0.411 47.562 19.469 1 89.12 95 THR B O 1
ATOM 2974 N N . ASP B 1 96 ? 1.866 49.031 20.312 1 90.44 96 ASP B N 1
ATOM 2975 C CA . ASP B 1 96 ? 2.9 48.594 19.375 1 90.44 96 ASP B CA 1
ATOM 2976 C C . ASP B 1 96 ? 3.268 47.125 19.609 1 90.44 96 ASP B C 1
ATOM 2978 O O . ASP B 1 96 ? 3.406 46.344 18.641 1 90.44 96 ASP B O 1
ATOM 2982 N N . THR B 1 97 ? 3.447 46.719 20.844 1 92.56 97 THR B N 1
ATOM 2983 C CA . THR B 1 97 ? 3.791 45.344 21.188 1 92.56 97 THR B CA 1
ATOM 2984 C C . THR B 1 97 ? 2.688 44.406 20.75 1 92.56 97 THR B C 1
ATOM 2986 O O . THR B 1 97 ? 2.963 43.344 20.141 1 92.56 97 THR B O 1
ATOM 2989 N N . LEU B 1 98 ? 1.489 44.75 20.984 1 91.06 98 LEU B N 1
ATOM 2990 C CA . LEU B 1 98 ? 0.35 43.906 20.625 1 91.06 98 LEU B CA 1
ATOM 2991 C C . LEU B 1 98 ? 0.206 43.812 19.109 1 91.06 98 LEU B C 1
ATOM 2993 O O . LEU B 1 98 ? -0.094 42.75 18.578 1 91.06 98 LEU B O 1
ATOM 2997 N N . SER B 1 99 ? 0.446 44.906 18.453 1 91.75 99 SER B N 1
ATOM 2998 C CA . SER B 1 99 ? 0.396 44.906 17 1 91.75 99 SER B CA 1
ATOM 2999 C C . SER B 1 99 ? 1.438 43.969 16.406 1 91.75 99 SER B C 1
ATOM 3001 O O . SER B 1 99 ? 1.155 43.25 15.453 1 91.75 99 SER B O 1
ATOM 3003 N N . GLN B 1 100 ? 2.551 44 16.969 1 93.38 100 GLN B N 1
ATOM 3004 C CA . GLN B 1 100 ? 3.598 43.094 16.516 1 93.38 100 GLN B CA 1
ATOM 3005 C C . GLN B 1 100 ? 3.221 41.625 16.781 1 93.38 100 GLN B C 1
ATOM 3007 O O . GLN B 1 100 ? 3.445 40.75 15.938 1 93.38 100 GLN B O 1
ATOM 3012 N N . SER B 1 101 ? 2.713 41.375 17.906 1 94 101 SER B N 1
ATOM 3013 C CA . SER B 1 101 ? 2.268 40.031 18.25 1 94 101 SER B CA 1
ATOM 3014 C C . SER B 1 101 ? 1.207 39.531 17.281 1 94 101 SER B C 1
ATOM 3016 O O . SER B 1 101 ? 1.245 38.375 16.844 1 94 101 SER B O 1
ATOM 3018 N N . VAL B 1 102 ? 0.312 40.406 16.953 1 93.75 102 VAL B N 1
ATOM 3019 C CA . VAL B 1 102 ? -0.732 40.062 15.992 1 93.75 102 VAL B CA 1
ATOM 3020 C C . VAL B 1 102 ? -0.104 39.719 14.641 1 93.75 102 VAL B C 1
ATOM 3022 O O . VAL B 1 102 ? -0.464 38.719 14.016 1 93.75 102 VAL B O 1
ATOM 3025 N N . ALA B 1 103 ? 0.822 40.531 14.266 1 92.06 103 ALA B N 1
ATOM 3026 C CA . ALA B 1 103 ? 1.494 40.281 12.992 1 92.06 103 ALA B CA 1
ATOM 3027 C C . ALA B 1 103 ? 2.217 38.938 13 1 92.06 103 ALA B C 1
ATOM 3029 O O . ALA B 1 103 ? 2.107 38.156 12.047 1 92.06 103 ALA B O 1
ATOM 3030 N N . ASP B 1 104 ? 2.91 38.625 14.039 1 95.44 104 ASP B N 1
ATOM 3031 C CA . ASP B 1 104 ? 3.648 37.375 14.172 1 95.44 104 ASP B CA 1
ATOM 3032 C C . ASP B 1 104 ? 2.699 36.188 14.172 1 95.44 104 ASP B C 1
ATOM 3034 O O . ASP B 1 104 ? 2.965 35.188 13.516 1 95.44 104 ASP B O 1
ATOM 3038 N N . LEU B 1 105 ? 1.696 36.312 14.859 1 94 105 LEU B N 1
ATOM 3039 C CA . LEU B 1 105 ? 0.732 35.219 14.969 1 94 105 LEU B CA 1
ATOM 3040 C C . LEU B 1 105 ? 0.013 34.969 13.648 1 94 105 LEU B C 1
ATOM 3042 O O . LEU B 1 105 ? -0.259 33.844 13.281 1 94 105 LEU B O 1
ATOM 3046 N N . ARG B 1 106 ? -0.255 36.031 12.953 1 94.19 106 ARG B N 1
ATOM 3047 C CA . ARG B 1 106 ? -0.875 35.906 11.641 1 94.19 106 ARG B CA 1
ATOM 3048 C C . ARG B 1 106 ? 0.052 35.156 10.672 1 94.19 106 ARG B C 1
ATOM 3050 O O . ARG B 1 106 ? -0.396 34.312 9.891 1 94.19 106 ARG B O 1
ATOM 3057 N N . GLN B 1 107 ? 1.243 35.5 10.758 1 94.88 107 GLN B N 1
ATOM 3058 C CA . GLN B 1 107 ? 2.213 34.812 9.922 1 94.88 107 GLN B CA 1
ATOM 3059 C C . GLN B 1 107 ? 2.281 33.312 10.281 1 94.88 107 GLN B C 1
ATOM 3061 O O . GLN B 1 107 ? 2.311 32.469 9.391 1 94.88 107 GLN B O 1
ATOM 3066 N N . LYS B 1 108 ? 2.346 33.031 11.516 1 95.44 108 LYS B N 1
ATOM 3067 C CA . LYS B 1 108 ? 2.389 31.656 11.969 1 95.44 108 LYS B CA 1
ATOM 3068 C C . LYS B 1 108 ? 1.146 30.891 11.523 1 95.44 108 LYS B C 1
ATOM 3070 O O . LYS B 1 108 ? 1.237 29.734 11.117 1 95.44 108 LYS B O 1
ATOM 3075 N N . VAL B 1 109 ? 0.079 31.516 11.602 1 94.75 109 VAL B N 1
ATOM 3076 C CA . VAL B 1 109 ? -1.171 30.922 11.148 1 94.75 109 VAL B CA 1
ATOM 3077 C C . VAL B 1 109 ? -1.083 30.594 9.656 1 94.75 109 VAL B C 1
ATOM 3079 O O . VAL B 1 109 ? -1.434 29.5 9.234 1 94.75 109 VAL B O 1
ATOM 3082 N N . THR B 1 110 ? -0.626 31.531 8.945 1 94.5 110 THR B N 1
ATOM 3083 C CA . THR B 1 110 ? -0.486 31.312 7.512 1 94.5 110 THR B CA 1
ATOM 3084 C C . THR B 1 110 ? 0.438 30.141 7.223 1 94.5 110 THR B C 1
ATOM 3086 O O . THR B 1 110 ? 0.124 29.281 6.391 1 94.5 110 THR B O 1
ATOM 3089 N N . ASP B 1 111 ? 1.52 30.031 7.914 1 95.25 111 ASP B N 1
ATOM 3090 C CA . ASP B 1 111 ? 2.477 28.938 7.738 1 95.25 111 ASP B CA 1
ATOM 3091 C C . ASP B 1 111 ? 1.85 27.594 8.086 1 95.25 111 ASP B C 1
ATOM 3093 O O . ASP B 1 111 ? 1.999 26.625 7.34 1 95.25 111 ASP B O 1
ATOM 3097 N N . LEU B 1 112 ? 1.175 27.625 9.102 1 93.25 112 LEU B N 1
ATOM 3098 C CA . LEU B 1 112 ? 0.554 26.391 9.57 1 93.25 112 LEU B CA 1
ATOM 3099 C C . LEU B 1 112 ? -0.562 25.953 8.625 1 93.25 112 LEU B C 1
ATOM 3101 O O . LEU B 1 112 ? -0.737 24.766 8.375 1 93.25 112 LEU B O 1
ATOM 3105 N N . GLU B 1 113 ? -1.247 26.891 8.148 1 94.19 113 GLU B N 1
ATOM 3106 C CA . GLU B 1 113 ? -2.301 26.578 7.191 1 94.19 113 GLU B CA 1
ATOM 3107 C C . GLU B 1 113 ? -1.72 26.016 5.895 1 94.19 113 GLU B C 1
ATOM 3109 O O . GLU B 1 113 ? -2.279 25.078 5.309 1 94.19 113 GLU B O 1
ATOM 3114 N N . THR B 1 114 ? -0.669 26.562 5.465 1 94.69 114 THR B N 1
ATOM 3115 C CA . THR B 1 114 ? 0.004 26.078 4.27 1 94.69 114 THR B CA 1
ATOM 3116 C C . THR B 1 114 ? 0.496 24.641 4.477 1 94.69 114 THR B C 1
ATOM 3118 O O . THR B 1 114 ? 0.295 23.781 3.619 1 94.69 114 THR B O 1
ATOM 3121 N N . GLU B 1 115 ? 1.044 24.422 5.609 1 93.38 115 GLU B N 1
ATOM 3122 C CA . GLU B 1 115 ? 1.532 23.094 5.934 1 93.38 115 GLU B CA 1
ATOM 3123 C C . GLU B 1 115 ? 0.381 22.094 6.043 1 93.38 115 GLU B C 1
ATOM 3125 O O . GLU B 1 115 ? 0.476 20.969 5.547 1 93.38 115 GLU B O 1
ATOM 3130 N N . ASN B 1 116 ? -0.583 22.516 6.641 1 91.88 116 ASN B N 1
ATOM 3131 C CA . ASN B 1 116 ? -1.774 21.688 6.777 1 91.88 116 ASN B CA 1
ATOM 3132 C C . ASN B 1 116 ? -2.361 21.312 5.418 1 91.88 116 ASN B C 1
ATOM 3134 O O . ASN B 1 116 ? -2.742 20.172 5.191 1 91.88 116 ASN B O 1
ATOM 3138 N N . THR B 1 117 ? -2.377 22.266 4.613 1 92.75 117 THR B N 1
ATOM 3139 C CA . THR B 1 117 ? -2.887 22.031 3.27 1 92.75 117 THR B CA 1
ATOM 3140 C C . THR B 1 117 ? -2.018 21.016 2.537 1 92.75 117 THR B C 1
ATOM 3142 O O . THR B 1 117 ? -2.533 20.094 1.882 1 92.75 117 THR B O 1
ATOM 3145 N N . ARG B 1 118 ? -0.772 21.078 2.668 1 93 118 ARG B N 1
ATOM 3146 C CA . ARG B 1 118 ? 0.167 20.156 2.041 1 93 118 ARG B CA 1
ATOM 3147 C C . ARG B 1 118 ? -0.017 18.734 2.578 1 93 118 ARG B C 1
ATOM 3149 O O . ARG B 1 118 ? -0.081 17.781 1.806 1 93 118 ARG B O 1
ATOM 3156 N N . LEU B 1 119 ? -0.118 18.641 3.795 1 90.88 119 LEU B N 1
ATOM 3157 C CA . LEU B 1 119 ? -0.278 17.344 4.438 1 90.88 119 LEU B CA 1
ATOM 3158 C C . LEU B 1 119 ? -1.604 16.703 4.043 1 90.88 119 LEU B C 1
ATOM 3160 O O . LEU B 1 119 ? -1.656 15.5 3.756 1 90.88 119 LEU B O 1
ATOM 3164 N N . LYS B 1 120 ? -2.592 17.453 4.012 1 91.5 120 LYS B N 1
ATOM 3165 C CA . LYS B 1 120 ? -3.9 16.969 3.594 1 91.5 120 LYS B CA 1
ATOM 3166 C C . LYS B 1 120 ? -3.873 16.5 2.141 1 91.5 120 LYS B C 1
ATOM 3168 O O . LYS B 1 120 ? -4.488 15.484 1.796 1 91.5 120 LYS B O 1
ATOM 3173 N N . ALA B 1 121 ? -3.188 17.203 1.37 1 90.06 121 ALA B N 1
ATOM 3174 C CA . ALA B 1 121 ? -3.051 16.828 -0.033 1 90.06 121 ALA B CA 1
ATOM 3175 C C . ALA B 1 121 ? -2.316 15.5 -0.169 1 90.06 121 ALA B C 1
ATOM 3177 O O . ALA B 1 121 ? -2.697 14.648 -0.98 1 90.06 121 ALA B O 1
ATOM 3178 N N . GLU B 1 122 ? -1.342 15.305 0.555 1 87.81 122 GLU B N 1
ATOM 3179 C CA . GLU B 1 122 ? -0.582 14.055 0.536 1 87.81 122 GLU B CA 1
ATOM 3180 C C . GLU B 1 122 ? -1.451 12.875 0.951 1 87.81 122 GLU B C 1
ATOM 3182 O O . GLU B 1 122 ? -1.425 11.82 0.308 1 87.81 122 GLU B O 1
ATOM 3187 N N . ILE B 1 123 ? -2.166 13.031 1.88 1 87.56 123 ILE B N 1
ATOM 3188 C CA . ILE B 1 123 ? -3.051 11.984 2.373 1 87.56 123 ILE B CA 1
ATOM 3189 C C . ILE B 1 123 ? -4.148 11.711 1.349 1 87.56 123 ILE B C 1
ATOM 3191 O O . ILE B 1 123 ? -4.473 10.555 1.069 1 87.56 123 ILE B O 1
ATOM 3195 N N . ALA B 1 124 ? -4.668 12.789 0.839 1 87.44 124 ALA B N 1
ATOM 3196 C CA . ALA B 1 124 ? -5.727 12.648 -0.157 1 87.44 124 ALA B CA 1
ATOM 3197 C C . ALA B 1 124 ? -5.227 11.898 -1.387 1 87.44 124 ALA B C 1
ATOM 3199 O O . ALA B 1 124 ? -5.945 11.07 -1.951 1 87.44 124 ALA B O 1
ATOM 3200 N N . GLU B 1 125 ? -4.074 12.141 -1.783 1 86.5 125 GLU B N 1
ATOM 3201 C CA . GLU B 1 125 ? -3.492 11.453 -2.934 1 86.5 125 GLU B CA 1
ATOM 3202 C C . GLU B 1 125 ? -3.34 9.961 -2.666 1 86.5 125 GLU B C 1
ATOM 3204 O O . GLU B 1 125 ? -3.66 9.133 -3.523 1 86.5 125 GLU B O 1
ATOM 3209 N N . THR B 1 126 ? -2.908 9.656 -1.574 1 81.25 126 THR B N 1
ATOM 3210 C CA . THR B 1 126 ? -2.744 8.258 -1.202 1 81.25 126 THR B CA 1
ATOM 3211 C C . THR B 1 126 ? -4.098 7.559 -1.119 1 81.25 126 THR B C 1
ATOM 3213 O O . THR B 1 126 ? -4.246 6.426 -1.582 1 81.25 126 THR B O 1
ATOM 3216 N N . ARG B 1 127 ? -5.055 8.172 -0.624 1 81.81 127 ARG B N 1
ATOM 3217 C CA . ARG B 1 127 ? -6.402 7.633 -0.499 1 81.81 127 ARG B CA 1
ATOM 3218 C C . ARG B 1 127 ? -7.059 7.469 -1.866 1 81.81 127 ARG B C 1
ATOM 3220 O O . ARG B 1 127 ? -7.707 6.457 -2.133 1 81.81 127 ARG B O 1
ATOM 3227 N N . LYS B 1 128 ? -6.891 8.469 -2.623 1 84.19 128 LYS B N 1
ATOM 3228 C CA . LYS B 1 128 ? -7.453 8.398 -3.967 1 84.19 128 LYS B CA 1
ATOM 3229 C C . LYS B 1 128 ? -6.891 7.207 -4.738 1 84.19 128 LYS B C 1
ATOM 3231 O O . LYS B 1 128 ? -7.633 6.484 -5.406 1 84.19 128 LYS B O 1
ATOM 3236 N N . ALA B 1 129 ? -5.676 6.996 -4.684 1 76.88 129 ALA B N 1
ATOM 3237 C CA . ALA B 1 129 ? -5.035 5.867 -5.352 1 76.88 129 ALA B CA 1
ATOM 3238 C C . ALA B 1 129 ? -5.598 4.539 -4.84 1 76.88 129 ALA B C 1
ATOM 3240 O O . ALA B 1 129 ? -5.863 3.629 -5.629 1 76.88 129 ALA B O 1
ATOM 3241 N N . ARG B 1 130 ? -5.828 4.387 -3.643 1 75.44 130 ARG B N 1
ATOM 3242 C CA . ARG B 1 130 ? -6.402 3.193 -3.031 1 75.44 130 ARG B CA 1
ATOM 3243 C C . ARG B 1 130 ? -7.855 3.008 -3.451 1 75.44 130 ARG B C 1
ATOM 3245 O O . ARG B 1 130 ? -8.281 1.897 -3.777 1 75.44 130 ARG B O 1
ATOM 3252 N N . GLU B 1 131 ? -8.57 4.078 -3.426 1 78.69 131 GLU B N 1
ATOM 3253 C CA . GLU B 1 131 ? -9.984 4.035 -3.783 1 78.69 131 GLU B CA 1
ATOM 3254 C C . GLU B 1 131 ? -10.172 3.662 -5.25 1 78.69 131 GLU B C 1
ATOM 3256 O O . GLU B 1 131 ? -11.078 2.902 -5.594 1 78.69 131 GLU B O 1
ATOM 3261 N N . GLU B 1 132 ? -9.375 4.242 -6.09 1 79.25 132 GLU B N 1
ATOM 3262 C CA . GLU B 1 132 ? -9.445 3.9 -7.504 1 79.25 132 GLU B CA 1
ATOM 3263 C C . GLU B 1 132 ? -9.203 2.41 -7.727 1 79.25 132 GLU B C 1
ATOM 3265 O O . GLU B 1 132 ? -9.898 1.771 -8.516 1 79.25 132 GLU B O 1
ATOM 3270 N N . LYS B 1 133 ? -8.32 1.868 -7.027 1 74.62 133 LYS B N 1
ATOM 3271 C CA . LYS B 1 133 ? -8.055 0.436 -7.105 1 74.62 133 LYS B CA 1
ATOM 3272 C C . LYS B 1 133 ? -9.242 -0.376 -6.602 1 74.62 133 LYS B C 1
ATOM 3274 O O . LYS B 1 133 ? -9.625 -1.371 -7.219 1 74.62 133 LYS B O 1
ATOM 3279 N N . VAL B 1 134 ? -9.844 0.077 -5.57 1 75.31 134 VAL B N 1
ATOM 3280 C CA . VAL B 1 134 ? -10.992 -0.604 -4.977 1 75.31 134 VAL B CA 1
ATOM 3281 C C . VAL B 1 134 ? -12.195 -0.511 -5.914 1 75.31 134 VAL B C 1
ATOM 3283 O O . VAL B 1 134 ? -12.914 -1.491 -6.109 1 75.31 134 VAL B O 1
ATOM 3286 N N . ARG B 1 135 ? -12.391 0.643 -6.527 1 78.19 135 ARG B N 1
ATOM 3287 C CA . ARG B 1 135 ? -13.516 0.848 -7.434 1 78.19 135 ARG B CA 1
ATOM 3288 C C . ARG B 1 135 ? -13.422 -0.074 -8.648 1 78.19 135 ARG B C 1
ATOM 3290 O O . ARG B 1 135 ? -14.422 -0.658 -9.07 1 78.19 135 ARG B O 1
ATOM 3297 N N . GLU B 1 136 ? -12.25 -0.184 -9.219 1 77.12 136 GLU B N 1
ATOM 3298 C CA . GLU B 1 136 ? -12.039 -1.058 -10.367 1 77.12 136 GLU B CA 1
ATOM 3299 C C . GLU B 1 136 ? -12.344 -2.512 -10.016 1 77.12 136 GLU B C 1
ATOM 3301 O O . GLU B 1 136 ? -13.016 -3.211 -10.781 1 77.12 136 GLU B O 1
ATOM 3306 N N . VAL B 1 137 ? -11.953 -2.867 -8.844 1 79.38 137 VAL B N 1
ATOM 3307 C CA . VAL B 1 137 ? -12.164 -4.242 -8.398 1 79.38 137 VAL B CA 1
ATOM 3308 C C . VAL B 1 137 ? -13.648 -4.477 -8.125 1 79.38 137 VAL B C 1
ATOM 3310 O O . VAL B 1 137 ? -14.195 -5.523 -8.477 1 79.38 137 VAL B O 1
ATOM 3313 N N . SER B 1 138 ? -14.305 -3.484 -7.594 1 79.75 138 SER B N 1
ATOM 3314 C CA . SER B 1 138 ? -15.727 -3.592 -7.258 1 79.75 138 SER B CA 1
ATOM 3315 C C . SER B 1 138 ? -16.578 -3.732 -8.516 1 79.75 138 SER B C 1
ATOM 3317 O O . SER B 1 138 ? -17.531 -4.52 -8.539 1 79.75 138 SER B O 1
ATOM 3319 N N . LYS B 1 139 ? -16.25 -2.984 -9.523 1 81.56 139 LYS B N 1
ATOM 3320 C CA . LYS B 1 139 ? -17 -3.08 -10.773 1 81.56 139 LYS B CA 1
ATOM 3321 C C . LYS B 1 139 ? -16.875 -4.477 -11.375 1 81.56 139 LYS B C 1
ATOM 3323 O O . LYS B 1 139 ? -17.875 -5.055 -11.82 1 81.56 139 LYS B O 1
ATOM 3328 N N . THR B 1 140 ? -15.68 -5 -11.406 1 82.94 140 THR B N 1
ATOM 3329 C CA . THR B 1 140 ? -15.461 -6.344 -11.93 1 82.94 140 THR B CA 1
ATOM 3330 C C . THR B 1 140 ? -16.203 -7.379 -11.078 1 82.94 140 THR B C 1
ATOM 3332 O O . THR B 1 140 ? -16.781 -8.32 -11.617 1 82.94 140 THR B O 1
ATOM 3335 N N . TYR B 1 141 ? -16.266 -7.113 -9.773 1 85.06 141 TYR B N 1
ATOM 3336 C CA . TYR B 1 141 ? -16.969 -7.98 -8.836 1 85.06 141 TYR B CA 1
ATOM 3337 C C . TYR B 1 141 ? -18.453 -8.023 -9.141 1 85.06 141 TYR B C 1
ATOM 3339 O O . TYR B 1 141 ? -19.047 -9.109 -9.242 1 85.06 141 TYR B O 1
ATOM 3347 N N . GLU B 1 142 ? -19.094 -6.926 -9.352 1 84.81 142 GLU B N 1
ATOM 3348 C CA . GLU B 1 142 ? -20.516 -6.84 -9.625 1 84.81 142 GLU B CA 1
ATOM 3349 C C . GLU B 1 142 ? -20.859 -7.492 -10.961 1 84.81 142 GLU B C 1
ATOM 3351 O O . GLU B 1 142 ? -21.891 -8.172 -11.078 1 84.81 142 GLU B O 1
ATOM 3356 N N . ASP B 1 143 ? -20 -7.273 -11.945 1 85.31 143 ASP B N 1
ATOM 3357 C CA . ASP B 1 143 ? -20.219 -7.883 -13.25 1 85.31 143 ASP B CA 1
ATOM 3358 C C . ASP B 1 143 ? -20.188 -9.406 -13.156 1 85.31 143 ASP B C 1
ATOM 3360 O O . ASP B 1 143 ? -21.016 -10.086 -13.758 1 85.31 143 ASP B O 1
ATOM 3364 N N . LEU B 1 144 ? -19.297 -9.883 -12.375 1 85.62 144 LEU B N 1
ATOM 3365 C CA . LEU B 1 144 ? -19.172 -11.328 -12.195 1 85.62 144 LEU B CA 1
ATOM 3366 C C . LEU B 1 144 ? -20.375 -11.898 -11.477 1 85.62 144 LEU B C 1
ATOM 3368 O O . LEU B 1 144 ? -20.906 -12.945 -11.859 1 85.62 144 LEU B O 1
ATOM 3372 N N . LEU B 1 145 ? -20.844 -11.234 -10.469 1 86.5 145 LEU B N 1
ATOM 3373 C CA . LEU B 1 145 ? -22 -11.688 -9.719 1 86.5 145 LEU B CA 1
ATOM 3374 C C . LEU B 1 145 ? -23.234 -11.773 -10.617 1 86.5 145 LEU B C 1
ATOM 3376 O O . LEU B 1 145 ? -24 -12.734 -10.539 1 86.5 145 LEU B O 1
ATOM 3380 N N . ASP B 1 146 ? -23.328 -10.758 -11.406 1 87.25 146 ASP B N 1
ATOM 3381 C CA . ASP B 1 146 ? -24.484 -10.695 -12.289 1 87.25 146 ASP B CA 1
ATOM 3382 C C . ASP B 1 146 ? -24.438 -11.805 -13.336 1 87.25 146 ASP B C 1
ATOM 3384 O O . ASP B 1 146 ? -25.453 -12.453 -13.609 1 87.25 146 ASP B O 1
ATOM 3388 N N . ARG B 1 147 ? -23.234 -12.102 -13.875 1 84.81 147 ARG B N 1
ATOM 3389 C CA . ARG B 1 147 ? -23.078 -13.055 -14.969 1 84.81 147 ARG B CA 1
ATOM 3390 C C . ARG B 1 147 ? -23.109 -14.492 -14.453 1 84.81 147 ARG B C 1
ATOM 3392 O O . ARG B 1 147 ? -23.406 -15.422 -15.195 1 84.81 147 ARG B O 1
ATOM 3399 N N . MET B 1 148 ? -22.812 -14.672 -13.125 1 85.88 148 MET B N 1
ATOM 3400 C CA . MET B 1 148 ? -22.672 -16.031 -12.609 1 85.88 148 MET B CA 1
ATOM 3401 C C . MET B 1 148 ? -23.75 -16.312 -11.555 1 85.88 148 MET B C 1
ATOM 3403 O O . MET B 1 148 ? -23.531 -17.141 -10.656 1 85.88 148 MET B O 1
ATOM 3407 N N . LYS B 1 149 ? -24.844 -15.672 -11.594 1 87.69 149 LYS B N 1
ATOM 3408 C CA . LYS B 1 149 ? -25.906 -15.797 -10.602 1 87.69 149 LYS B CA 1
ATOM 3409 C C . LYS B 1 149 ? -26.359 -17.25 -10.469 1 87.69 149 LYS B C 1
ATOM 3411 O O . LYS B 1 149 ? -26.531 -17.75 -9.352 1 87.69 149 LYS B O 1
ATOM 3416 N N . GLY B 1 150 ? -26.547 -17.922 -11.555 1 85.44 150 GLY B N 1
ATOM 3417 C CA . GLY B 1 150 ? -27.016 -19.312 -11.539 1 85.44 150 GLY B CA 1
ATOM 3418 C C . GLY B 1 150 ? -26.047 -20.25 -10.867 1 85.44 150 GLY B C 1
ATOM 3419 O O . GLY B 1 150 ? -26.422 -21.031 -9.992 1 85.44 150 GLY B O 1
ATOM 3420 N N . GLU B 1 151 ? -24.797 -20.156 -11.281 1 86.06 151 GLU B N 1
ATOM 3421 C CA . GLU B 1 151 ? -23.766 -21.031 -10.742 1 86.06 151 GLU B CA 1
ATOM 3422 C C . GLU B 1 151 ? -23.547 -20.766 -9.258 1 86.06 151 GLU B C 1
ATOM 3424 O O . GLU B 1 151 ? -23.25 -21.688 -8.492 1 86.06 151 GLU B O 1
ATOM 3429 N N . ILE B 1 152 ? -23.75 -19.547 -8.891 1 89.12 152 ILE B N 1
ATOM 3430 C CA . ILE B 1 152 ? -23.609 -19.156 -7.492 1 89.12 152 ILE B CA 1
ATOM 3431 C C . ILE B 1 152 ? -24.75 -19.75 -6.672 1 89.12 152 ILE B C 1
ATOM 3433 O O . ILE B 1 152 ? -24.531 -20.297 -5.594 1 89.12 152 ILE B O 1
ATOM 3437 N N . ALA B 1 153 ? -25.875 -19.719 -7.211 1 88.31 153 ALA B N 1
ATOM 3438 C CA . ALA B 1 153 ? -27.062 -20.234 -6.527 1 88.31 153 ALA B CA 1
ATOM 3439 C C . ALA B 1 153 ? -26.953 -21.734 -6.309 1 88.31 153 ALA B C 1
ATOM 3441 O O . ALA B 1 153 ? -27.422 -22.266 -5.293 1 88.31 153 ALA B O 1
ATOM 3442 N N . GLN B 1 154 ? -26.219 -22.406 -7.195 1 87.06 154 GLN B N 1
ATOM 3443 C CA . GLN B 1 154 ? -26.062 -23.859 -7.121 1 87.06 154 GLN B CA 1
A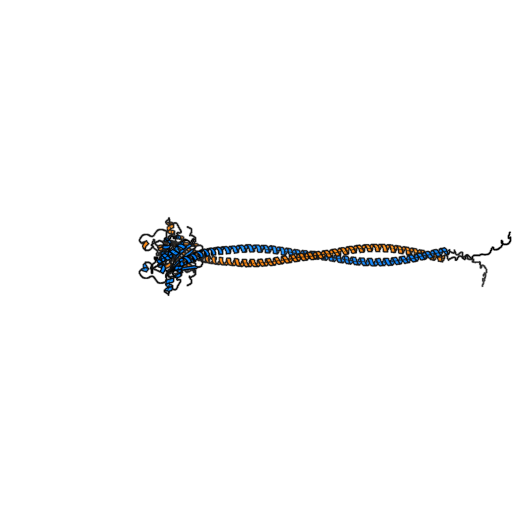TOM 3444 C C . GLN B 1 154 ? -24.891 -24.25 -6.227 1 87.06 154 GLN B C 1
ATOM 3446 O O . GLN B 1 154 ? -24.641 -25.422 -5.996 1 87.06 154 GLN B O 1
ATOM 3451 N N . GLY B 1 155 ? -24.188 -23.219 -5.754 1 85.06 155 GLY B N 1
ATOM 3452 C CA . GLY B 1 155 ? -23.062 -23.484 -4.867 1 85.06 155 GLY B CA 1
ATOM 3453 C C . GLY B 1 155 ? -21.812 -23.938 -5.598 1 85.06 155 GLY B C 1
ATOM 3454 O O . GLY B 1 155 ? -20.875 -24.438 -4.98 1 85.06 155 GLY B O 1
ATOM 3455 N N . GLN B 1 156 ? -21.828 -23.797 -6.906 1 85.88 156 GLN B N 1
ATOM 3456 C CA . GLN B 1 156 ? -20.719 -24.281 -7.73 1 85.88 156 GLN B CA 1
ATOM 3457 C C . GLN B 1 156 ? -19.625 -23.234 -7.848 1 85.88 156 GLN B C 1
ATOM 3459 O O . GLN B 1 156 ? -18.469 -23.562 -8.148 1 85.88 156 GLN B O 1
ATOM 3464 N N . VAL B 1 157 ? -20.078 -21.969 -7.684 1 90.69 157 VAL B N 1
ATOM 3465 C CA . VAL B 1 157 ? -19.141 -20.859 -7.824 1 90.69 157 VAL B CA 1
ATOM 3466 C C . VAL B 1 157 ? -19.328 -19.875 -6.664 1 90.69 157 VAL B C 1
ATOM 3468 O O . VAL B 1 157 ? -20.453 -19.625 -6.234 1 90.69 157 VAL B O 1
ATOM 3471 N N . THR B 1 158 ? -18.297 -19.469 -6.109 1 91.19 158 THR B N 1
ATOM 3472 C CA . THR B 1 158 ? -18.312 -18.359 -5.152 1 91.19 158 THR B CA 1
ATOM 3473 C C . THR B 1 158 ? -17.344 -17.266 -5.57 1 91.19 158 THR B C 1
ATOM 3475 O O . THR B 1 158 ? -16.281 -17.547 -6.113 1 91.19 158 THR B O 1
ATOM 3478 N N . ILE B 1 159 ? -17.75 -16.078 -5.398 1 89.88 159 ILE B N 1
ATOM 3479 C CA . ILE B 1 159 ? -16.938 -14.922 -5.746 1 89.88 159 ILE B CA 1
ATOM 3480 C C . ILE B 1 159 ? -16.641 -14.102 -4.496 1 89.88 159 ILE B C 1
ATOM 3482 O O . ILE B 1 159 ? -17.531 -13.859 -3.68 1 89.88 159 ILE B O 1
ATOM 3486 N N . SER B 1 160 ? -15.375 -13.781 -4.34 1 86.81 160 SER B N 1
ATOM 3487 C CA . SER B 1 160 ? -15 -12.969 -3.189 1 86.81 160 SER B CA 1
ATOM 3488 C C . SER B 1 160 ? -14.047 -11.844 -3.592 1 86.81 160 SER B C 1
ATOM 3490 O O . SER B 1 160 ? -13.328 -11.961 -4.586 1 86.81 160 SER B O 1
ATOM 3492 N N . GLU B 1 161 ? -14.188 -10.766 -2.934 1 80.62 161 GLU B N 1
ATOM 3493 C CA . GLU B 1 161 ? -13.289 -9.617 -3.053 1 80.62 161 GLU B CA 1
ATOM 3494 C C . GLU B 1 161 ? -12.656 -9.273 -1.707 1 80.62 161 GLU B C 1
ATOM 3496 O O . GLU B 1 161 ? -13.359 -8.938 -0.751 1 80.62 161 GLU B O 1
ATOM 3501 N N . LEU B 1 162 ? -11.391 -9.477 -1.585 1 70 162 LEU B N 1
ATOM 3502 C CA . LEU B 1 162 ? -10.695 -9.156 -0.342 1 70 162 LEU B CA 1
ATOM 3503 C C . LEU B 1 162 ? -9.43 -8.352 -0.617 1 70 162 LEU B C 1
ATOM 3505 O O . LEU B 1 162 ? -8.562 -8.797 -1.376 1 70 162 LEU B O 1
ATOM 3509 N N . LYS B 1 163 ? -9.305 -7.184 0.027 1 67.38 163 LYS B N 1
ATOM 3510 C CA . LYS B 1 163 ? -8.117 -6.336 -0.04 1 67.38 163 LYS B CA 1
ATOM 3511 C C . LYS B 1 163 ? -7.715 -6.074 -1.488 1 67.38 163 LYS B C 1
ATOM 3513 O O . LYS B 1 163 ? -6.539 -6.18 -1.837 1 67.38 163 LYS B O 1
ATOM 3518 N N . GLY B 1 164 ? -8.727 -5.945 -2.34 1 68.19 164 GLY B N 1
ATOM 3519 C CA . GLY B 1 164 ? -8.477 -5.566 -3.721 1 68.19 164 GLY B CA 1
ATOM 3520 C C . GLY B 1 164 ? -8.211 -6.754 -4.625 1 68.19 164 GLY B C 1
ATOM 3521 O O . GLY B 1 164 ? -7.91 -6.586 -5.809 1 68.19 164 GLY B O 1
ATOM 3522 N N . LYS B 1 165 ? -8.344 -7.879 -4.066 1 76 165 LYS B N 1
ATOM 3523 C CA . LYS B 1 165 ? -8.148 -9.102 -4.84 1 76 165 LYS B CA 1
ATOM 3524 C C . LYS B 1 165 ? -9.492 -9.773 -5.137 1 76 165 LYS B C 1
ATOM 3526 O O . LYS B 1 165 ? -10.297 -10 -4.23 1 76 165 LYS B O 1
ATOM 3531 N N . LEU B 1 166 ? -9.688 -9.938 -6.375 1 85.25 166 LEU B N 1
ATOM 3532 C CA . LEU B 1 166 ? -10.898 -10.617 -6.809 1 85.25 166 LEU B CA 1
ATOM 3533 C C . LEU B 1 166 ? -10.641 -12.102 -7.059 1 85.25 166 LEU B C 1
ATOM 3535 O O . LEU B 1 166 ? -9.688 -12.461 -7.754 1 85.25 166 LEU B O 1
ATOM 3539 N N . THR B 1 167 ? -11.477 -12.961 -6.406 1 91.12 167 THR B N 1
ATOM 3540 C CA . THR B 1 167 ? -11.305 -14.406 -6.543 1 91.12 167 THR B CA 1
ATOM 3541 C C . THR B 1 167 ? -12.617 -15.07 -6.938 1 91.12 167 THR B C 1
ATOM 3543 O O . THR B 1 167 ? -13.648 -14.836 -6.312 1 91.12 167 THR B O 1
ATOM 3546 N N . VAL B 1 168 ? -12.562 -15.82 -8 1 91.75 168 VAL B N 1
ATOM 3547 C CA . VAL B 1 168 ? -13.656 -16.703 -8.406 1 91.75 168 VAL B CA 1
ATOM 3548 C C . VAL B 1 168 ? -13.312 -18.141 -8.047 1 91.75 168 VAL B C 1
ATOM 3550 O O . VAL B 1 168 ? -12.375 -18.719 -8.602 1 91.75 168 VAL B O 1
ATOM 3553 N N . ASN B 1 169 ? -14.055 -18.672 -7.195 1 93.44 169 ASN B N 1
ATOM 3554 C CA . ASN B 1 169 ? -13.844 -20.031 -6.742 1 93.44 169 ASN B CA 1
ATOM 3555 C C . ASN B 1 169 ? -14.836 -21 -7.383 1 93.44 169 ASN B C 1
ATOM 3557 O O . ASN B 1 169 ? -16.047 -20.797 -7.301 1 93.44 169 ASN B O 1
ATOM 3561 N N . MET B 1 170 ? -14.305 -22.047 -7.977 1 93.88 170 MET B N 1
ATOM 3562 C CA . MET B 1 170 ? -15.125 -23.078 -8.602 1 93.88 170 MET B CA 1
ATOM 3563 C C . MET B 1 170 ? -14.781 -24.453 -8.047 1 93.88 170 MET B C 1
ATOM 3565 O O . MET B 1 170 ? -13.617 -24.844 -8.047 1 93.88 170 MET B O 1
ATOM 3569 N N . VAL B 1 171 ? -15.797 -25.156 -7.699 1 92.38 171 VAL B N 1
ATOM 3570 C CA . VAL B 1 171 ? -15.562 -26.5 -7.203 1 92.38 171 VAL B CA 1
ATOM 3571 C C . VAL B 1 171 ? -15.141 -27.406 -8.359 1 92.38 171 VAL B C 1
ATOM 3573 O O . VAL B 1 171 ? -15.656 -27.281 -9.469 1 92.38 171 VAL B O 1
ATOM 3576 N N . ASP B 1 172 ? -14.242 -28.25 -8.094 1 92.06 172 ASP B N 1
ATOM 3577 C CA . ASP B 1 172 ? -13.617 -29.062 -9.133 1 92.06 172 ASP B CA 1
ATOM 3578 C C . ASP B 1 172 ? -14.641 -29.953 -9.836 1 92.06 172 ASP B C 1
ATOM 3580 O O . ASP B 1 172 ? -14.5 -30.25 -11.023 1 92.06 172 ASP B O 1
ATOM 3584 N N . ALA B 1 173 ? -15.711 -30.375 -9.094 1 89.88 173 ALA B N 1
ATOM 3585 C CA . ALA B 1 173 ? -16.688 -31.312 -9.617 1 89.88 173 ALA B CA 1
ATOM 3586 C C . ALA B 1 173 ? -17.391 -30.75 -10.859 1 89.88 173 ALA B C 1
ATOM 3588 O O . ALA B 1 173 ? -17.859 -31.516 -11.711 1 89.88 173 ALA B O 1
ATOM 3589 N N . ILE B 1 174 ? -17.422 -29.484 -10.945 1 90.62 174 ILE B N 1
ATOM 3590 C CA . ILE B 1 174 ? -18.094 -28.891 -12.102 1 90.62 174 ILE B CA 1
ATOM 3591 C C . ILE B 1 174 ? -17.109 -28.828 -13.281 1 90.62 174 ILE B C 1
ATOM 3593 O O . ILE B 1 174 ? -17.531 -28.828 -14.438 1 90.62 174 ILE B O 1
ATOM 3597 N N . LEU B 1 175 ? -15.867 -28.844 -13.031 1 94.06 175 LEU B N 1
ATOM 3598 C CA . LEU B 1 175 ? -14.867 -28.625 -14.062 1 94.06 175 LEU B CA 1
ATOM 3599 C C . LEU B 1 175 ? -14.273 -29.938 -14.547 1 94.06 175 LEU B C 1
ATOM 3601 O O . LEU B 1 175 ? -13.938 -30.078 -15.727 1 94.06 175 LEU B O 1
ATOM 3605 N N . PHE B 1 176 ? -14.125 -30.891 -13.617 1 94.69 176 PHE B N 1
ATOM 3606 C CA . PHE B 1 176 ? -13.344 -32.062 -13.93 1 94.69 176 PHE B CA 1
ATOM 3607 C C . PHE B 1 176 ? -14.062 -33.344 -13.453 1 94.69 176 PHE B C 1
ATOM 3609 O O . PHE B 1 176 ? -14.828 -33.281 -12.484 1 94.69 176 PHE B O 1
ATOM 3616 N N . ASP B 1 177 ? -13.742 -34.469 -14.102 1 90.06 177 ASP B N 1
ATOM 3617 C CA . ASP B 1 177 ? -14.094 -35.781 -13.57 1 90.06 177 ASP B CA 1
ATOM 3618 C C . ASP B 1 177 ? -13.078 -36.25 -12.516 1 90.06 177 ASP B C 1
ATOM 3620 O O . ASP B 1 177 ? -11.969 -35.688 -12.445 1 90.06 177 ASP B O 1
ATOM 3624 N N . SER B 1 178 ? -13.484 -37.125 -11.672 1 82 178 SER B N 1
ATOM 3625 C CA . SER B 1 178 ? -12.594 -37.625 -10.633 1 82 178 SER B CA 1
ATOM 3626 C C . SER B 1 178 ? -11.281 -38.125 -11.227 1 82 178 SER B C 1
ATOM 3628 O O . SER B 1 178 ? -11.281 -38.875 -12.203 1 82 178 SER B O 1
ATOM 3630 N N . GLY B 1 179 ? -10.195 -37.625 -10.742 1 82.38 179 GLY B N 1
ATOM 3631 C CA . GLY B 1 179 ? -8.875 -38.062 -11.156 1 82.38 179 GLY B CA 1
ATOM 3632 C C . GLY B 1 179 ? -8.461 -37.531 -12.516 1 82.38 179 GLY B C 1
ATOM 3633 O O . GLY B 1 179 ? -7.426 -37.938 -13.047 1 82.38 179 GLY B O 1
ATOM 3634 N N . LYS B 1 180 ? -9.25 -36.719 -13.094 1 89.62 180 LYS B N 1
ATOM 3635 C CA . LYS B 1 180 ? -8.938 -36.188 -14.406 1 89.62 180 LYS B CA 1
ATOM 3636 C C . LYS B 1 180 ? -8.648 -34.688 -14.312 1 89.62 180 LYS B C 1
ATOM 3638 O O . LYS B 1 180 ? -9.031 -34.031 -13.344 1 89.62 180 LYS B O 1
ATOM 3643 N N . ALA B 1 181 ? -7.895 -34.25 -15.258 1 93.75 181 ALA B N 1
ATOM 3644 C CA . ALA B 1 181 ? -7.531 -32.844 -15.266 1 93.75 181 ALA B CA 1
ATOM 3645 C C . ALA B 1 181 ? -8.094 -32.125 -16.5 1 93.75 181 ALA B C 1
ATOM 3647 O O . ALA B 1 181 ? -8.023 -30.906 -16.609 1 93.75 181 ALA B O 1
ATOM 3648 N N . GLU B 1 182 ? -8.641 -32.875 -17.422 1 94.44 182 GLU B N 1
ATOM 3649 C CA . GLU B 1 182 ? -9.258 -32.281 -18.609 1 94.44 182 GLU B CA 1
ATOM 3650 C C . GLU B 1 182 ? -10.602 -31.656 -18.266 1 94.44 182 GLU B C 1
ATOM 3652 O O . GLU B 1 182 ? -11.438 -32.281 -17.609 1 94.44 182 GLU B O 1
ATOM 3657 N N . VAL B 1 183 ? -10.805 -30.484 -18.75 1 95.62 183 VAL B N 1
ATOM 3658 C CA . VAL B 1 183 ? -12.055 -29.797 -18.453 1 95.62 183 VAL B CA 1
ATOM 3659 C C . VAL B 1 183 ? -13.211 -30.469 -19.188 1 95.62 183 VAL B C 1
ATOM 3661 O O . VAL B 1 183 ? -13.148 -30.688 -20.391 1 95.62 183 VAL B O 1
ATOM 3664 N N . LYS B 1 184 ? -14.203 -30.766 -18.422 1 95.38 184 LYS B N 1
ATOM 3665 C CA . LYS B 1 184 ? -15.359 -31.406 -19.047 1 95.38 184 LYS B CA 1
ATOM 3666 C C . LYS B 1 184 ? -16.328 -30.375 -19.594 1 95.38 184 LYS B C 1
ATOM 3668 O O . LYS B 1 184 ? -16.172 -29.172 -19.344 1 95.38 184 LYS B O 1
ATOM 3673 N N . GLN B 1 185 ? -17.359 -30.797 -20.312 1 93.25 185 GLN B N 1
ATOM 3674 C CA . GLN B 1 185 ? -18.281 -29.922 -21.031 1 93.25 185 GLN B CA 1
ATOM 3675 C C . GLN B 1 185 ? -18.984 -28.953 -20.078 1 93.25 185 GLN B C 1
ATOM 3677 O O . GLN B 1 185 ? -19.078 -27.766 -20.359 1 93.25 185 GLN B O 1
ATOM 3682 N N . GLY B 1 186 ? -19.484 -29.469 -18.984 1 89.56 186 GLY B N 1
ATOM 3683 C CA . GLY B 1 186 ? -20.125 -28.609 -18 1 89.56 186 GLY B CA 1
ATOM 3684 C C . GLY B 1 186 ? -19.219 -27.516 -17.484 1 89.56 186 GLY B C 1
ATOM 3685 O O . GLY B 1 186 ? -19.656 -26.375 -17.297 1 89.56 186 GLY B O 1
ATOM 3686 N N . GLY B 1 187 ? -18 -27.828 -17.281 1 92.69 187 GLY B N 1
ATOM 3687 C CA . GLY B 1 187 ? -17.016 -26.859 -16.844 1 92.69 187 GLY B CA 1
ATOM 3688 C C . GLY B 1 187 ? -16.734 -25.781 -17.891 1 92.69 187 GLY B C 1
ATOM 3689 O O . GLY B 1 187 ? -16.578 -24.609 -17.547 1 92.69 187 GLY B O 1
ATOM 3690 N N . MET B 1 188 ? -16.719 -26.234 -19.141 1 94.19 188 MET B N 1
ATOM 3691 C CA . MET B 1 188 ? -16.484 -25.281 -20.219 1 94.19 188 MET B CA 1
ATOM 3692 C C . MET B 1 188 ? -17.578 -24.234 -20.281 1 94.19 188 MET B C 1
ATOM 3694 O O . MET B 1 188 ? -17.312 -23.062 -20.562 1 94.19 188 MET B O 1
ATOM 3698 N N . GLU B 1 189 ? -18.766 -24.625 -19.969 1 91 189 GLU B N 1
ATOM 3699 C CA . GLU B 1 189 ? -19.906 -23.703 -19.969 1 91 189 GLU B CA 1
ATOM 3700 C C . GLU B 1 189 ? -19.75 -22.656 -18.875 1 91 189 GLU B C 1
ATOM 3702 O O . GLU B 1 189 ? -20.016 -21.469 -19.094 1 91 189 GLU B O 1
ATOM 3707 N N . VAL B 1 190 ? -19.375 -23.094 -17.766 1 89.69 190 VAL B N 1
ATOM 3708 C CA . VAL B 1 190 ? -19.172 -22.188 -16.641 1 89.69 190 VAL B CA 1
ATOM 3709 C C . VAL B 1 190 ? -18.016 -21.25 -16.922 1 89.69 190 VAL B C 1
ATOM 3711 O O . VAL B 1 190 ? -18.125 -20.031 -16.703 1 89.69 190 VAL B O 1
ATOM 3714 N N . LEU B 1 191 ? -16.953 -21.766 -17.453 1 93.81 191 LEU B N 1
ATOM 3715 C CA . LEU B 1 191 ? -15.758 -20.969 -17.75 1 93.81 191 LEU B CA 1
ATOM 3716 C C . LEU B 1 191 ? -16.047 -19.938 -18.828 1 93.81 191 LEU B C 1
ATOM 3718 O O . LEU B 1 191 ? -15.492 -18.844 -18.812 1 93.81 191 LEU B O 1
ATOM 3722 N N . ALA B 1 192 ? -16.906 -20.266 -19.766 1 91.75 192 ALA B N 1
ATOM 3723 C CA . ALA B 1 192 ? -17.25 -19.359 -20.844 1 91.75 192 ALA B CA 1
ATOM 3724 C C . ALA B 1 192 ? -17.859 -18.062 -20.297 1 91.75 192 ALA B C 1
ATOM 3726 O O . ALA B 1 192 ? -17.625 -16.984 -20.828 1 91.75 192 ALA B O 1
ATOM 3727 N N . LYS B 1 193 ? -18.594 -18.188 -19.25 1 87.62 193 LYS B N 1
ATOM 3728 C CA . LYS B 1 193 ? -19.203 -17.016 -18.625 1 87.62 193 LYS B CA 1
ATOM 3729 C C . LYS B 1 193 ? -18.156 -16.109 -17.984 1 87.62 193 LYS B C 1
ATOM 3731 O O . LYS B 1 193 ? -18.281 -14.891 -18 1 87.62 193 LYS B O 1
ATOM 3736 N N . VAL B 1 194 ? -17.203 -16.703 -17.453 1 87.94 194 VAL B N 1
ATOM 3737 C CA . VAL B 1 194 ? -16.109 -15.969 -16.812 1 87.94 194 VAL B CA 1
ATOM 3738 C C . VAL B 1 194 ? -15.242 -15.305 -17.875 1 87.94 194 VAL B C 1
ATOM 3740 O O . VAL B 1 194 ? -14.781 -14.172 -17.688 1 87.94 194 VAL B O 1
ATOM 3743 N N . VAL B 1 195 ? -15.062 -15.93 -18.984 1 90.12 195 VAL B N 1
ATOM 3744 C CA . VAL B 1 195 ? -14.188 -15.477 -20.047 1 90.12 195 VAL B CA 1
ATOM 3745 C C . VAL B 1 195 ? -14.617 -14.086 -20.516 1 90.12 195 VAL B C 1
ATOM 3747 O O . VAL B 1 195 ? -13.773 -13.203 -20.719 1 90.12 195 VAL B O 1
ATOM 3750 N N . ASP B 1 196 ? -15.828 -13.867 -20.688 1 84.44 196 ASP B N 1
ATOM 3751 C CA . ASP B 1 196 ? -16.344 -12.602 -21.203 1 84.44 196 ASP B CA 1
ATOM 3752 C C . ASP B 1 196 ? -15.977 -11.438 -20.281 1 84.44 196 ASP B C 1
ATOM 3754 O O . ASP B 1 196 ? -15.656 -10.344 -20.734 1 84.44 196 ASP B O 1
ATOM 3758 N N . ILE B 1 197 ? -15.977 -11.766 -19.094 1 83 197 ILE B N 1
ATOM 3759 C CA . ILE B 1 197 ? -15.633 -10.742 -18.109 1 83 197 ILE B CA 1
ATOM 3760 C C . ILE B 1 197 ? -14.117 -10.523 -18.094 1 83 197 ILE B C 1
ATOM 3762 O O . ILE B 1 197 ? -13.648 -9.391 -18.062 1 83 197 ILE B O 1
ATOM 3766 N N . LEU B 1 198 ? -13.406 -11.578 -18.141 1 87.12 198 LEU B N 1
ATOM 3767 C CA . LEU B 1 198 ? -11.945 -11.523 -18.062 1 87.12 198 LEU B CA 1
ATOM 3768 C C . LEU B 1 198 ? -11.359 -10.797 -19.266 1 87.12 198 LEU B C 1
ATOM 3770 O O . LEU B 1 198 ? -10.32 -10.156 -19.156 1 87.12 198 LEU B O 1
ATOM 3774 N N . LYS B 1 199 ? -11.977 -10.898 -20.344 1 87.69 199 LYS B N 1
ATOM 3775 C CA . LYS B 1 199 ? -11.516 -10.25 -21.562 1 87.69 199 LYS B CA 1
ATOM 3776 C C . LYS B 1 199 ? -11.508 -8.727 -21.406 1 87.69 199 LYS B C 1
ATOM 3778 O O . LYS B 1 199 ? -10.727 -8.039 -22.062 1 87.69 199 LYS B O 1
ATOM 3783 N N . GLY B 1 200 ? -12.305 -8.242 -20.531 1 80.19 200 GLY B N 1
ATOM 3784 C CA . GLY B 1 200 ? -12.398 -6.805 -20.312 1 80.19 200 GLY B CA 1
ATOM 3785 C C . GLY B 1 200 ? -11.438 -6.297 -19.266 1 80.19 200 GLY B C 1
ATOM 3786 O O . GLY B 1 200 ? -11.289 -5.086 -19.078 1 80.19 200 GLY B O 1
ATOM 3787 N N . VAL B 1 201 ? -10.836 -7.227 -18.609 1 78.25 201 VAL B N 1
ATOM 3788 C CA . VAL B 1 201 ? -9.945 -6.84 -17.516 1 78.25 201 VAL B CA 1
ATOM 3789 C C . VAL B 1 201 ? -8.594 -6.402 -18.078 1 78.25 201 VAL B C 1
ATOM 3791 O O . VAL B 1 201 ? -7.988 -7.121 -18.875 1 78.25 201 VAL B O 1
ATOM 3794 N N . GLN B 1 202 ? -8.195 -5.121 -17.656 1 76.88 202 GLN B N 1
ATOM 3795 C CA . GLN B 1 202 ? -6.918 -4.578 -18.109 1 76.88 202 GLN B CA 1
ATOM 3796 C C . GLN B 1 202 ? -5.926 -4.449 -16.953 1 76.88 202 GLN B C 1
ATOM 3798 O O . GLN B 1 202 ? -6.324 -4.328 -15.797 1 76.88 202 GLN B O 1
ATOM 3803 N N . ASP B 1 203 ? -4.68 -4.59 -17.25 1 77.5 203 ASP B N 1
ATOM 3804 C CA . ASP B 1 203 ? -3.564 -4.32 -16.344 1 77.5 203 ASP B CA 1
ATOM 3805 C C . ASP B 1 203 ? -3.586 -5.27 -15.148 1 77.5 203 ASP B C 1
ATOM 3807 O O . ASP B 1 203 ? -3.32 -4.855 -14.016 1 77.5 203 ASP B O 1
ATOM 3811 N N . LYS B 1 204 ? -4.207 -6.469 -15.336 1 83.88 204 LYS B N 1
ATOM 3812 C CA . LYS B 1 204 ? -4.203 -7.496 -14.297 1 83.88 204 LYS B CA 1
ATOM 3813 C C . LYS B 1 204 ? -3.629 -8.805 -14.828 1 83.88 204 LYS B C 1
ATOM 3815 O O . LYS B 1 204 ? -3.639 -9.055 -16.031 1 83.88 204 LYS B O 1
ATOM 3820 N N . MET B 1 205 ? -3.121 -9.484 -13.922 1 89.31 205 MET B N 1
ATOM 3821 C CA . MET B 1 205 ? -2.771 -10.875 -14.18 1 89.31 205 MET B CA 1
ATOM 3822 C C . MET B 1 205 ? -3.893 -11.812 -13.734 1 89.31 205 MET B C 1
ATOM 3824 O O . MET B 1 205 ? -4.574 -11.547 -12.742 1 89.31 205 MET B O 1
ATOM 3828 N N . ILE B 1 206 ? -4.047 -12.828 -14.484 1 92.81 206 ILE B N 1
ATOM 3829 C CA . ILE B 1 206 ? -5.031 -13.852 -14.164 1 92.81 206 ILE B CA 1
ATOM 3830 C C . ILE B 1 206 ? -4.324 -15.109 -13.648 1 92.81 206 ILE B C 1
ATOM 3832 O O . ILE B 1 206 ? -3.697 -15.836 -14.422 1 92.81 206 ILE B O 1
ATOM 3836 N N . ARG B 1 207 ? -4.465 -15.32 -12.391 1 94.94 207 ARG B N 1
ATOM 3837 C CA . ARG B 1 207 ? -3.881 -16.516 -11.773 1 94.94 207 ARG B CA 1
ATOM 3838 C C . ARG B 1 207 ? -4.914 -17.625 -11.641 1 94.94 207 ARG B C 1
ATOM 3840 O O . ARG B 1 207 ? -5.977 -17.422 -11.055 1 94.94 207 ARG B O 1
ATOM 3847 N N . ILE B 1 208 ? -4.566 -18.703 -12.25 1 97.38 208 ILE B N 1
ATOM 3848 C CA . ILE B 1 208 ? -5.398 -19.891 -12.102 1 97.38 208 ILE B CA 1
ATOM 3849 C C . ILE B 1 208 ? -4.789 -20.828 -11.055 1 97.38 208 ILE B C 1
ATOM 3851 O O . ILE B 1 208 ? -3.773 -21.469 -11.305 1 97.38 208 ILE B O 1
ATOM 3855 N N . GLU B 1 209 ? -5.488 -20.906 -9.938 1 97.31 209 GLU B N 1
ATOM 3856 C CA . GLU B 1 209 ? -4.93 -21.656 -8.82 1 97.31 209 GLU B CA 1
ATOM 3857 C C . GLU B 1 209 ? -5.676 -22.969 -8.617 1 97.31 209 GLU B C 1
ATOM 3859 O O . GLU B 1 209 ? -6.883 -22.984 -8.375 1 97.31 209 GLU B O 1
ATOM 3864 N N . GLY B 1 210 ? -4.898 -24.062 -8.711 1 97.62 210 GLY B N 1
ATOM 3865 C CA . GLY B 1 210 ? -5.461 -25.375 -8.461 1 97.62 210 GLY B CA 1
ATOM 3866 C C . GLY B 1 210 ? -5.254 -25.859 -7.039 1 97.62 210 GLY B C 1
ATOM 3867 O O . GLY B 1 210 ? -4.18 -25.656 -6.461 1 97.62 210 GLY B O 1
ATOM 3868 N N . HIS B 1 211 ? -6.32 -26.453 -6.496 1 96.5 211 HIS B N 1
ATOM 3869 C CA . HIS B 1 211 ? -6.301 -27.016 -5.148 1 96.5 211 HIS B CA 1
ATOM 3870 C C . HIS B 1 211 ? -6.879 -28.422 -5.137 1 96.5 211 HIS B C 1
ATOM 3872 O O . HIS B 1 211 ? -7.77 -28.75 -5.926 1 96.5 211 HIS B O 1
ATOM 3878 N N . THR B 1 212 ? -6.344 -29.219 -4.277 1 96 212 THR B N 1
ATOM 3879 C CA . THR B 1 212 ? -6.883 -30.562 -4.055 1 96 212 THR B CA 1
ATOM 3880 C C . THR B 1 212 ? -7.238 -30.766 -2.584 1 96 212 THR B C 1
ATOM 3882 O O . THR B 1 212 ? -6.914 -29.922 -1.74 1 96 212 THR B O 1
ATOM 3885 N N . ASP B 1 213 ? -8.078 -31.75 -2.33 1 95.88 213 ASP B N 1
ATOM 3886 C CA . ASP B 1 213 ? -8.156 -32.219 -0.952 1 95.88 213 ASP B CA 1
ATOM 3887 C C . ASP B 1 213 ? -6.898 -33 -0.572 1 95.88 213 ASP B C 1
ATOM 3889 O O . ASP B 1 213 ? -5.914 -33 -1.311 1 95.88 213 ASP B O 1
ATOM 3893 N N . ASN B 1 214 ? -6.93 -33.688 0.638 1 95.69 214 ASN B N 1
ATOM 3894 C CA . ASN B 1 214 ? -5.695 -34.281 1.123 1 95.69 214 ASN B CA 1
ATOM 3895 C C . ASN B 1 214 ? -5.656 -35.781 0.84 1 95.69 214 ASN B C 1
ATOM 3897 O O . ASN B 1 214 ? -4.836 -36.5 1.409 1 95.69 214 ASN B O 1
ATOM 3901 N N . VAL B 1 215 ? -6.598 -36.25 0.025 1 94.06 215 VAL B N 1
ATOM 3902 C CA . VAL B 1 215 ? -6.566 -37.656 -0.337 1 94.06 215 VAL B CA 1
ATOM 3903 C C . VAL B 1 215 ? -5.395 -37.938 -1.28 1 94.06 215 VAL B C 1
ATOM 3905 O O . VAL B 1 215 ? -5.27 -37.281 -2.322 1 94.06 215 VAL B O 1
ATOM 3908 N N . GLN B 1 216 ? -4.578 -38.812 -0.952 1 92.62 216 GLN B N 1
ATOM 3909 C CA . GLN B 1 216 ? -3.387 -39.094 -1.743 1 92.62 216 GLN B CA 1
ATOM 3910 C C . GLN B 1 216 ? -3.748 -39.812 -3.037 1 92.62 216 GLN B C 1
ATOM 3912 O O . GLN B 1 216 ? -4.695 -40.625 -3.07 1 92.62 216 GLN B O 1
ATOM 3917 N N . ILE B 1 217 ? -3.016 -39.5 -4.016 1 92 217 ILE B N 1
ATOM 3918 C CA . ILE B 1 217 ? -3.209 -40.156 -5.305 1 92 217 ILE B CA 1
ATOM 3919 C C . ILE B 1 217 ? -2.65 -41.562 -5.25 1 92 217 ILE B C 1
ATOM 3921 O O . ILE B 1 217 ? -1.544 -41.781 -4.754 1 92 217 ILE B O 1
ATOM 3925 N N . VAL B 1 218 ? -3.387 -42.562 -5.73 1 91.38 218 VAL B N 1
ATOM 3926 C CA . VAL B 1 218 ? -2.973 -43.969 -5.645 1 91.38 218 VAL B CA 1
ATOM 3927 C C . VAL B 1 218 ? -3.186 -44.656 -6.992 1 91.38 218 VAL B C 1
ATOM 3929 O O . VAL B 1 218 ? -3.838 -44.094 -7.883 1 91.38 218 VAL B O 1
ATOM 3932 N N . GLY B 1 219 ? -2.531 -45.75 -7.168 1 91.62 219 GLY B N 1
ATOM 3933 C CA . GLY B 1 219 ? -2.729 -46.562 -8.336 1 91.62 219 GLY B CA 1
ATOM 3934 C C . GLY B 1 219 ? -2.059 -46.031 -9.586 1 91.62 219 GLY B C 1
ATOM 3935 O O . GLY B 1 219 ? -0.971 -45.469 -9.508 1 91.62 219 GLY B O 1
ATOM 3936 N N . ASN B 1 220 ? -2.623 -46.188 -10.758 1 90.38 220 ASN B N 1
ATOM 3937 C CA . ASN B 1 220 ? -2.045 -45.844 -12.047 1 90.38 220 ASN B CA 1
ATOM 3938 C C . ASN B 1 220 ? -1.973 -44.344 -12.242 1 90.38 220 ASN B C 1
ATOM 3940 O O . ASN B 1 220 ? -1.16 -43.844 -13.031 1 90.38 220 ASN B O 1
ATOM 3944 N N . LEU B 1 221 ? -2.773 -43.625 -11.438 1 90.44 221 LEU B N 1
ATOM 3945 C CA . LEU B 1 221 ? -2.82 -42.188 -11.555 1 90.44 221 LEU B CA 1
ATOM 3946 C C . LEU B 1 221 ? -1.515 -41.562 -11.07 1 90.44 221 LEU B C 1
ATOM 3948 O O . LEU B 1 221 ? -1.172 -40.438 -11.461 1 90.44 221 LEU B O 1
ATOM 3952 N N . THR B 1 222 ? -0.76 -42.281 -10.273 1 92 222 THR B N 1
ATOM 3953 C CA . THR B 1 222 ? 0.479 -41.781 -9.703 1 92 222 THR B CA 1
ATOM 3954 C C . THR B 1 222 ? 1.53 -41.562 -10.789 1 92 222 THR B C 1
ATOM 3956 O O . THR B 1 222 ? 2.467 -40.781 -10.617 1 92 222 THR B O 1
ATOM 3959 N N . LYS B 1 223 ? 1.403 -42.281 -11.844 1 88.5 223 LYS B N 1
ATOM 3960 C CA . LYS B 1 223 ? 2.352 -42.156 -12.938 1 88.5 223 LYS B CA 1
ATOM 3961 C C . LYS B 1 223 ? 2.252 -40.75 -13.57 1 88.5 223 LYS B C 1
ATOM 3963 O O . LYS B 1 223 ? 3.266 -40.156 -13.945 1 88.5 223 LYS B O 1
ATOM 3968 N N . ARG B 1 224 ? 1.052 -40.25 -13.562 1 89.12 224 ARG B N 1
ATOM 3969 C CA . ARG B 1 224 ? 0.812 -38.938 -14.156 1 89.12 224 ARG B CA 1
ATOM 3970 C C . ARG B 1 224 ? 0.879 -37.844 -13.102 1 89.12 224 ARG B C 1
ATOM 3972 O O . ARG B 1 224 ? 1.403 -36.75 -13.359 1 89.12 224 ARG B O 1
ATOM 3979 N N . PHE B 1 225 ? 0.336 -38.281 -12.008 1 93.25 225 PHE B N 1
ATOM 3980 C CA . PHE B 1 225 ? 0.282 -37.312 -10.906 1 93.25 225 PHE B CA 1
ATOM 3981 C C . PHE B 1 225 ? 0.89 -37.938 -9.641 1 93.25 225 PHE B C 1
ATOM 3983 O O . PHE B 1 225 ? 0.17 -38.438 -8.781 1 93.25 225 PHE B O 1
ATOM 3990 N N . PRO B 1 226 ? 2.189 -37.719 -9.5 1 93.25 226 PRO B N 1
ATOM 3991 C CA . PRO B 1 226 ? 2.85 -38.312 -8.344 1 93.25 226 PRO B CA 1
ATOM 3992 C C . PRO B 1 226 ? 2.311 -37.812 -7.016 1 93.25 226 PRO B C 1
ATOM 3994 O O . PRO B 1 226 ? 2.264 -38.531 -6.031 1 93.25 226 PRO B O 1
ATOM 3997 N N . THR B 1 227 ? 1.995 -36.562 -6.965 1 94.62 227 THR B N 1
ATOM 3998 C CA . THR B 1 227 ? 1.409 -35.938 -5.777 1 94.62 227 THR B CA 1
ATOM 3999 C C . THR B 1 227 ? 0.233 -35.031 -6.156 1 94.62 227 THR B C 1
ATOM 4001 O O . THR B 1 227 ? -0.051 -34.844 -7.34 1 94.62 227 THR B O 1
ATOM 4004 N N . ASN B 1 228 ? -0.388 -34.531 -5.145 1 95.5 228 ASN B N 1
ATOM 4005 C CA . ASN B 1 228 ? -1.513 -33.625 -5.355 1 95.5 228 ASN B CA 1
ATOM 4006 C C . ASN B 1 228 ? -1.061 -32.281 -5.969 1 95.5 228 ASN B C 1
ATOM 4008 O O . ASN B 1 228 ? -1.877 -31.531 -6.496 1 95.5 228 ASN B O 1
ATOM 4012 N N . TRP B 1 229 ? 0.241 -32 -6.004 1 96.62 229 TRP B N 1
ATOM 4013 C CA . TRP B 1 229 ? 0.761 -30.828 -6.688 1 96.62 229 TRP B CA 1
ATOM 4014 C C . TRP B 1 229 ? 0.577 -30.953 -8.195 1 96.62 229 TRP B C 1
ATOM 4016 O O . TRP B 1 229 ? 0.061 -30.047 -8.844 1 96.62 229 TRP B O 1
ATOM 4026 N N . GLU B 1 230 ? 0.987 -32.125 -8.656 1 96.25 230 GLU B N 1
ATOM 4027 C CA . GLU B 1 230 ? 0.902 -32.312 -10.102 1 96.25 230 GLU B CA 1
ATOM 4028 C C . GLU B 1 230 ? -0.548 -32.312 -10.578 1 96.25 230 GLU B C 1
ATOM 4030 O O . GLU B 1 230 ? -0.852 -31.75 -11.641 1 96.25 230 GLU B O 1
ATOM 4035 N N . LEU B 1 231 ? -1.383 -32.906 -9.797 1 96 231 LEU B N 1
ATOM 4036 C CA . LEU B 1 231 ? -2.793 -32.906 -10.172 1 96 231 LEU B CA 1
ATOM 4037 C C . LEU B 1 231 ? -3.355 -31.484 -10.188 1 96 231 LEU B C 1
ATOM 4039 O O . LEU B 1 231 ? -4.016 -31.094 -11.148 1 96 231 LEU B O 1
ATOM 4043 N N . SER B 1 232 ? -3.137 -30.766 -9.133 1 97.31 232 SER B N 1
ATOM 4044 C CA . SER B 1 232 ? -3.625 -29.391 -9.062 1 97.31 232 SER B CA 1
ATOM 4045 C C . SER B 1 232 ? -3.041 -28.547 -10.18 1 97.31 232 SER B C 1
ATOM 4047 O O . SER B 1 232 ? -3.727 -27.688 -10.734 1 97.31 232 SER B O 1
ATOM 4049 N N . ALA B 1 233 ? -1.775 -28.734 -10.523 1 97.75 233 ALA B N 1
ATOM 4050 C CA . ALA B 1 233 ? -1.139 -28.016 -11.625 1 97.75 233 ALA B CA 1
ATOM 4051 C C . ALA B 1 233 ? -1.811 -28.344 -12.953 1 97.75 233 ALA B C 1
ATOM 4053 O O . ALA B 1 233 ? -2.119 -27.438 -13.742 1 97.75 233 ALA B O 1
ATOM 4054 N N . ALA B 1 234 ? -1.971 -29.625 -13.211 1 96.94 234 ALA B N 1
ATOM 4055 C CA . ALA B 1 234 ? -2.576 -30.062 -14.461 1 96.94 234 ALA B CA 1
ATOM 4056 C C . ALA B 1 234 ? -3.953 -29.438 -14.656 1 96.94 234 ALA B C 1
ATOM 4058 O O . ALA B 1 234 ? -4.281 -28.969 -15.75 1 96.94 234 ALA B O 1
ATOM 4059 N N . ARG B 1 235 ? -4.691 -29.422 -13.609 1 97.06 235 ARG B N 1
ATOM 4060 C CA . ARG B 1 235 ? -6.035 -28.844 -13.672 1 97.06 235 ARG B CA 1
ATOM 4061 C C . ARG B 1 235 ? -5.977 -27.344 -13.914 1 97.06 235 ARG B C 1
ATOM 4063 O O . ARG B 1 235 ? -6.711 -26.812 -14.75 1 97.06 235 ARG B O 1
ATOM 4070 N N . ALA B 1 236 ? -5.109 -26.672 -13.203 1 98.25 236 ALA B N 1
ATOM 4071 C CA . ALA B 1 236 ? -4.934 -25.234 -13.398 1 98.25 236 ALA B CA 1
ATOM 4072 C C . ALA B 1 236 ? -4.488 -24.922 -14.82 1 98.25 236 ALA B C 1
ATOM 4074 O O . ALA B 1 236 ? -4.988 -23.984 -15.445 1 98.25 236 ALA B O 1
ATOM 4075 N N . ILE B 1 237 ? -3.602 -25.688 -15.367 1 97.94 237 ILE B N 1
ATOM 4076 C CA . ILE B 1 237 ? -3.047 -25.469 -16.703 1 97.94 237 ILE B CA 1
ATOM 4077 C C . ILE B 1 237 ? -4.125 -25.703 -17.75 1 97.94 237 ILE B C 1
ATOM 4079 O O . ILE B 1 237 ? -4.223 -24.953 -18.734 1 97.94 237 ILE B O 1
ATOM 4083 N N . ASN B 1 238 ? -4.879 -26.75 -17.562 1 97.56 238 ASN B N 1
ATOM 4084 C CA . ASN B 1 238 ? -5.949 -27.016 -18.516 1 97.56 238 ASN B CA 1
ATOM 4085 C C . ASN B 1 238 ? -6.957 -25.859 -18.578 1 97.56 238 ASN B C 1
ATOM 4087 O O . ASN B 1 238 ? -7.449 -25.516 -19.641 1 97.56 238 ASN B O 1
ATOM 4091 N N . VAL B 1 239 ? -7.238 -25.312 -17.406 1 97.5 239 VAL B N 1
ATOM 4092 C CA . VAL B 1 239 ? -8.109 -24.141 -17.375 1 97.5 239 VAL B CA 1
ATOM 4093 C C . VAL B 1 239 ? -7.434 -22.969 -18.109 1 97.5 239 VAL B C 1
ATOM 4095 O O . VAL B 1 239 ? -8.062 -22.281 -18.906 1 97.5 239 VAL B O 1
ATOM 4098 N N . ALA B 1 240 ? -6.18 -22.719 -17.859 1 97.19 240 ALA B N 1
ATOM 4099 C CA . ALA B 1 240 ? -5.43 -21.656 -18.516 1 97.19 240 ALA B CA 1
ATOM 4100 C C . ALA B 1 240 ? -5.457 -21.844 -20.031 1 97.19 240 ALA B C 1
ATOM 4102 O O . ALA B 1 240 ? -5.684 -20.875 -20.766 1 97.19 240 ALA B O 1
ATOM 4103 N N . ARG B 1 241 ? -5.246 -23.016 -20.453 1 96.12 241 ARG B N 1
ATOM 4104 C CA . ARG B 1 241 ? -5.242 -23.297 -21.891 1 96.12 241 ARG B CA 1
ATOM 4105 C C . ARG B 1 241 ? -6.625 -23.078 -22.484 1 96.12 241 ARG B C 1
ATOM 4107 O O . ARG B 1 241 ? -6.738 -22.594 -23.625 1 96.12 241 ARG B O 1
ATOM 4114 N N . TYR B 1 242 ? -7.613 -23.484 -21.734 1 96.12 242 TYR B N 1
ATOM 4115 C CA . TYR B 1 242 ? -8.961 -23.188 -22.219 1 96.12 242 TYR B CA 1
ATOM 4116 C C . TYR B 1 242 ? -9.164 -21.688 -22.391 1 96.12 242 TYR B C 1
ATOM 4118 O O . TYR B 1 242 ? -9.672 -21.25 -23.438 1 96.12 242 TYR B O 1
ATOM 4126 N N . LEU B 1 243 ? -8.766 -20.938 -21.391 1 96.06 243 LEU B N 1
ATOM 4127 C CA . LEU B 1 243 ? -8.906 -19.484 -21.453 1 96.06 243 LEU B CA 1
ATOM 4128 C C . LEU B 1 243 ? -8.125 -18.922 -22.641 1 96.06 243 LEU B C 1
ATOM 4130 O O . LEU B 1 243 ? -8.617 -18.047 -23.359 1 96.06 243 LEU B O 1
ATOM 4134 N N . GLN B 1 244 ? -6.957 -19.406 -22.797 1 95.25 244 GLN B N 1
ATOM 4135 C CA . GLN B 1 244 ? -6.152 -19.016 -23.953 1 95.25 244 GLN B CA 1
ATOM 4136 C C . GLN B 1 244 ? -6.875 -19.297 -25.266 1 95.25 244 GLN B C 1
ATOM 4138 O O . GLN B 1 244 ? -6.902 -18.469 -26.156 1 95.25 244 GLN B O 1
ATOM 4143 N N . GLY B 1 245 ? -7.422 -20.422 -25.344 1 95.31 245 GLY B N 1
ATOM 4144 C CA . GLY B 1 245 ? -8.172 -20.812 -26.516 1 95.31 245 GLY B CA 1
ATOM 4145 C C . GLY B 1 245 ? -9.367 -19.922 -26.797 1 95.31 245 GLY B C 1
ATOM 4146 O O . GLY B 1 245 ? -9.82 -19.812 -27.938 1 95.31 245 GLY B O 1
ATOM 4147 N N . GLN B 1 246 ? -9.867 -19.312 -25.75 1 95.06 246 GLN B N 1
ATOM 4148 C CA . GLN B 1 246 ? -11.008 -18.422 -25.875 1 95.06 246 GLN B CA 1
ATOM 4149 C C . GLN B 1 246 ? -10.57 -17 -26.203 1 95.06 246 GLN B C 1
ATOM 4151 O O . GLN B 1 246 ? -11.391 -16.078 -26.25 1 95.06 246 GLN B O 1
ATOM 4156 N N . GLY B 1 247 ? -9.297 -16.797 -26.281 1 94 247 GLY B N 1
ATOM 4157 C CA . GLY B 1 247 ? -8.828 -15.523 -26.781 1 94 247 GLY B CA 1
ATOM 4158 C C . GLY B 1 247 ? -8.148 -14.68 -25.719 1 94 247 GLY B C 1
ATOM 4159 O O . GLY B 1 247 ? -7.738 -13.547 -25.984 1 94 247 GLY B O 1
ATOM 4160 N N . ILE B 1 248 ? -8.016 -15.156 -24.578 1 94.38 248 ILE B N 1
ATOM 4161 C CA . ILE B 1 248 ? -7.289 -14.414 -23.547 1 94.38 248 ILE B CA 1
ATOM 4162 C C . ILE B 1 248 ? -5.789 -14.5 -23.812 1 94.38 248 ILE B C 1
ATOM 4164 O O . ILE B 1 248 ? -5.258 -15.578 -24.078 1 94.38 248 ILE B O 1
ATOM 4168 N N . ASP B 1 249 ? -5.113 -13.344 -23.766 1 94.12 249 ASP B N 1
ATOM 4169 C CA . ASP B 1 249 ? -3.668 -13.266 -23.969 1 94.12 249 ASP B CA 1
ATOM 4170 C C . ASP B 1 249 ? -2.922 -14.125 -22.953 1 94.12 249 ASP B C 1
ATOM 4172 O O . ASP B 1 249 ? -3.062 -13.938 -21.75 1 94.12 249 ASP B O 1
ATOM 4176 N N . PRO B 1 250 ? -2.133 -15.102 -23.375 1 94.56 250 PRO B N 1
ATOM 4177 C CA . PRO B 1 250 ? -1.453 -16 -22.438 1 94.56 250 PRO B CA 1
ATOM 4178 C C . PRO B 1 250 ? -0.413 -15.281 -21.578 1 94.56 250 PRO B C 1
ATOM 4180 O O . PRO B 1 250 ? 0.007 -15.805 -20.547 1 94.56 250 PRO B O 1
ATOM 4183 N N . THR B 1 251 ? 0.025 -14.094 -21.953 1 92.88 251 THR B N 1
ATOM 4184 C CA . THR B 1 251 ? 1.015 -13.344 -21.188 1 92.88 251 THR B CA 1
ATOM 4185 C C . THR B 1 251 ? 0.419 -12.852 -19.875 1 92.88 251 THR B C 1
ATOM 4187 O O . THR B 1 251 ? 1.152 -12.469 -18.953 1 92.88 251 THR B O 1
ATOM 4190 N N . VAL B 1 252 ? -0.912 -12.914 -19.812 1 93.19 252 VAL B N 1
ATOM 4191 C CA . VAL B 1 252 ? -1.536 -12.469 -18.578 1 93.19 252 VAL B CA 1
ATOM 4192 C C . VAL B 1 252 ? -2.035 -13.68 -17.781 1 93.19 252 VAL B C 1
ATOM 4194 O O . VAL B 1 252 ? -2.686 -13.523 -16.75 1 93.19 252 VAL B O 1
ATOM 4197 N N . LEU B 1 253 ? -1.747 -14.891 -18.234 1 95.38 253 LEU B N 1
ATOM 4198 C CA . LEU B 1 253 ? -2.197 -16.125 -17.594 1 95.38 253 LEU B CA 1
ATOM 4199 C C . LEU B 1 253 ? -1.05 -16.797 -16.844 1 95.38 253 LEU B C 1
ATOM 4201 O O . LEU B 1 253 ? 0.061 -16.891 -17.375 1 95.38 253 LEU B O 1
ATOM 4205 N N . VAL B 1 254 ? -1.341 -17.172 -15.648 1 95.19 254 VAL B N 1
ATOM 4206 C CA . VAL B 1 254 ? -0.389 -17.969 -14.875 1 95.19 254 VAL B CA 1
ATOM 4207 C C . VAL B 1 254 ? -1.12 -19.109 -14.172 1 95.19 254 VAL B C 1
ATOM 4209 O O . VAL B 1 254 ? -2.223 -18.922 -13.656 1 95.19 254 VAL B O 1
ATOM 4212 N N . ALA B 1 255 ? -0.547 -20.297 -14.195 1 97.81 255 ALA B N 1
ATOM 4213 C CA . ALA B 1 255 ? -1.114 -21.438 -13.492 1 97.81 255 ALA B CA 1
ATOM 4214 C C . ALA B 1 255 ? -0.372 -21.719 -12.188 1 97.81 255 ALA B C 1
ATOM 4216 O O . ALA B 1 255 ? 0.861 -21.734 -12.164 1 97.81 255 ALA B O 1
ATOM 4217 N N . VAL B 1 256 ? -1.138 -21.875 -11.141 1 97.44 256 VAL B N 1
ATOM 4218 C CA . VAL B 1 256 ? -0.568 -22.047 -9.805 1 97.44 256 VAL B CA 1
ATOM 4219 C C . VAL B 1 256 ? -1.029 -23.375 -9.219 1 97.44 256 VAL B C 1
ATOM 4221 O O . VAL B 1 256 ? -2.203 -23.734 -9.328 1 97.44 256 VAL B O 1
ATOM 4224 N N . ALA B 1 257 ? -0.096 -24.094 -8.664 1 98.06 257 ALA B N 1
ATOM 4225 C CA . ALA B 1 257 ? -0.379 -25.375 -8.016 1 98.06 257 ALA B CA 1
ATOM 4226 C C . ALA B 1 257 ? -0.216 -25.281 -6.5 1 98.06 257 ALA B C 1
ATOM 4228 O O . ALA B 1 257 ? 0.894 -25.078 -6.004 1 98.06 257 ALA B O 1
ATOM 4229 N N . ASN B 1 258 ? -1.305 -25.469 -5.797 1 96.06 258 ASN B N 1
ATOM 4230 C CA . ASN B 1 258 ? -1.258 -25.406 -4.34 1 96.06 258 ASN B CA 1
ATOM 4231 C C . ASN B 1 258 ? -1.344 -26.797 -3.715 1 96.06 258 ASN B C 1
ATOM 4233 O O . ASN B 1 258 ? -1.022 -26.969 -2.539 1 96.06 258 ASN B O 1
ATOM 4237 N N . GLY B 1 259 ? -1.761 -27.75 -4.504 1 96.5 259 GLY B N 1
ATOM 4238 C CA . GLY B 1 259 ? -1.976 -29.078 -3.955 1 96.5 259 GLY B CA 1
ATOM 4239 C C . GLY B 1 259 ? -2.971 -29.094 -2.811 1 96.5 259 GLY B C 1
ATOM 4240 O O . GLY B 1 259 ? -4.039 -28.484 -2.898 1 96.5 259 GLY B O 1
ATOM 4241 N N . GLU B 1 260 ? -2.658 -29.875 -1.804 1 96.38 260 GLU B N 1
ATOM 4242 C CA . GLU B 1 260 ? -3.551 -30.078 -0.67 1 96.38 260 GLU B CA 1
ATOM 4243 C C . GLU B 1 260 ? -3.254 -29.109 0.462 1 96.38 260 GLU B C 1
ATOM 4245 O O . GLU B 1 260 ? -3.881 -29.156 1.521 1 96.38 260 GLU B O 1
ATOM 4250 N N . TYR B 1 261 ? -2.443 -28.156 0.276 1 95.25 261 TYR B N 1
ATOM 4251 C CA . TYR B 1 261 ? -1.789 -27.5 1.405 1 95.25 261 TYR B CA 1
ATOM 4252 C C . TYR B 1 261 ? -2.426 -26.141 1.697 1 95.25 261 TYR B C 1
ATOM 4254 O O . TYR B 1 261 ? -1.949 -25.406 2.557 1 95.25 261 TYR B O 1
ATOM 4262 N N . ARG B 1 262 ? -3.467 -25.844 1.041 1 92.56 262 ARG B N 1
ATOM 4263 C CA . ARG B 1 262 ? -4.227 -24.641 1.314 1 92.56 262 ARG B CA 1
ATOM 4264 C C . ARG B 1 262 ? -5.723 -24.922 1.358 1 92.56 262 ARG B C 1
ATOM 4266 O O . ARG B 1 262 ? -6.488 -24.406 0.538 1 92.56 262 ARG B O 1
ATOM 4273 N N . PRO B 1 263 ? -6.09 -25.625 2.322 1 94.56 263 PRO B N 1
ATOM 4274 C CA . PRO B 1 263 ? -7.512 -25.969 2.416 1 94.56 263 PRO B CA 1
ATOM 4275 C C . PRO B 1 263 ? -8.359 -24.812 2.918 1 94.56 263 PRO B C 1
ATOM 4277 O O . PRO B 1 263 ? -7.887 -23.984 3.701 1 94.56 263 PRO B O 1
ATOM 4280 N N . VAL B 1 264 ? -9.578 -24.75 2.496 1 91.5 264 VAL B N 1
ATOM 4281 C CA . VAL B 1 264 ? -10.508 -23.719 2.955 1 91.5 264 VAL B CA 1
ATOM 4282 C C . VAL B 1 264 ? -11.531 -24.328 3.908 1 91.5 264 VAL B C 1
ATOM 4284 O O . VAL B 1 264 ? -12.336 -23.609 4.508 1 91.5 264 VAL B O 1
ATOM 4287 N N . ALA B 1 265 ? -11.516 -25.625 3.957 1 92.75 265 ALA B N 1
ATOM 4288 C CA . ALA B 1 265 ? -12.383 -26.391 4.848 1 92.75 265 ALA B CA 1
ATOM 4289 C C . ALA B 1 265 ? -11.664 -27.641 5.371 1 92.75 265 ALA B C 1
ATOM 4291 O O . ALA B 1 265 ? -10.562 -27.953 4.922 1 92.75 265 ALA B O 1
ATOM 4292 N N . SER B 1 266 ? -12.273 -28.266 6.285 1 95.06 266 SER B N 1
ATOM 4293 C CA . SER B 1 266 ? -11.648 -29.438 6.898 1 95.06 266 SER B CA 1
ATOM 4294 C C . SER B 1 266 ? -11.547 -30.594 5.91 1 95.06 266 SER B C 1
ATOM 4296 O O . SER B 1 266 ? -12.477 -30.844 5.145 1 95.06 266 SER B O 1
ATOM 4298 N N . ASN B 1 267 ? -10.406 -31.25 5.938 1 96 267 ASN B N 1
ATOM 4299 C CA . ASN B 1 267 ? -10.227 -32.438 5.109 1 96 267 ASN B CA 1
ATOM 4300 C C . ASN B 1 267 ? -10.742 -33.688 5.812 1 96 267 ASN B C 1
ATOM 4302 O O . ASN B 1 267 ? -10.617 -34.812 5.285 1 96 267 ASN B O 1
ATOM 4306 N N . ASP B 1 268 ? -11.359 -33.531 6.902 1 95.44 268 ASP B N 1
ATOM 4307 C CA . ASP B 1 268 ? -11.805 -34.656 7.688 1 95.44 268 ASP B CA 1
ATOM 4308 C C . ASP B 1 268 ? -13.195 -35.125 7.25 1 95.44 268 ASP B C 1
ATOM 4310 O O . ASP B 1 268 ? -13.641 -36.219 7.605 1 95.44 268 ASP B O 1
ATOM 4314 N N . THR B 1 269 ? -13.922 -34.281 6.566 1 95.94 269 THR B N 1
ATOM 4315 C CA . THR B 1 269 ? -15.266 -34.594 6.094 1 95.94 269 THR B CA 1
ATOM 4316 C C . THR B 1 269 ? -15.32 -34.562 4.566 1 95.94 269 THR B C 1
ATOM 4318 O O . THR B 1 269 ? -14.531 -33.844 3.93 1 95.94 269 THR B O 1
ATOM 4321 N N . GLU B 1 270 ? -16.234 -35.281 4.027 1 94.88 270 GLU B N 1
ATOM 4322 C CA . GLU B 1 270 ? -16.406 -35.281 2.576 1 94.88 270 GLU B CA 1
ATOM 4323 C C . GLU B 1 270 ? -16.828 -33.906 2.07 1 94.88 270 GLU B C 1
ATOM 4325 O O . GLU B 1 270 ? -16.375 -33.469 1.011 1 94.88 270 GLU B O 1
ATOM 4330 N N . GLU B 1 271 ? -17.672 -33.312 2.828 1 93 271 GLU B N 1
ATOM 4331 C CA . GLU B 1 271 ? -18.109 -31.984 2.463 1 93 271 GLU B CA 1
ATOM 4332 C C . GLU B 1 271 ? -16.953 -31 2.43 1 93 271 GLU B C 1
ATOM 4334 O O . GLU B 1 271 ? -16.844 -30.172 1.521 1 93 271 GLU B O 1
ATOM 4339 N N . GLY B 1 272 ? -16.125 -31.078 3.414 1 94.81 272 GLY B N 1
ATOM 4340 C CA . GLY B 1 272 ? -14.938 -30.234 3.441 1 94.81 272 GLY B CA 1
ATOM 4341 C C . GLY B 1 272 ? -13.969 -30.531 2.311 1 94.81 272 GLY B C 1
ATOM 4342 O O . GLY B 1 272 ? -13.445 -29.609 1.682 1 94.81 272 GLY B O 1
ATOM 4343 N N . ARG B 1 273 ? -13.766 -31.828 2.006 1 95.19 273 ARG B N 1
ATOM 4344 C CA . ARG B 1 273 ? -12.891 -32.219 0.907 1 95.19 273 ARG B CA 1
ATOM 4345 C C . ARG B 1 273 ? -13.414 -31.703 -0.426 1 95.19 273 ARG B C 1
ATOM 4347 O O . ARG B 1 273 ? -12.641 -31.266 -1.279 1 95.19 273 ARG B O 1
ATOM 4354 N N . ALA B 1 274 ? -14.664 -31.688 -0.547 1 93.12 274 ALA B N 1
ATOM 4355 C CA . ALA B 1 274 ? -15.281 -31.188 -1.777 1 93.12 274 ALA B CA 1
ATOM 4356 C C . ALA B 1 274 ? -14.992 -29.703 -1.974 1 93.12 274 ALA B C 1
ATOM 4358 O O . ALA B 1 274 ? -14.734 -29.266 -3.094 1 93.12 274 ALA B O 1
ATOM 4359 N N . LYS B 1 275 ? -15.016 -28.969 -0.892 1 92.44 275 LYS B N 1
ATOM 4360 C CA . LYS B 1 275 ? -14.727 -27.547 -0.958 1 92.44 275 LYS B CA 1
ATOM 4361 C C . LYS B 1 275 ? -13.25 -27.297 -1.255 1 92.44 275 LYS B C 1
ATOM 4363 O O . LYS B 1 275 ? -12.898 -26.281 -1.879 1 92.44 275 LYS B O 1
ATOM 4368 N N . ASN B 1 276 ? -12.422 -28.234 -0.836 1 95.44 276 ASN B N 1
ATOM 4369 C CA . ASN B 1 276 ? -10.984 -28.094 -1.04 1 95.44 276 ASN B CA 1
ATOM 4370 C C . ASN B 1 276 ? -10.586 -28.406 -2.477 1 95.44 276 ASN B C 1
ATOM 4372 O O . ASN B 1 276 ? -9.609 -27.859 -2.996 1 95.44 276 ASN B O 1
ATOM 4376 N N . ARG B 1 277 ? -11.391 -29.328 -3.111 1 95.31 277 ARG B N 1
ATOM 4377 C CA . ARG B 1 277 ? -11.195 -29.609 -4.531 1 95.31 277 ARG B CA 1
ATOM 4378 C C . ARG B 1 277 ? -11.758 -28.5 -5.398 1 95.31 277 ARG B C 1
ATOM 4380 O O . ARG B 1 277 ? -12.945 -28.516 -5.754 1 95.31 277 ARG B O 1
ATOM 4387 N N . ARG B 1 278 ? -10.789 -27.5 -5.695 1 95.19 278 ARG B N 1
ATOM 4388 C CA . ARG B 1 278 ? -11.328 -26.297 -6.336 1 95.19 278 ARG B CA 1
ATOM 4389 C C . ARG B 1 278 ? -10.289 -25.641 -7.238 1 95.19 278 ARG B C 1
ATOM 4391 O O . ARG B 1 278 ? -9.086 -25.875 -7.082 1 95.19 278 ARG B O 1
ATOM 4398 N N . ILE B 1 279 ? -10.797 -24.875 -8.188 1 97.38 279 ILE B N 1
ATOM 4399 C CA . ILE B 1 279 ? -10.023 -23.922 -8.977 1 97.38 279 ILE B CA 1
ATOM 4400 C C . ILE B 1 279 ? -10.391 -22.5 -8.586 1 97.38 279 ILE B C 1
ATOM 4402 O O . ILE B 1 279 ? -11.57 -22.156 -8.492 1 97.38 279 ILE B O 1
ATOM 4406 N N . GLU B 1 280 ? -9.414 -21.781 -8.312 1 95.75 280 GLU B N 1
ATOM 4407 C CA . GLU B 1 280 ? -9.625 -20.359 -8.062 1 95.75 280 GLU B CA 1
ATOM 4408 C C . GLU B 1 280 ? -9.023 -19.516 -9.18 1 95.75 280 GLU B C 1
ATOM 4410 O O . GLU B 1 280 ? -7.863 -19.703 -9.562 1 95.75 280 GLU B O 1
ATOM 4415 N N . ILE B 1 281 ? -9.789 -18.641 -9.703 1 94.56 281 ILE B N 1
ATOM 4416 C CA . ILE B 1 281 ? -9.289 -17.625 -10.609 1 94.56 281 ILE B CA 1
ATOM 4417 C C . ILE B 1 281 ? -9.133 -16.297 -9.867 1 94.56 281 ILE B C 1
ATOM 4419 O O . ILE B 1 281 ? -10.125 -15.727 -9.398 1 94.56 281 ILE B O 1
ATOM 4423 N N . VAL B 1 282 ? -7.918 -15.883 -9.82 1 91.62 282 VAL B N 1
ATOM 4424 C CA . VAL B 1 282 ? -7.613 -14.695 -9.023 1 91.62 282 VAL B CA 1
ATOM 4425 C C . VAL B 1 282 ? -7.074 -13.594 -9.93 1 91.62 282 VAL B C 1
ATOM 4427 O O . VAL B 1 282 ? -6.148 -13.812 -10.711 1 91.62 282 VAL B O 1
ATOM 4430 N N . LEU B 1 283 ? -7.664 -12.43 -9.836 1 88.69 283 LEU B N 1
ATOM 4431 C CA . LEU B 1 283 ? -7.152 -11.258 -10.539 1 88.69 283 LEU B CA 1
ATOM 4432 C C . LEU B 1 283 ? -6.203 -10.461 -9.641 1 88.69 283 LEU B C 1
ATOM 4434 O O . LEU B 1 283 ? -6.598 -10 -8.57 1 88.69 283 LEU B O 1
ATOM 4438 N N . VAL B 1 284 ? -4.945 -10.414 -10.117 1 81.94 284 VAL B N 1
ATOM 4439 C CA . VAL B 1 284 ? -3.938 -9.703 -9.336 1 81.94 284 VAL B CA 1
ATOM 4440 C C . VAL B 1 284 ? -3.303 -8.602 -10.18 1 81.94 284 VAL B C 1
ATOM 4442 O O . VAL B 1 284 ? -3.26 -8.703 -11.414 1 81.94 284 VAL B O 1
ATOM 4445 N N . PRO B 1 285 ? -2.896 -7.508 -9.5 1 75.81 285 PRO B N 1
ATOM 4446 C CA . PRO B 1 285 ? -2.229 -6.461 -10.281 1 75.81 285 PRO B CA 1
ATOM 4447 C C . PRO B 1 285 ? -1 -6.973 -11.023 1 75.81 285 PRO B C 1
ATOM 4449 O O . PRO B 1 285 ? -0.291 -7.852 -10.523 1 75.81 285 PRO B O 1
ATOM 4452 N N . ARG B 1 286 ? -0.864 -6.434 -12.258 1 73.69 286 ARG B N 1
ATOM 4453 C CA . ARG B 1 286 ? 0.302 -6.785 -13.055 1 73.69 286 ARG B CA 1
ATOM 4454 C C . ARG B 1 286 ? 1.582 -6.242 -12.438 1 73.69 286 ARG B C 1
ATOM 4456 O O . ARG B 1 286 ? 1.626 -5.09 -12 1 73.69 286 ARG B O 1
ATOM 4463 N N . ASP B 1 287 ? 2.381 -7.219 -11.875 1 61.41 287 ASP B N 1
ATOM 4464 C CA . ASP B 1 287 ? 3.676 -6.719 -11.43 1 61.41 287 ASP B CA 1
ATOM 4465 C C . ASP B 1 287 ? 4.391 -5.957 -12.539 1 61.41 287 ASP B C 1
ATOM 4467 O O . ASP B 1 287 ? 4.105 -6.16 -13.719 1 61.41 287 ASP B O 1
ATOM 4471 N N . ALA B 1 288 ? 5.047 -4.844 -12.242 1 50 288 ALA B N 1
ATOM 4472 C CA . ALA B 1 288 ? 5.82 -4.156 -13.273 1 50 288 ALA B CA 1
ATOM 4473 C C . ALA B 1 288 ? 6.609 -5.145 -14.125 1 50 288 ALA B C 1
ATOM 4475 O O . ALA B 1 288 ? 7.133 -6.137 -13.609 1 50 288 ALA B O 1
ATOM 4476 N N . PRO B 1 289 ? 6.375 -4.969 -15.547 1 44.91 289 PRO B N 1
ATOM 4477 C CA . PRO B 1 289 ? 7.16 -5.848 -16.422 1 44.91 289 PRO B CA 1
ATOM 4478 C C . PRO B 1 289 ? 8.633 -5.918 -16.016 1 44.91 289 PRO B C 1
ATOM 4480 O O . PRO B 1 289 ? 9.18 -4.949 -15.484 1 44.91 289 PRO B O 1
ATOM 4483 N N . ASP B 1 290 ? 9.086 -7.035 -15.57 1 41.62 290 ASP B N 1
ATOM 4484 C CA . ASP B 1 290 ? 10.547 -7.09 -15.539 1 41.62 290 ASP B CA 1
ATOM 4485 C C . ASP B 1 290 ? 11.148 -6.375 -16.75 1 41.62 290 ASP B C 1
ATOM 4487 O O . ASP B 1 290 ? 10.609 -6.449 -17.859 1 41.62 290 ASP B O 1
ATOM 4491 N N . ARG B 1 291 ? 11.562 -5.152 -16.594 1 39.59 291 ARG B N 1
ATOM 4492 C CA . ARG B 1 291 ? 12.242 -4.527 -17.719 1 39.59 291 ARG B CA 1
ATOM 4493 C C . ARG B 1 291 ? 13.047 -5.555 -18.516 1 39.59 291 ARG B C 1
ATOM 4495 O O . ARG B 1 291 ? 13.898 -6.25 -17.953 1 39.59 291 ARG B O 1
ATOM 4502 N N . PRO B 1 292 ? 12.648 -5.691 -19.844 1 31.8 292 PRO B N 1
ATOM 4503 C CA . PRO B 1 292 ? 13.664 -6.301 -20.703 1 31.8 292 PRO B CA 1
ATOM 4504 C C . PRO B 1 292 ? 14.977 -5.52 -20.719 1 31.8 292 PRO B C 1
ATOM 4506 O O . PRO B 1 292 ? 14.984 -4.309 -20.469 1 31.8 292 PRO B O 1
#

Sequence (584 aa):
MAKRIVILMLLAFTSLSLSGCLVAESTYLKKAEEADTLGREAATLQEMHQKLSAENGALKAQLAKVREEAAGLAKEKEKLGADNKELEQVLRAKTDTLSQSVADLRQKVTDLETENTRLKAEIAETRKAREEKVREVSKTYEDLLDRMKGEIAQGQVTISELKGKLTVNMVDAILFDSGKAEVKQGGMEVLAKVVDILKGVQDKMIRIEGHTDNVQIVGNLTKRFPTNWELSAARAINVARYLQGQGIDPTVLVAVANGEYRPVASNDTEEGRAKNRRIEIVLVPRDAPDRPMAKRIVILMLLAFTSLSLSGCLVAESTYLKKAEEADTLGREAATLQEMHQKLSAENGALKAQLAKVREEAAGLAKEKEKLGADNKELEQVLRAKTDTLSQSVADLRQKVTDLETENTRLKAEIAETRKAREEKVREVSKTYEDLLDRMKGEIAQGQVTISELKGKLTVNMVDAILFDSGKAEVKQGGMEVLAKVVDILKGVQDKMIRIEGHTDNVQIVGNLTKRFPTNWELSAARAINVARYLQGQGIDPTVLVAVANGEYRPVASNDTEEGRAKNRRIEIVLVPRDAPDRP

pLDDT: mean 83.46, std 17.74, range [20.09, 98.25]

Nearest PDB structures (foldseek):
  3khn-assembly1_B  TM=9.274E-01  e=3.560E-14  Nitratidesulfovibrio vulgaris str. Hildenborough
  3khn-assembly1_A  TM=9.000E-01  e=4.541E-14  Nitratidesulfovibrio vulgaris str. Hildenborough
  4b62-assembly1_A  TM=9.302E-01  e=2.816E-13  Pseudomonas aeruginosa PAO1
  6jfw-assembly2_B  TM=9.311E-01  e=2.096E-12  Pseudomonas aeruginosa PAO1
  2zvz-assembly1_A  TM=7.627E-01  e=2.431E-09  Salmonella enterica subsp. enterica serovar Typhimurium

InterPro domains:
  IPR006665 OmpA-like domain [PF00691] (175-277)
  IPR006665 OmpA-like domain [PS51123] (163-287)
  IPR006665 OmpA-like domain [cd07185] (174-283)
  IPR036737 OmpA-like domain superfamily [G3DSA:3.30.1330.60] (122-287)
  IPR036737 OmpA-like domain superfamily [SSF103088] (164-285)
  IPR050330 Bacterial Outer Membrane Structural/Functional [PTHR30329] (65-287)

Foldseek 3Di:
DDDPDDPDDDPDDCPPPPPPPDDDPVVVVVVVVVVVVVVVVVVVVVVVVVVVVVVVVVVVVVVVVVVVVVVVVVVVVVVVVVVVVVVVVVVVVVVVVVVVVVVVVVVVVVVVVVVVVVVVVVVVVVVVVQVVLVVLLVVLQVLLCVLCVPCVVVVQWDWDDDSSKTKIKGFCVQQDDVLDQAGDPSNLVNLVSVLVSVQPDPQWAKEKWFFAAQDFDDDPSCVQPVGQQSSRQSNSVNSLVSSVVVPDDSVRYDYHGDGNPDFPADSPDPVSRRRRRIIMIMIGGRDPPPDD/DDDDDDDDDPPDDPPPPPPPPDDDPVVVVVVVVVVVVVVVVVVVVVVVVVVVVVVVVVVVVVVVVVVVVVVVVVVVVVVVVVVVVVVVVVVVVVVVVVVVVVVVVVVVVVVVVVVVVVVVVVVVVVVVVQVVLVVLLVVLQVLLCVLCVPCVVVVQWDWDDDSSKTKIKGFCVQQDDVLDQAGDPSNLVNLVSVLVSVVPDPQWAKEKWFFAAQDFDDDPSCVQPVGQQSSRQSNSVNSLVSSVVVPDDSVRYDYHGDGNPDFPADSPDPVSRRRRRIIMIMIGGDDPPPDD

Solvent-accessible surface area (backbone atoms only — not comparable to full-atom values): 30597 Å² total; per-residue (Å²): 142,78,87,80,70,90,82,74,80,84,83,78,86,81,78,79,80,79,78,74,72,58,40,58,49,67,62,44,53,52,37,49,50,50,30,50,53,33,47,53,50,35,51,52,38,49,52,50,35,51,53,42,49,53,50,38,52,51,42,54,52,51,36,52,52,45,50,51,49,32,52,53,44,50,53,50,39,52,52,52,51,53,53,44,52,51,50,50,50,52,48,50,51,52,42,51,53,40,51,49,50,40,54,52,41,50,52,49,40,52,52,44,50,52,49,42,51,52,53,50,48,54,52,48,53,57,49,49,58,53,48,53,50,41,50,57,41,48,53,55,50,52,52,47,50,65,69,38,46,68,46,37,74,71,67,46,35,48,77,48,78,54,97,66,31,41,36,41,38,30,37,32,76,54,29,25,54,91,96,46,42,59,71,35,72,68,21,50,57,58,48,52,56,50,46,67,56,54,68,69,60,72,78,45,27,40,35,26,34,10,29,24,35,75,74,75,60,61,74,78,53,28,80,79,19,69,40,47,40,47,45,11,32,45,33,14,41,43,51,49,49,50,44,36,74,73,65,43,66,56,67,38,43,34,26,24,17,41,9,43,48,70,57,62,43,53,69,86,42,70,71,23,26,49,63,16,22,21,38,33,41,32,43,38,74,52,68,77,73,74,74,109,134,92,84,84,84,86,78,81,76,90,77,76,82,83,77,77,81,81,76,76,70,56,40,56,48,66,59,44,53,52,38,50,50,50,30,50,54,34,47,53,50,34,52,52,38,48,51,51,36,52,53,43,50,52,50,37,51,51,43,53,52,50,36,53,52,44,50,50,51,32,50,51,45,51,50,50,38,51,51,52,52,52,52,45,52,52,51,50,51,52,48,48,52,52,41,51,52,40,50,49,50,39,52,53,40,50,50,50,41,50,52,45,51,53,50,42,51,51,53,50,49,52,51,47,52,55,48,49,57,52,48,54,52,42,50,58,43,49,54,55,48,54,53,48,52,66,70,38,46,67,46,36,73,71,68,44,33,48,76,48,75,56,97,66,32,42,36,40,36,30,38,31,76,54,30,27,53,92,95,47,42,60,71,35,72,68,21,51,58,57,48,52,56,50,46,66,56,54,69,70,60,72,79,46,27,39,36,26,34,11,29,25,37,74,74,76,60,61,74,80,54,28,80,78,20,69,42,46,41,47,44,11,31,46,32,13,40,42,51,48,50,51,44,35,74,72,65,42,65,56,66,36,45,34,24,24,18,41,8,44,47,70,57,62,41,53,70,86,41,71,70,22,26,48,63,15,22,21,38,33,43,33,45,39,75,51,69,76,72,75,75,111